Protein AF-A0A2E7H8U5-F1 (afdb_monomer_lite)

Foldseek 3Di:
DPLVVLLCQLPPPPDPVSVLVSLLVCLVVLPVVCLVVLLVQCQDPDLSSVLSSLSSCLSNACPPPVVSNLVSCLPDDDDLNLVSSLVSCLVRDDLVVLVVQCPPPRLSSVLSSLVSVVVVPPVVSVQCVQVRNDPPFDDDPFFWDWDWPALEEAAKIKIAITGPDPFWKFKDFAQDEGFLPHDTDDRIDIGGAWTKMWIFTDDRRDTRHGTDIGTRHHQDPVNLVQAKDKAPKDFDADDPDWDWPQWADDFQDDQAPADNKTWHDDDLVQGRFTWRHHHQRQLPFAFLFGIKIFISAKWKKKKWFFPVDDFDCSQQPQWDWDPDWIAMLVGTITTIIIDIDGGTMDTGGGQQHPHRHDSGGMIMTIGHDDDDQADLVLLVVLQVVAALVLLVCCCLDSLVVLLDEDADNTRDPQDDYLAQCLVVDDLSVLLCCQQPVLVDDDPQQFWKWFQFPVRGIAIATFSDDDQAWTWGQHSNRDIDIDGPVRTPDMDRDSDGSRTNCSSTSAHSNNSSHNSVNSSVRD

pLDDT: mean 84.76, std 12.36, range [27.28, 98.25]

Sequence (522 aa):
ANHAEILRIALESGDLNLRIQATRVLGENKVIRAVPVLIKLLTDDEPRIRTAAMQSLDRIGWGGHSNAIVDAIAPESERIAFYTDWQVMRRQLPENQRREMLADERQGIRRMAALGLMEEGDRDLQRRALSFLESSDAGFGAGLAISASKRNFRDSTKVIFETKTPFQIRFTSDGSSPTNTSPKAPKEITVSDEMTIKAAIFDGKRRVSEIESITVHKITESEWKDRLFVEGITRKGSAKSYRANLDGLQRGVLVYADRQYTFTEIPDALAGATHLRTHNDDKANHEAEFLRFQTNLPAVLYLAYDGRTAPPKALVAGMEKTDMMLKISNGESFSVYRRSVKAGEVILGGNKVGGSGGESMYQVFISRAVAKKTTIAEAKEALPKAELKHGKEIFFGRGTCFACHKVGDRGVAIGPDLVGIGKRRDMDYVIQSTLEPDAYIVEGFQQTSLEMKDGRVLFGMIGEETALSMKLVLLTGEQIVVKPDEVKKRSDAKNSIMPASLSNTLSGQDVADISAWIMSLK

Structure (mmCIF, N/CA/C/O backbone):
data_AF-A0A2E7H8U5-F1
#
_entry.id   AF-A0A2E7H8U5-F1
#
loop_
_atom_site.group_PDB
_atom_site.id
_atom_site.type_symbol
_atom_site.label_atom_id
_atom_site.label_alt_id
_atom_site.label_comp_id
_atom_site.label_asym_id
_atom_site.label_entity_id
_atom_site.label_seq_id
_atom_site.pdbx_PDB_ins_code
_atom_site.Cartn_x
_atom_site.Cartn_y
_atom_site.Cartn_z
_atom_site.occupancy
_atom_site.B_iso_or_equiv
_atom_site.auth_seq_id
_atom_site.auth_comp_id
_atom_site.auth_asym_id
_atom_site.auth_atom_id
_atom_site.pdbx_PDB_model_num
ATOM 1 N N . ALA A 1 1 ? -32.690 -26.257 17.175 1.00 58.66 1 ALA A N 1
ATOM 2 C CA . ALA A 1 1 ? -31.414 -26.575 17.853 1.00 58.66 1 ALA A CA 1
ATOM 3 C C . ALA A 1 1 ? -31.585 -26.433 19.366 1.00 58.66 1 ALA A C 1
ATOM 5 O O . ALA A 1 1 ? -32.483 -25.708 19.788 1.00 58.66 1 ALA A O 1
ATOM 6 N N . ASN A 1 2 ? -30.772 -27.098 20.197 1.00 82.38 2 ASN A N 1
ATOM 7 C CA . ASN A 1 2 ? -30.796 -26.863 21.646 1.00 82.38 2 ASN A CA 1
ATOM 8 C C . ASN A 1 2 ? -30.203 -25.473 21.940 1.00 82.38 2 ASN A C 1
ATOM 10 O O . ASN A 1 2 ? -29.000 -25.331 22.142 1.00 82.38 2 ASN A O 1
ATOM 14 N N . HIS A 1 3 ? -31.038 -24.428 21.933 1.00 85.50 3 HIS A N 1
ATOM 15 C CA . HIS A 1 3 ? -30.547 -23.058 22.100 1.00 85.50 3 HIS A CA 1
ATOM 16 C C . HIS A 1 3 ? -29.920 -22.814 23.485 1.00 85.50 3 HIS A C 1
ATOM 18 O O . HIS A 1 3 ? -29.254 -21.805 23.652 1.00 85.50 3 HIS A O 1
ATOM 24 N N . ALA A 1 4 ? -30.143 -23.680 24.485 1.00 88.06 4 ALA A N 1
ATOM 25 C CA . ALA A 1 4 ? -29.480 -23.549 25.787 1.00 88.06 4 ALA A CA 1
ATOM 26 C C . ALA A 1 4 ? -27.985 -23.877 25.673 1.00 88.06 4 ALA A C 1
ATOM 28 O O . ALA A 1 4 ? -27.153 -23.142 26.192 1.00 88.06 4 ALA A O 1
ATOM 29 N N . GLU A 1 5 ? -27.653 -24.914 24.905 1.00 89.88 5 GLU A N 1
ATOM 30 C CA . GLU A 1 5 ? -26.263 -25.284 24.653 1.00 89.88 5 GLU A CA 1
ATOM 31 C C . GLU A 1 5 ? -25.550 -24.246 23.780 1.00 89.88 5 GLU A C 1
ATOM 33 O O . GLU A 1 5 ? -24.419 -23.872 24.061 1.00 89.88 5 GLU A O 1
ATOM 38 N N . ILE A 1 6 ? -26.232 -23.693 22.773 1.00 89.44 6 ILE A N 1
ATOM 39 C CA . ILE A 1 6 ? -25.660 -22.632 21.926 1.00 89.44 6 ILE A CA 1
ATOM 40 C C . ILE A 1 6 ? -25.379 -21.363 22.746 1.00 89.44 6 ILE A C 1
ATOM 42 O O . ILE A 1 6 ? -24.331 -20.746 22.576 1.00 89.44 6 ILE A O 1
ATOM 46 N N . LEU A 1 7 ? -26.278 -20.991 23.665 1.00 91.94 7 LEU A N 1
ATOM 47 C CA . LEU A 1 7 ? -26.057 -19.864 24.580 1.00 91.94 7 LEU A CA 1
ATOM 48 C C . LEU A 1 7 ? -24.833 -20.090 25.471 1.00 91.94 7 LEU A C 1
ATOM 50 O O . LEU A 1 7 ? -24.015 -19.184 25.626 1.00 91.94 7 LEU A O 1
ATOM 54 N N . ARG A 1 8 ? -24.692 -21.303 26.015 1.00 93.12 8 ARG A N 1
ATOM 55 C CA . ARG A 1 8 ? -23.540 -21.692 26.832 1.00 93.12 8 ARG A CA 1
ATOM 56 C C . ARG A 1 8 ? -22.240 -21.599 26.032 1.00 93.12 8 ARG A C 1
ATOM 58 O O . ARG A 1 8 ? -21.287 -20.978 26.484 1.00 93.12 8 ARG A O 1
ATOM 65 N N . ILE A 1 9 ? -22.225 -22.135 24.811 1.00 91.50 9 ILE A N 1
ATOM 66 C CA . ILE A 1 9 ? -21.062 -22.080 23.915 1.00 91.50 9 ILE A CA 1
ATOM 67 C C . ILE A 1 9 ? -20.675 -20.633 23.589 1.00 91.50 9 ILE A C 1
ATOM 69 O O . ILE A 1 9 ? -19.496 -20.299 23.666 1.00 91.50 9 ILE A O 1
ATOM 73 N N . ALA A 1 10 ? -21.639 -19.767 23.261 1.00 92.12 10 ALA A N 1
ATOM 74 C CA . ALA A 1 10 ? -21.368 -18.363 22.942 1.00 92.12 10 ALA A CA 1
ATOM 75 C C . ALA A 1 10 ? -20.681 -17.615 24.106 1.00 92.12 10 ALA A C 1
ATOM 77 O O . ALA A 1 10 ? -19.802 -16.777 23.885 1.00 92.12 10 ALA A O 1
ATOM 78 N N . LEU A 1 11 ? -21.047 -17.947 25.348 1.00 91.06 11 LEU A N 1
ATOM 79 C CA . LEU A 1 11 ? -20.519 -17.309 26.554 1.00 91.06 11 LEU A CA 1
ATOM 80 C C . LEU A 1 11 ? -19.202 -17.910 27.056 1.00 91.06 11 LEU A C 1
ATOM 82 O O . LEU A 1 11 ? -18.337 -17.163 27.498 1.00 91.06 11 LEU A O 1
ATOM 86 N N . GLU A 1 12 ? -19.067 -19.234 27.026 1.00 90.88 12 GLU A N 1
ATOM 87 C CA . GLU A 1 12 ? -18.078 -19.945 27.851 1.00 90.88 12 GLU A CA 1
ATOM 88 C C . GLU A 1 12 ? -17.021 -20.708 27.046 1.00 90.88 12 GLU A C 1
ATOM 90 O O . GLU A 1 12 ? -16.028 -21.153 27.619 1.00 90.88 12 GLU A O 1
ATOM 95 N N . SER A 1 13 ? -17.214 -20.911 25.738 1.00 89.56 13 SER A N 1
ATOM 96 C CA . SER A 1 13 ? -16.276 -21.717 24.947 1.00 89.56 13 SER A CA 1
ATOM 97 C C . SER A 1 13 ? -14.878 -21.090 24.916 1.00 89.56 13 SER A C 1
ATOM 99 O O . SER A 1 13 ? -14.722 -19.941 24.532 1.00 89.56 13 SER A O 1
ATOM 101 N N . GLY A 1 14 ? -13.834 -21.860 25.228 1.00 84.81 14 GLY A N 1
ATOM 102 C CA . GLY A 1 14 ? -12.446 -21.415 25.028 1.00 84.81 14 GLY A CA 1
ATOM 103 C C . GLY A 1 14 ? -12.052 -21.288 23.548 1.00 84.81 14 GLY A C 1
ATOM 104 O O . GLY A 1 14 ? -11.094 -20.592 23.222 1.00 84.81 14 GLY A O 1
ATOM 105 N N . ASP A 1 15 ? -12.796 -21.936 22.645 1.00 89.19 15 ASP A N 1
ATOM 106 C CA . ASP A 1 15 ? -12.618 -21.803 21.200 1.00 89.19 15 ASP A CA 1
ATOM 107 C C . ASP A 1 15 ? -13.380 -20.579 20.686 1.00 89.19 15 ASP A C 1
ATOM 109 O O . ASP A 1 15 ? -14.615 -20.525 20.718 1.00 89.19 15 ASP A O 1
ATOM 113 N N . LEU A 1 16 ? -12.622 -19.608 20.184 1.00 78.69 16 LEU A N 1
ATOM 114 C CA . LEU A 1 16 ? -13.146 -18.354 19.673 1.00 78.69 16 LEU A CA 1
ATOM 115 C C . LEU A 1 16 ? -14.042 -18.522 18.438 1.00 78.69 16 LEU A C 1
ATOM 117 O O . LEU A 1 16 ? -15.083 -17.871 18.339 1.00 78.69 16 LEU A O 1
ATOM 121 N N . ASN A 1 17 ? -13.667 -19.388 17.496 1.00 75.38 17 ASN A N 1
ATOM 122 C CA . ASN A 1 17 ? -14.483 -19.610 16.306 1.00 75.38 17 ASN A CA 1
ATOM 123 C C . ASN A 1 17 ? -15.824 -20.215 16.713 1.00 75.38 17 ASN A C 1
ATOM 125 O O . ASN A 1 17 ? -16.867 -19.787 16.222 1.00 75.38 17 ASN A O 1
ATOM 129 N N . LEU A 1 18 ? -15.808 -21.142 17.672 1.00 78.81 18 LEU A N 1
ATOM 130 C CA . LEU A 1 18 ? -17.028 -21.735 18.197 1.00 78.81 18 LEU A CA 1
ATOM 131 C C . LEU A 1 18 ? -17.917 -20.690 18.898 1.00 78.81 18 LEU A C 1
ATOM 133 O O . LEU A 1 18 ? -19.126 -20.681 18.664 1.00 78.81 18 LEU A O 1
ATOM 137 N N . ARG A 1 19 ? -17.339 -19.757 19.674 1.00 93.50 19 ARG A N 1
ATOM 138 C CA . ARG A 1 19 ? -18.083 -18.630 20.278 1.00 93.50 19 ARG A CA 1
ATOM 139 C C . ARG A 1 19 ? -18.731 -17.732 19.224 1.00 93.50 19 ARG A C 1
ATOM 141 O O . ARG A 1 19 ? -19.914 -17.408 19.343 1.00 93.50 19 ARG A O 1
ATOM 148 N N . ILE A 1 20 ? -17.983 -17.343 18.187 1.00 79.25 20 ILE A N 1
ATOM 149 C CA . ILE A 1 20 ? -18.482 -16.485 17.099 1.00 79.25 20 ILE A CA 1
ATOM 150 C C . ILE A 1 20 ? -19.631 -17.180 16.366 1.00 79.25 20 ILE A C 1
ATOM 152 O O . ILE A 1 20 ? -20.692 -16.584 16.174 1.00 79.25 20 ILE A O 1
ATOM 156 N N . GLN A 1 21 ? -19.446 -18.446 15.983 1.00 83.06 21 GLN A N 1
ATOM 157 C CA . GLN A 1 21 ? -20.464 -19.198 15.250 1.00 83.06 21 GLN A CA 1
ATOM 158 C C . GLN A 1 21 ? -21.713 -19.422 16.104 1.00 83.06 21 GLN A C 1
ATOM 160 O O . GLN A 1 21 ? -22.820 -19.169 15.638 1.00 83.06 21 GLN A O 1
ATOM 165 N N . ALA A 1 22 ? -21.559 -19.792 17.378 1.00 88.69 22 ALA A N 1
ATOM 166 C CA . ALA A 1 22 ? -22.688 -19.904 18.295 1.00 88.69 22 ALA A CA 1
ATOM 167 C C . ALA A 1 22 ? -23.451 -18.578 18.430 1.00 88.69 22 ALA A C 1
ATOM 169 O O . ALA A 1 22 ? -24.679 -18.574 18.372 1.00 88.69 22 ALA A O 1
ATOM 170 N N . THR A 1 23 ? -22.738 -17.451 18.522 1.00 92.19 23 THR A N 1
ATOM 171 C CA . THR A 1 23 ? -23.339 -16.109 18.566 1.00 92.19 23 THR A CA 1
ATOM 172 C C . THR A 1 23 ? -24.167 -15.829 17.308 1.00 92.19 23 THR A C 1
ATOM 174 O O . THR A 1 23 ? -25.342 -15.486 17.423 1.00 92.19 23 THR A O 1
ATOM 177 N N . ARG A 1 24 ? -23.612 -16.073 16.111 1.00 86.88 24 ARG A N 1
ATOM 178 C CA . ARG A 1 24 ? -24.316 -15.899 14.822 1.00 86.88 24 ARG A CA 1
ATOM 179 C C . ARG A 1 24 ? -25.558 -16.785 14.706 1.00 86.88 24 ARG A C 1
ATOM 181 O O . ARG A 1 24 ? -26.614 -16.315 14.281 1.00 86.88 24 ARG A O 1
ATOM 188 N N . VAL A 1 25 ? -25.459 -18.043 15.139 1.00 86.62 25 VAL A N 1
ATOM 189 C CA . VAL A 1 25 ? -26.563 -19.015 15.102 1.00 86.62 25 VAL A CA 1
ATOM 190 C C . VAL A 1 25 ? -27.751 -18.565 15.966 1.00 86.62 25 VAL A C 1
ATOM 192 O O . VAL A 1 25 ? -28.901 -18.858 15.627 1.00 86.62 25 VAL A O 1
ATOM 195 N N . LEU A 1 26 ? -27.518 -17.832 17.063 1.00 90.38 26 LEU A N 1
ATOM 196 C CA . LEU A 1 26 ? -28.601 -17.255 17.876 1.00 90.38 26 LEU A CA 1
ATOM 197 C C . LEU A 1 26 ? -29.388 -16.193 17.095 1.00 90.38 26 LEU A C 1
ATOM 199 O O . LEU A 1 26 ? -30.620 -16.182 17.159 1.00 90.38 26 LEU A O 1
ATOM 203 N N . GLY A 1 27 ? -28.694 -15.347 16.330 1.00 84.75 27 GLY A N 1
ATOM 204 C CA . GLY A 1 27 ? -29.308 -14.363 15.438 1.00 84.75 27 GLY A CA 1
ATOM 205 C C . GLY A 1 27 ? -30.034 -14.997 14.251 1.00 84.75 27 GLY A C 1
ATOM 206 O O . GLY A 1 27 ? -31.165 -14.624 13.946 1.00 84.75 27 GLY A O 1
ATOM 207 N N . GLU A 1 28 ? -29.418 -15.990 13.606 1.00 83.25 28 GLU A N 1
ATOM 208 C CA . GLU A 1 28 ? -30.007 -16.744 12.485 1.00 83.25 28 GLU A CA 1
ATOM 209 C C . GLU A 1 28 ? -31.327 -17.408 12.847 1.00 83.25 28 GLU A C 1
ATOM 211 O O . GLU A 1 28 ? -32.307 -17.291 12.115 1.00 83.25 28 GLU A O 1
ATOM 216 N N . ASN A 1 29 ? -31.369 -18.042 14.016 1.00 87.75 29 ASN A N 1
ATOM 217 C CA . ASN A 1 29 ? -32.571 -18.697 14.517 1.00 87.75 29 ASN A CA 1
ATOM 218 C C . ASN A 1 29 ? -33.540 -17.729 15.214 1.00 87.75 29 ASN A C 1
ATOM 220 O O . ASN A 1 29 ? -34.525 -18.180 15.800 1.00 87.75 29 ASN A O 1
ATOM 224 N N . LYS A 1 30 ? -33.263 -16.416 15.188 1.00 90.69 30 LYS A N 1
ATOM 225 C CA . LYS A 1 30 ? -34.058 -15.357 15.830 1.00 90.69 30 LYS A CA 1
ATOM 226 C C . LYS A 1 30 ? -34.423 -15.677 17.285 1.00 90.69 30 LYS A C 1
ATOM 228 O O . LYS A 1 30 ? -35.570 -15.540 17.715 1.00 90.69 30 LYS A O 1
ATOM 233 N N . VAL A 1 31 ? -33.449 -16.151 18.058 1.00 93.06 31 VAL A N 1
ATOM 234 C CA . VAL A 1 31 ? -33.667 -16.627 19.428 1.00 93.06 31 VAL A CA 1
ATOM 235 C C . VAL A 1 31 ? -33.880 -15.435 20.365 1.00 93.06 31 VAL A C 1
ATOM 237 O O . VAL A 1 31 ? -32.931 -14.911 20.932 1.00 93.06 31 VAL A O 1
ATOM 240 N N . ILE A 1 32 ? -35.133 -15.029 20.591 1.00 93.81 32 ILE A N 1
ATOM 241 C CA . ILE A 1 32 ? -35.476 -13.845 21.412 1.00 93.81 32 ILE A CA 1
ATOM 242 C C . ILE A 1 32 ? -34.868 -13.919 22.822 1.00 93.81 32 ILE A C 1
ATOM 244 O O . ILE A 1 32 ? -34.314 -12.947 23.327 1.00 93.81 32 ILE A O 1
ATOM 248 N N . ARG A 1 33 ? -34.881 -15.102 23.450 1.00 94.06 33 ARG A N 1
ATOM 249 C CA . ARG A 1 33 ? -34.279 -15.305 24.782 1.00 94.06 33 ARG A CA 1
ATOM 250 C C . ARG A 1 33 ? -32.758 -15.086 24.831 1.00 94.06 33 ARG A C 1
ATOM 252 O O . ARG A 1 33 ? -32.196 -15.062 25.918 1.00 94.06 33 ARG A O 1
ATOM 259 N N . ALA A 1 34 ? -32.093 -14.973 23.679 1.00 95.69 34 ALA A N 1
ATOM 260 C CA . ALA A 1 34 ? -30.666 -14.696 23.583 1.00 95.69 34 ALA A CA 1
ATOM 261 C C . ALA A 1 34 ? -30.332 -13.207 23.686 1.00 95.69 34 ALA A C 1
ATOM 263 O O . ALA A 1 34 ? -29.172 -12.884 23.909 1.00 95.69 34 ALA A O 1
ATOM 264 N N . VAL A 1 35 ? -31.311 -12.305 23.552 1.00 97.06 35 VAL A N 1
ATOM 265 C CA . VAL A 1 35 ? -31.068 -10.854 23.525 1.00 97.06 35 VAL A CA 1
ATOM 266 C C . VAL A 1 35 ? -30.237 -10.364 24.722 1.00 97.06 35 VAL A C 1
ATOM 268 O O . VAL A 1 35 ? -29.240 -9.690 24.476 1.00 97.06 35 VAL A O 1
ATOM 271 N N . PRO A 1 36 ? -30.508 -10.757 25.986 1.00 96.69 36 PRO A N 1
ATOM 272 C CA . PRO A 1 36 ? -29.662 -10.347 27.113 1.00 96.69 36 PRO A CA 1
ATOM 273 C C . PRO A 1 36 ? -28.202 -10.806 26.987 1.00 96.69 36 PRO A C 1
ATOM 275 O O . PRO A 1 36 ? -27.282 -10.087 27.371 1.00 96.69 36 PRO A O 1
ATOM 278 N N . VAL A 1 37 ? -27.979 -11.997 26.424 1.00 97.06 37 VAL A N 1
ATOM 279 C CA . VAL A 1 37 ? -26.635 -12.540 26.189 1.00 97.06 37 VAL A CA 1
ATOM 280 C C . VAL A 1 37 ? -25.941 -11.793 25.057 1.00 97.06 37 VAL A C 1
ATOM 282 O O . VAL A 1 37 ? -24.782 -11.429 25.201 1.00 97.06 37 VAL A O 1
ATOM 285 N N . LEU A 1 38 ? -26.643 -11.516 23.960 1.00 98.12 38 LEU A N 1
ATOM 286 C CA . LEU A 1 38 ? -26.085 -10.768 22.837 1.00 98.12 38 LEU A CA 1
ATOM 287 C C . LEU A 1 38 ? -25.712 -9.338 23.246 1.00 98.12 38 LEU A C 1
ATOM 289 O O . LEU A 1 38 ? -24.635 -8.886 22.884 1.00 98.12 38 LEU A O 1
ATOM 293 N N . ILE A 1 39 ? -26.530 -8.670 24.067 1.00 98.25 39 ILE A N 1
ATOM 294 C CA . ILE A 1 39 ? -26.197 -7.349 24.628 1.00 98.25 39 ILE A CA 1
ATOM 295 C C . ILE A 1 39 ? -24.914 -7.423 25.459 1.00 98.25 39 ILE A C 1
ATOM 297 O O . ILE A 1 39 ? -24.035 -6.586 25.299 1.00 98.25 39 ILE A O 1
ATOM 301 N N . LYS A 1 40 ? -24.758 -8.453 26.299 1.00 97.19 40 LYS A N 1
ATOM 302 C CA . LYS A 1 40 ? -23.513 -8.668 27.050 1.00 97.19 40 LYS A CA 1
ATOM 303 C C . LYS A 1 40 ? -22.307 -8.884 26.125 1.00 97.19 40 LYS A C 1
ATOM 305 O O . LYS A 1 40 ? -21.212 -8.428 26.430 1.00 97.19 40 LYS A O 1
ATOM 310 N N . LEU A 1 41 ? -22.489 -9.579 25.004 1.00 97.94 41 LEU A N 1
ATOM 311 C CA . LEU A 1 41 ? -21.418 -9.838 24.037 1.00 97.94 41 LEU A CA 1
ATOM 312 C C . LEU A 1 41 ? -21.025 -8.598 23.219 1.00 97.94 41 LEU A C 1
ATOM 314 O O . LEU A 1 41 ? -19.949 -8.605 22.631 1.00 97.94 41 LEU A O 1
ATOM 318 N N . LEU A 1 42 ? -21.828 -7.527 23.216 1.00 98.06 42 LEU A N 1
ATOM 319 C CA . LEU A 1 42 ? -21.436 -6.229 22.647 1.00 98.06 42 LEU A CA 1
ATOM 320 C C . LEU A 1 42 ? -20.309 -5.545 23.426 1.00 98.06 42 LEU A C 1
ATOM 322 O O . LEU A 1 42 ? -19.748 -4.581 22.932 1.00 98.06 42 LEU A O 1
ATOM 326 N N . THR A 1 43 ? -19.957 -6.025 24.619 1.00 95.88 43 THR A N 1
ATOM 327 C CA . THR A 1 43 ? -18.825 -5.507 25.402 1.00 95.88 43 THR A CA 1
ATOM 328 C C . THR A 1 43 ? -17.705 -6.537 25.547 1.00 95.88 43 THR A C 1
ATOM 330 O O . THR A 1 43 ? -16.903 -6.441 26.470 1.00 95.88 43 THR A O 1
ATOM 333 N N . ASP A 1 44 ? -17.679 -7.570 24.700 1.00 96.19 44 ASP A N 1
ATOM 334 C CA . ASP A 1 44 ? -16.618 -8.583 24.714 1.00 96.19 44 ASP A CA 1
ATOM 335 C C . ASP A 1 44 ? -15.274 -7.988 24.265 1.00 96.19 44 ASP A C 1
ATOM 337 O O . ASP A 1 44 ? -15.237 -7.134 23.377 1.00 96.19 44 ASP A O 1
ATOM 341 N N . ASP A 1 45 ? -14.161 -8.458 24.832 1.00 92.56 45 ASP A N 1
ATOM 342 C CA . ASP A 1 45 ? -12.818 -7.992 24.463 1.00 92.56 45 ASP A CA 1
ATOM 343 C C . ASP A 1 45 ? -12.495 -8.261 22.981 1.00 92.56 45 ASP A C 1
ATOM 345 O O . ASP A 1 45 ? -11.751 -7.500 22.360 1.00 92.56 45 ASP A O 1
ATOM 349 N N . GLU A 1 46 ? -13.069 -9.314 22.386 1.00 92.88 46 GLU A N 1
ATOM 350 C CA . GLU A 1 46 ? -12.852 -9.682 20.987 1.00 92.88 46 GLU A CA 1
ATOM 351 C C . GLU A 1 46 ? -13.854 -8.978 20.043 1.00 92.88 46 GLU A C 1
ATOM 353 O O . GLU A 1 46 ? -15.050 -9.296 20.037 1.00 92.88 46 GLU A O 1
ATOM 358 N N . PRO A 1 47 ? -13.386 -8.082 19.152 1.00 85.00 47 PRO A N 1
ATOM 359 C CA . PRO A 1 47 ? -14.253 -7.303 18.262 1.00 85.00 47 PRO A CA 1
ATOM 360 C C . PRO A 1 47 ? -15.115 -8.146 17.320 1.00 85.00 47 PRO A C 1
ATOM 362 O O . PRO A 1 47 ? -16.228 -7.753 16.964 1.00 85.00 47 PRO A O 1
ATOM 365 N N . ARG A 1 48 ? -14.641 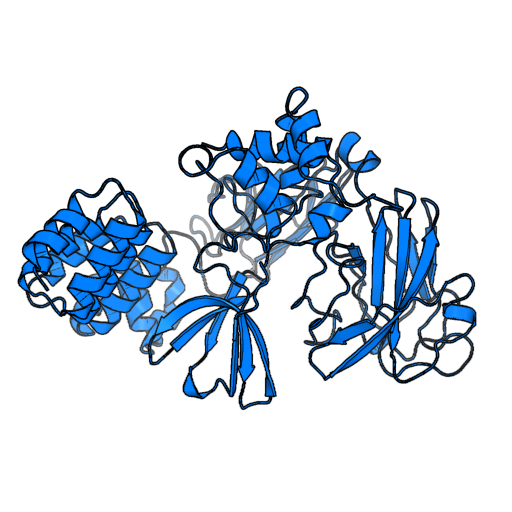-9.337 16.926 1.00 88.69 48 ARG A N 1
ATOM 366 C CA . ARG A 1 48 ? -15.427 -10.255 16.087 1.00 88.69 48 ARG A CA 1
ATOM 367 C C . ARG A 1 48 ? -16.638 -10.825 16.818 1.00 88.69 48 ARG A C 1
ATOM 369 O O . ARG A 1 48 ? -17.656 -11.080 16.176 1.00 88.69 48 ARG A O 1
ATOM 376 N N . ILE A 1 49 ? -16.551 -11.000 18.138 1.00 93.94 49 ILE A N 1
ATOM 377 C CA . ILE A 1 49 ? -17.694 -11.400 18.964 1.00 93.94 49 ILE A CA 1
ATOM 378 C C . ILE A 1 49 ? -18.687 -10.243 19.061 1.00 93.94 49 ILE A C 1
ATOM 380 O O . ILE A 1 49 ? -19.869 -10.463 18.797 1.00 93.94 49 ILE A O 1
ATOM 384 N N . ARG A 1 50 ? -18.216 -9.017 19.331 1.00 97.62 50 ARG A N 1
ATOM 385 C CA . ARG A 1 50 ? -19.074 -7.816 19.363 1.00 97.62 50 ARG A CA 1
ATOM 386 C C . ARG A 1 50 ? -19.814 -7.611 18.040 1.00 97.62 50 ARG A C 1
ATOM 388 O O . ARG A 1 50 ? -21.036 -7.486 18.020 1.00 97.62 50 ARG A O 1
ATOM 395 N N . THR A 1 51 ? -19.093 -7.725 16.924 1.00 88.94 51 THR A N 1
ATOM 396 C CA . THR A 1 51 ? -19.655 -7.659 15.565 1.00 88.94 51 THR A CA 1
ATOM 397 C C . THR A 1 51 ? -20.720 -8.738 15.342 1.00 88.94 51 THR A C 1
ATOM 399 O O . THR A 1 51 ? -21.828 -8.438 14.895 1.00 88.94 51 THR A O 1
ATOM 402 N N . ALA A 1 52 ? -20.424 -9.999 15.681 1.00 90.56 52 ALA A N 1
ATOM 403 C CA . ALA A 1 52 ? -21.379 -11.101 15.548 1.00 90.56 52 ALA A CA 1
ATOM 404 C C . ALA A 1 52 ? -22.625 -10.909 16.431 1.00 90.56 52 ALA A C 1
ATOM 406 O O . ALA A 1 52 ? -23.737 -11.259 16.020 1.00 90.56 52 ALA A O 1
ATOM 407 N N . ALA A 1 53 ? -22.454 -10.344 17.627 1.00 97.94 53 ALA A N 1
ATOM 408 C CA . ALA A 1 53 ? -23.540 -10.043 18.546 1.00 97.94 53 ALA A CA 1
ATOM 409 C C . ALA A 1 53 ? -24.447 -8.932 18.003 1.00 97.94 53 ALA A C 1
ATOM 411 O O . ALA A 1 53 ? -25.663 -9.124 17.951 1.00 97.94 53 ALA A O 1
ATOM 412 N N . MET A 1 54 ? -23.874 -7.833 17.502 1.00 98.19 54 MET A N 1
ATOM 413 C CA . MET A 1 54 ? -24.638 -6.739 16.898 1.00 98.19 54 MET A CA 1
ATOM 414 C C . MET A 1 54 ? -25.401 -7.195 15.647 1.00 98.19 54 MET A C 1
ATOM 416 O O . MET A 1 54 ? -26.593 -6.926 15.510 1.00 98.19 54 MET A O 1
ATOM 420 N N . GLN A 1 55 ? -24.765 -7.975 14.769 1.00 90.56 55 GLN A N 1
ATOM 421 C CA . GLN A 1 55 ? -25.434 -8.577 13.608 1.00 90.56 55 GLN A CA 1
ATOM 422 C C . GLN A 1 55 ? -26.585 -9.507 14.014 1.00 90.56 55 GLN A C 1
ATOM 424 O O . GLN A 1 55 ? -27.611 -9.578 13.335 1.00 90.56 55 GLN A O 1
ATOM 429 N N . SER A 1 56 ? -26.434 -10.231 15.124 1.00 94.62 56 SER A N 1
ATOM 430 C CA . SER A 1 56 ? -27.488 -11.105 15.643 1.00 94.62 56 SER A CA 1
ATOM 431 C C . SER A 1 56 ? -28.656 -10.305 16.222 1.00 94.62 56 SER A C 1
ATOM 433 O O . SER A 1 56 ? -29.812 -10.663 15.992 1.00 94.62 56 SER A O 1
ATOM 435 N N . LEU A 1 57 ? -28.369 -9.195 16.908 1.00 97.44 57 LEU A N 1
ATOM 436 C CA . LEU A 1 57 ? -29.373 -8.249 17.398 1.00 97.44 57 LEU A CA 1
ATOM 437 C C . LEU A 1 57 ? -30.102 -7.532 16.257 1.00 97.44 57 LEU A C 1
ATOM 439 O O . LEU A 1 57 ? -31.304 -7.320 16.370 1.00 97.44 57 LEU A O 1
ATOM 443 N N . ASP A 1 58 ? -29.431 -7.233 15.143 1.00 93.56 58 ASP A N 1
ATOM 444 C CA . ASP A 1 58 ? -30.072 -6.694 13.934 1.00 93.56 58 ASP A CA 1
ATOM 445 C C . ASP A 1 58 ? -31.140 -7.657 13.389 1.00 93.56 58 ASP A C 1
ATOM 447 O O . ASP A 1 58 ? -32.267 -7.271 13.081 1.00 93.56 58 ASP A O 1
ATOM 451 N N . ARG A 1 59 ? -30.817 -8.956 13.331 1.00 89.81 59 ARG A N 1
ATOM 452 C CA . ARG A 1 59 ? -31.735 -9.994 12.825 1.00 89.81 59 ARG A CA 1
ATOM 453 C C . ARG A 1 59 ? -32.920 -10.260 13.752 1.00 89.81 59 ARG A C 1
ATOM 455 O O . ARG A 1 59 ? -34.009 -10.570 13.263 1.00 89.81 59 ARG A O 1
ATOM 462 N N . ILE A 1 60 ? -32.696 -10.206 15.066 1.00 94.50 60 ILE A N 1
ATOM 463 C CA . ILE A 1 60 ? -33.743 -10.409 16.079 1.00 94.50 60 ILE A CA 1
ATOM 464 C C . ILE A 1 60 ? -34.627 -9.163 16.203 1.00 94.50 60 ILE A C 1
ATOM 466 O O . ILE A 1 60 ? -35.840 -9.288 16.370 1.00 94.50 60 ILE A O 1
ATOM 470 N N . GLY A 1 61 ? -34.027 -7.984 16.080 1.00 92.81 61 GLY A N 1
ATOM 471 C CA . GLY A 1 61 ? -34.648 -6.701 16.360 1.00 92.81 61 GLY A CA 1
ATOM 472 C C . GLY A 1 61 ? -34.324 -6.212 17.772 1.00 92.81 61 GLY A C 1
ATOM 473 O O . GLY A 1 61 ? -34.305 -6.988 18.729 1.00 92.81 61 GLY A O 1
ATOM 474 N N . TRP A 1 62 ? -34.089 -4.907 17.912 1.00 95.44 62 TRP A N 1
ATOM 475 C CA . TRP A 1 62 ? -33.730 -4.304 19.204 1.00 95.44 62 TRP A CA 1
ATOM 476 C C . TRP A 1 62 ? -34.902 -4.268 20.195 1.00 95.44 62 TRP A C 1
ATOM 478 O O . TRP A 1 62 ? -34.702 -4.415 21.402 1.00 95.44 62 TRP A O 1
ATOM 488 N N . GLY A 1 63 ? -36.136 -4.117 19.704 1.00 91.50 63 GLY A N 1
ATOM 489 C CA . GLY A 1 63 ? -37.344 -4.111 20.534 1.00 91.50 63 GLY A CA 1
ATOM 490 C C . GLY A 1 63 ? -37.253 -3.128 21.710 1.00 91.50 63 GLY A C 1
ATOM 491 O O . GLY A 1 63 ? -36.818 -1.992 21.553 1.00 91.50 63 GLY A O 1
ATOM 492 N N . GLY A 1 64 ? -37.637 -3.575 22.910 1.00 92.88 64 GLY A N 1
ATOM 493 C CA . GLY A 1 64 ? -37.548 -2.777 24.143 1.00 92.88 64 GLY A CA 1
ATOM 494 C C . GLY A 1 64 ? -36.133 -2.613 24.717 1.00 92.88 64 GLY A C 1
ATOM 495 O O . GLY A 1 64 ? -35.992 -2.100 25.823 1.00 92.88 64 GLY A O 1
ATOM 496 N N . HIS A 1 65 ? -35.090 -3.065 24.012 1.00 97.00 65 HIS A N 1
ATOM 497 C CA . HIS A 1 65 ? -33.712 -3.091 24.510 1.00 97.00 65 HIS A CA 1
ATOM 498 C C . HIS A 1 65 ? -32.811 -2.000 23.924 1.00 97.00 65 HIS A C 1
ATOM 500 O O . HIS A 1 65 ? -31.616 -1.998 24.210 1.00 97.00 65 HIS A O 1
ATOM 506 N N . SER A 1 66 ? -33.359 -1.061 23.145 1.00 95.50 66 SER A N 1
ATOM 507 C CA . SER A 1 66 ? -32.580 -0.012 22.475 1.00 95.50 66 SER A CA 1
ATOM 508 C C . SER A 1 66 ? -31.625 0.728 23.410 1.00 95.50 66 SER A C 1
ATOM 510 O O . SER A 1 66 ? -30.457 0.871 23.073 1.00 95.50 66 SER A O 1
ATOM 512 N N . ASN A 1 67 ? -32.074 1.120 24.608 1.00 94.38 67 ASN A N 1
ATOM 513 C CA . ASN A 1 67 ? -31.217 1.827 25.568 1.00 94.38 67 ASN A CA 1
ATOM 514 C C . ASN A 1 67 ? -30.025 0.969 26.009 1.00 94.38 67 ASN A C 1
ATOM 516 O O . ASN A 1 67 ? -28.891 1.422 25.946 1.00 94.38 67 ASN A O 1
ATOM 520 N N . ALA A 1 68 ? -30.265 -0.295 26.367 1.00 96.81 68 ALA A N 1
ATOM 521 C CA . ALA A 1 68 ? -29.202 -1.201 26.798 1.00 96.81 68 ALA A CA 1
ATOM 522 C C . ALA A 1 68 ? -28.187 -1.489 25.677 1.00 96.81 68 ALA A C 1
ATOM 524 O O . ALA A 1 68 ? -26.998 -1.637 25.943 1.00 96.81 68 ALA A O 1
ATOM 525 N N . ILE A 1 69 ? -28.649 -1.556 24.425 1.00 98.25 69 ILE A N 1
ATOM 526 C CA . ILE A 1 69 ? -27.777 -1.755 23.263 1.00 98.25 69 ILE A CA 1
ATOM 527 C C . ILE A 1 69 ? -26.942 -0.500 22.996 1.00 98.25 69 ILE A C 1
ATOM 529 O O . ILE A 1 69 ? -25.730 -0.607 22.837 1.00 98.25 69 ILE A O 1
ATOM 533 N N . VAL A 1 70 ? -27.569 0.680 23.002 1.00 96.94 70 VAL A N 1
ATOM 534 C CA . VAL A 1 70 ? -26.885 1.975 22.849 1.00 96.94 70 VAL A CA 1
ATOM 535 C C . VAL A 1 70 ? -25.838 2.170 23.946 1.00 96.94 70 VAL A C 1
ATOM 537 O O . VAL A 1 70 ? -24.722 2.592 23.661 1.00 96.94 70 VAL A O 1
ATOM 540 N N . ASP A 1 71 ? -26.155 1.811 25.189 1.00 94.25 71 ASP A N 1
ATOM 541 C CA . ASP A 1 71 ? -25.208 1.881 26.301 1.00 94.25 71 ASP A CA 1
ATOM 542 C C . ASP A 1 71 ? -24.003 0.955 26.090 1.00 94.25 71 ASP A C 1
ATOM 544 O O . ASP A 1 71 ? -22.868 1.362 26.344 1.00 94.25 71 ASP A O 1
ATOM 548 N N . ALA A 1 72 ? -24.233 -0.261 25.584 1.00 96.19 72 ALA A N 1
ATOM 549 C CA . ALA A 1 72 ? -23.182 -1.250 25.362 1.00 96.19 72 ALA A CA 1
ATOM 550 C C . ALA A 1 72 ? -22.206 -0.862 24.237 1.00 96.19 72 ALA A C 1
ATOM 552 O O . ALA A 1 72 ? -21.011 -1.119 24.363 1.00 96.19 72 ALA A O 1
ATOM 553 N N . ILE A 1 73 ? -22.689 -0.221 23.168 1.00 96.94 73 ILE A N 1
ATOM 554 C CA . ILE A 1 73 ? -21.864 0.177 22.008 1.00 96.94 73 ILE A CA 1
ATOM 555 C C . ILE A 1 73 ? -21.220 1.558 22.146 1.00 96.94 73 ILE A C 1
ATOM 557 O O . ILE A 1 73 ? -20.363 1.933 21.348 1.00 96.94 73 ILE A O 1
ATOM 561 N N . ALA A 1 74 ? -21.603 2.336 23.159 1.00 91.56 74 ALA A N 1
ATOM 562 C CA . ALA A 1 74 ? -21.066 3.675 23.374 1.00 91.56 74 ALA A CA 1
ATOM 563 C C . ALA A 1 74 ? -19.522 3.777 23.417 1.00 91.56 74 ALA A C 1
ATOM 565 O O . ALA A 1 74 ? -19.007 4.764 22.879 1.00 91.56 74 ALA A O 1
ATOM 566 N N . PRO A 1 75 ? -18.769 2.832 24.025 1.00 86.12 75 PRO A N 1
ATOM 567 C CA . PRO A 1 75 ? -17.308 2.879 24.058 1.00 86.12 75 PRO A CA 1
ATOM 568 C C . PRO A 1 75 ? -16.632 2.240 22.830 1.00 86.12 75 PRO A C 1
ATOM 570 O O . PRO A 1 75 ? -15.404 2.135 22.815 1.00 86.12 75 PRO A O 1
ATOM 573 N N . GLU A 1 76 ? -17.385 1.787 21.821 1.00 91.00 76 GLU A N 1
ATOM 574 C CA . GLU A 1 76 ? -16.814 1.082 20.673 1.00 91.00 76 GLU A CA 1
ATOM 575 C C . GLU A 1 76 ? -15.810 1.957 19.906 1.00 91.00 76 GLU A C 1
ATOM 577 O O . GLU A 1 76 ? -16.073 3.108 19.547 1.00 91.00 76 GLU A O 1
ATOM 582 N N . SER A 1 77 ? -14.641 1.380 19.637 1.00 82.06 77 SER A N 1
ATOM 583 C CA . SER A 1 77 ? -13.520 2.045 18.966 1.00 82.06 77 SER A CA 1
ATOM 584 C C . SER A 1 77 ? -12.880 1.196 17.867 1.00 82.06 77 SER A C 1
ATOM 586 O O . SER A 1 77 ? -12.148 1.735 17.033 1.00 82.06 77 SER A O 1
ATOM 588 N N . GLU A 1 78 ? -13.168 -0.107 17.817 1.00 87.62 78 GLU A N 1
ATOM 589 C CA . GLU A 1 78 ? -12.736 -0.973 16.730 1.00 87.62 78 GLU A CA 1
ATOM 590 C C . GLU A 1 78 ? -13.569 -0.682 15.479 1.00 87.62 78 GLU A C 1
ATOM 592 O O . GLU A 1 78 ? -14.785 -0.513 15.524 1.00 87.62 78 GLU A O 1
ATOM 597 N N . ARG A 1 79 ? -12.893 -0.574 14.335 1.00 74.88 79 ARG A N 1
ATOM 598 C CA . ARG A 1 79 ? -13.456 -0.032 13.099 1.00 74.88 79 ARG A CA 1
ATOM 599 C C . ARG A 1 79 ? -14.625 -0.855 12.559 1.00 74.88 79 ARG A C 1
ATOM 601 O O . ARG A 1 79 ? -15.595 -0.256 12.092 1.00 74.88 79 ARG A O 1
ATOM 608 N N . ILE A 1 80 ? -14.509 -2.183 12.530 1.00 72.19 80 ILE A N 1
ATOM 609 C CA . ILE A 1 80 ? -15.529 -3.069 11.949 1.00 72.19 80 ILE A CA 1
ATOM 610 C C . ILE A 1 80 ? -16.747 -3.129 12.868 1.00 72.19 80 ILE A C 1
ATOM 612 O O . ILE A 1 80 ? -17.875 -2.969 12.391 1.00 72.19 80 ILE A O 1
ATOM 616 N N . ALA A 1 81 ? -16.524 -3.287 14.171 1.00 78.88 81 ALA A N 1
ATOM 617 C CA . ALA A 1 81 ? -17.586 -3.280 15.166 1.00 78.88 81 ALA A CA 1
ATOM 618 C C . ALA A 1 81 ? -18.315 -1.924 15.188 1.00 78.88 81 ALA A C 1
ATOM 620 O O . ALA A 1 81 ? -19.520 -1.893 14.956 1.00 78.88 81 ALA A O 1
ATOM 621 N N . PHE A 1 82 ? -17.586 -0.800 15.259 1.00 84.69 82 PHE A N 1
ATOM 622 C CA . PHE A 1 82 ? -18.171 0.547 15.211 1.00 84.69 82 PHE A CA 1
ATOM 623 C C . PHE A 1 82 ? -19.012 0.756 13.952 1.00 84.69 82 PHE A C 1
ATOM 625 O O . PHE A 1 82 ? -20.107 1.314 14.003 1.00 84.69 82 PHE A O 1
ATOM 632 N N . TYR A 1 83 ? -18.491 0.325 12.797 1.00 71.69 83 TYR A N 1
ATOM 633 C CA . TYR A 1 83 ? -19.205 0.442 11.533 1.00 71.69 83 TYR A CA 1
ATOM 634 C C . TYR A 1 83 ? -20.510 -0.370 11.537 1.00 71.69 83 TYR A C 1
ATOM 636 O O . TYR A 1 83 ? -21.548 0.125 11.096 1.00 71.69 83 TYR A O 1
ATOM 644 N N . THR A 1 84 ? -20.456 -1.592 12.067 1.00 82.25 84 THR A N 1
ATOM 645 C CA . THR A 1 84 ? -21.625 -2.464 12.221 1.00 82.25 84 THR A CA 1
ATOM 646 C C . THR A 1 84 ? -22.658 -1.823 13.147 1.00 82.25 84 THR A C 1
ATOM 648 O O . THR A 1 84 ? -23.837 -1.770 12.801 1.00 82.25 84 THR A O 1
ATOM 651 N N . ASP A 1 85 ? -22.219 -1.269 14.274 1.00 92.88 85 ASP A N 1
ATOM 652 C CA . ASP A 1 85 ? -23.079 -0.663 15.285 1.00 92.88 85 ASP A CA 1
ATOM 653 C C . ASP A 1 85 ? -23.922 0.482 14.730 1.00 92.88 85 ASP A C 1
ATOM 655 O O . ASP A 1 85 ? -25.144 0.478 14.890 1.00 92.88 85 ASP A O 1
ATOM 659 N N . TRP A 1 86 ? -23.319 1.440 14.018 1.00 88.75 86 TRP A N 1
ATOM 660 C CA . TRP A 1 86 ? -24.094 2.569 13.491 1.00 88.75 86 TRP A CA 1
ATOM 661 C C . TRP A 1 86 ? -25.006 2.177 12.325 1.00 88.75 86 TRP A C 1
ATOM 663 O O . TRP A 1 86 ? -26.089 2.743 12.177 1.00 88.75 86 TRP A O 1
ATOM 673 N N . GLN A 1 87 ? -24.608 1.194 11.514 1.00 85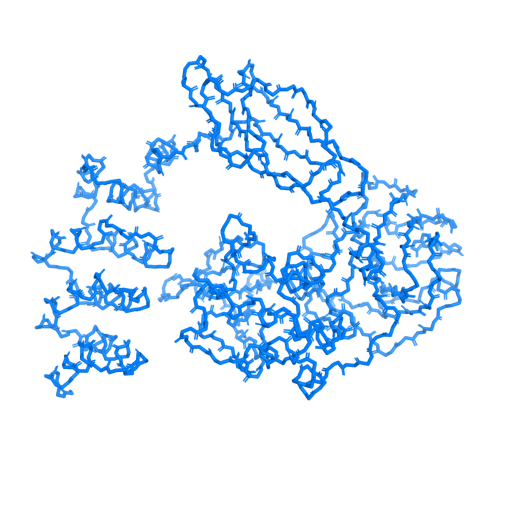.62 87 GLN A N 1
ATOM 674 C CA . GLN A 1 87 ? -25.448 0.655 10.443 1.00 85.62 87 GLN A CA 1
ATOM 675 C C . GLN A 1 87 ? -26.682 -0.055 10.999 1.00 85.62 87 GLN A C 1
ATOM 677 O O . GLN A 1 87 ? -27.792 0.137 10.497 1.00 85.62 87 GLN A O 1
ATOM 682 N N . VAL A 1 88 ? -26.502 -0.857 12.049 1.00 90.19 88 VAL A N 1
ATOM 683 C CA . VAL A 1 88 ? -27.612 -1.529 12.726 1.00 90.19 88 VAL A CA 1
ATOM 684 C C . VAL A 1 88 ? -28.474 -0.509 13.462 1.00 90.19 88 VAL A C 1
ATOM 686 O O . VAL A 1 88 ? -29.686 -0.518 13.280 1.00 90.19 88 VAL A O 1
ATOM 689 N N . MET A 1 89 ? -27.879 0.442 14.187 1.00 95.19 89 MET A N 1
ATOM 690 C CA . MET A 1 89 ? -28.604 1.549 14.819 1.00 95.19 89 MET A CA 1
ATOM 691 C C . MET A 1 89 ? -29.481 2.299 13.808 1.00 95.19 89 MET A C 1
ATOM 693 O O . MET A 1 89 ? -30.647 2.564 14.089 1.00 95.19 89 MET A O 1
ATOM 697 N N . ARG A 1 90 ? -28.957 2.599 12.611 1.00 92.25 90 ARG A N 1
ATOM 698 C CA . ARG A 1 90 ? -29.708 3.253 11.527 1.00 92.25 90 ARG A CA 1
ATOM 699 C C . ARG A 1 90 ? -30.952 2.462 11.120 1.00 92.25 90 ARG A C 1
ATOM 701 O O . ARG A 1 90 ? -32.012 3.056 10.951 1.00 92.25 90 ARG A O 1
ATOM 708 N N . ARG A 1 91 ? -30.827 1.138 10.976 1.00 90.44 91 ARG A N 1
ATOM 709 C CA . ARG A 1 91 ? -31.933 0.247 10.584 1.00 90.44 91 ARG A CA 1
ATOM 710 C C . ARG A 1 91 ? -32.938 -0.009 11.707 1.00 90.44 91 ARG A C 1
ATOM 712 O O . ARG A 1 91 ? -34.119 -0.181 11.427 1.00 90.44 91 ARG A O 1
ATOM 719 N N . GLN A 1 92 ? -32.465 -0.078 12.948 1.00 93.31 92 GLN A N 1
ATOM 720 C CA . GLN A 1 92 ? -33.254 -0.504 14.107 1.00 93.31 92 GLN A CA 1
ATOM 721 C C . GLN A 1 92 ? -33.955 0.659 14.808 1.00 93.31 92 GLN A C 1
ATOM 723 O O . GLN A 1 92 ? -35.021 0.464 15.393 1.00 93.31 92 GLN A O 1
ATOM 728 N N . LEU A 1 93 ? -33.381 1.864 14.752 1.00 93.94 93 LEU A N 1
ATOM 729 C CA . LEU A 1 93 ? -33.941 3.043 15.399 1.00 93.94 93 LEU A CA 1
ATOM 730 C C . LEU A 1 93 ? -34.641 3.974 14.400 1.00 93.94 93 LEU A C 1
ATOM 732 O O . LEU A 1 93 ? -34.039 4.362 13.388 1.00 93.94 93 LEU A O 1
ATOM 736 N N . PRO A 1 94 ? -35.873 4.418 14.717 1.00 92.69 94 PRO A N 1
ATOM 737 C CA . PRO A 1 94 ? -36.552 5.471 13.977 1.00 92.69 94 PRO A CA 1
ATOM 738 C C . PRO A 1 94 ? -35.708 6.743 13.850 1.00 92.69 94 PRO A C 1
ATOM 740 O O . PRO A 1 94 ? -34.949 7.105 14.753 1.00 92.69 94 PRO A O 1
ATOM 743 N N . GLU A 1 95 ? -35.889 7.463 12.743 1.00 88.56 95 GLU A N 1
ATOM 744 C CA . GLU A 1 95 ? -35.152 8.695 12.446 1.00 88.56 95 GLU A CA 1
ATOM 745 C C . GLU A 1 95 ? -35.239 9.723 13.588 1.00 88.56 95 GLU A C 1
ATOM 747 O O . GLU A 1 95 ? -34.226 10.305 13.970 1.00 88.56 95 GLU A O 1
ATOM 752 N N . ASN A 1 96 ? -36.422 9.914 14.186 1.00 92.62 96 ASN A N 1
ATOM 753 C CA . ASN A 1 96 ? -36.621 10.871 15.279 1.00 92.62 96 ASN A CA 1
ATOM 754 C C . ASN A 1 96 ? -35.775 10.535 16.517 1.00 92.62 96 ASN A C 1
ATOM 756 O O . ASN A 1 96 ? -35.174 11.437 17.093 1.00 92.62 96 ASN A O 1
ATOM 760 N N . GLN A 1 97 ? -35.645 9.253 16.872 1.00 93.62 97 GLN A N 1
ATOM 761 C CA . GLN A 1 97 ? -34.792 8.834 17.990 1.00 93.62 97 GLN A CA 1
ATOM 762 C C . GLN A 1 97 ? -33.312 9.088 17.684 1.00 93.62 97 GLN A C 1
ATOM 764 O O . GLN A 1 97 ? -32.573 9.583 18.529 1.00 93.62 97 GLN A O 1
ATOM 769 N N . ARG A 1 98 ? -32.870 8.831 16.447 1.00 93.19 98 ARG A N 1
ATOM 770 C CA . ARG A 1 98 ? -31.492 9.147 16.033 1.00 93.19 98 ARG A CA 1
ATOM 771 C C . ARG A 1 98 ? -31.221 10.652 16.018 1.00 93.19 98 ARG A C 1
ATOM 773 O O . ARG A 1 98 ? -30.108 11.070 16.318 1.00 93.19 98 ARG A O 1
ATOM 780 N N . ARG A 1 99 ? -32.221 11.486 15.720 1.00 88.62 99 ARG A N 1
ATOM 781 C CA . ARG A 1 99 ? -32.095 12.949 15.829 1.00 88.62 99 ARG A CA 1
ATOM 782 C C . ARG A 1 99 ? -31.918 13.405 17.275 1.00 88.62 99 ARG A C 1
ATOM 784 O O . ARG A 1 99 ? -31.086 14.273 17.516 1.00 88.62 99 ARG A O 1
ATOM 791 N N . GLU A 1 100 ? -32.634 12.807 18.224 1.00 90.19 100 GLU A N 1
ATOM 792 C CA . GLU A 1 100 ? -32.437 13.068 19.660 1.00 90.19 100 GLU A CA 1
ATOM 793 C C . GLU A 1 100 ? -31.016 12.685 20.108 1.00 90.19 100 GLU A C 1
ATOM 795 O O . GLU A 1 100 ? -30.360 13.442 20.823 1.00 90.19 100 GLU A O 1
ATOM 800 N N . MET A 1 101 ? -30.485 11.571 19.594 1.00 91.44 101 MET A N 1
ATOM 801 C CA . MET A 1 101 ? -29.127 11.092 19.895 1.00 91.44 101 MET A CA 1
ATOM 802 C C . MET A 1 101 ? -28.000 12.011 19.409 1.00 91.44 101 MET A C 1
ATOM 804 O O . MET A 1 101 ? -26.867 11.883 19.870 1.00 91.44 101 MET A O 1
ATOM 808 N N . LEU A 1 102 ? -28.274 12.983 18.534 1.00 83.25 102 LEU A N 1
ATOM 809 C CA . LEU A 1 102 ? -27.295 14.019 18.185 1.00 83.25 102 LEU A CA 1
ATOM 810 C C . LEU A 1 102 ? -26.905 14.890 19.392 1.00 83.25 102 LEU A C 1
ATOM 812 O O . LEU A 1 102 ? -25.853 15.529 19.357 1.00 83.25 102 LEU A O 1
ATOM 816 N N . ALA A 1 103 ? -27.729 14.905 20.446 1.00 79.50 103 ALA A N 1
ATOM 817 C CA . ALA A 1 103 ? -27.477 15.598 21.706 1.00 79.50 103 ALA A CA 1
ATOM 818 C C . ALA A 1 103 ? -26.933 14.681 22.824 1.00 79.50 103 ALA A C 1
ATOM 820 O O . ALA A 1 103 ? -26.747 15.156 23.941 1.00 79.50 103 ALA A O 1
ATOM 821 N N . ASP A 1 104 ? -26.671 13.395 22.552 1.00 85.88 104 ASP A N 1
ATOM 822 C CA . ASP A 1 104 ? -26.153 12.449 23.553 1.00 85.88 104 ASP A CA 1
ATOM 823 C C . ASP A 1 104 ? -24.785 12.910 24.093 1.00 85.88 104 ASP A C 1
ATOM 825 O O . ASP A 1 104 ? -23.952 13.410 23.339 1.00 85.88 104 ASP A O 1
ATOM 829 N N . GLU A 1 105 ? -24.508 12.751 25.387 1.00 78.44 105 GLU A N 1
ATOM 830 C CA . GLU A 1 105 ? -23.229 13.168 25.988 1.00 78.44 105 GLU A CA 1
ATOM 831 C C . GLU A 1 105 ? -22.041 12.326 25.490 1.00 78.44 105 GLU A C 1
ATOM 833 O O . GLU A 1 105 ? -20.902 12.805 25.410 1.00 78.44 105 GLU A O 1
ATOM 838 N N . ARG A 1 106 ? -22.301 11.087 25.061 1.00 83.62 106 ARG A N 1
ATOM 839 C CA . ARG A 1 106 ? -21.295 10.129 24.602 1.00 83.62 106 ARG A CA 1
ATOM 840 C C . ARG A 1 106 ? -20.994 10.354 23.130 1.00 83.62 106 ARG A C 1
ATOM 842 O O . ARG A 1 106 ? -21.854 10.253 22.255 1.00 83.62 106 ARG A O 1
ATOM 849 N N . GLN A 1 107 ? -19.726 10.625 22.841 1.00 73.69 107 GLN A N 1
ATOM 850 C CA . GLN A 1 107 ? -19.283 10.976 21.494 1.00 73.69 107 GLN A CA 1
ATOM 851 C C . GLN A 1 107 ? -19.548 9.871 20.464 1.00 73.69 107 GLN A C 1
ATOM 853 O O . GLN A 1 107 ? -19.970 10.181 19.349 1.00 73.69 107 GLN A O 1
ATOM 858 N N . GLY A 1 108 ? -19.319 8.604 20.831 1.00 78.88 108 GLY A N 1
ATOM 859 C CA . GLY A 1 108 ? -19.576 7.459 19.956 1.00 78.88 108 GLY A CA 1
ATOM 860 C C . GLY A 1 108 ? -21.016 7.459 19.446 1.00 78.88 108 GLY A C 1
ATOM 861 O O . GLY A 1 108 ? -21.236 7.422 18.240 1.00 78.88 108 GLY A O 1
ATOM 862 N N . ILE A 1 109 ? -21.985 7.649 20.344 1.00 90.06 109 ILE A N 1
ATOM 863 C CA . ILE A 1 109 ? -23.417 7.628 20.019 1.00 90.06 109 ILE A CA 1
ATOM 864 C C . ILE A 1 109 ? -23.819 8.791 19.115 1.00 90.06 109 ILE A C 1
ATOM 866 O O . ILE A 1 109 ? -24.446 8.559 18.079 1.00 90.06 109 ILE A O 1
ATOM 870 N N . ARG A 1 110 ? -23.375 10.020 19.420 1.00 85.25 110 ARG A N 1
ATOM 871 C CA . ARG A 1 110 ? -23.606 11.173 18.529 1.00 85.25 110 ARG A CA 1
ATOM 872 C C . ARG A 1 110 ? -23.097 10.904 17.116 1.00 85.25 110 ARG A C 1
ATOM 874 O O . ARG A 1 110 ? -23.781 11.200 16.137 1.00 85.25 110 ARG A O 1
ATOM 881 N N . ARG A 1 111 ? -21.895 10.327 17.009 1.00 78.44 111 ARG A N 1
ATOM 882 C CA . ARG A 1 111 ? -21.251 10.019 15.729 1.00 78.44 111 ARG A CA 1
ATOM 883 C C . ARG A 1 111 ? -22.016 8.946 14.957 1.00 78.44 111 ARG A C 1
ATOM 885 O O . ARG A 1 111 ? -22.254 9.128 13.766 1.00 78.44 111 ARG A O 1
ATOM 892 N N . MET A 1 112 ? -22.412 7.858 15.618 1.00 86.00 112 MET A N 1
ATOM 893 C CA . MET A 1 112 ? -23.196 6.781 15.006 1.00 86.00 112 MET A CA 1
ATOM 894 C C . MET A 1 112 ? -24.547 7.301 14.485 1.00 86.00 112 MET A C 1
ATOM 896 O O . MET A 1 112 ? -24.908 7.049 13.335 1.00 86.00 112 MET A O 1
ATOM 900 N N . ALA A 1 113 ? -25.249 8.108 15.286 1.00 85.75 113 ALA A N 1
ATOM 901 C CA . ALA A 1 113 ? -26.518 8.719 14.904 1.00 85.75 113 ALA A CA 1
ATOM 902 C C . ALA A 1 113 ? -26.375 9.676 13.707 1.00 85.75 113 ALA A C 1
ATOM 904 O O . ALA A 1 113 ? -27.149 9.597 12.749 1.00 85.75 113 ALA A O 1
ATOM 905 N N . ALA A 1 114 ? -25.347 10.535 13.723 1.00 78.50 114 ALA A N 1
ATOM 906 C CA . ALA A 1 114 ? -25.049 11.449 12.624 1.00 78.50 114 ALA A CA 1
ATOM 907 C C . ALA A 1 114 ? -24.732 10.699 11.323 1.00 78.50 114 ALA A C 1
ATOM 909 O O . ALA A 1 114 ? -25.292 11.034 10.279 1.00 78.50 114 ALA A O 1
ATOM 910 N N . LEU A 1 115 ? -23.876 9.668 11.375 1.00 76.25 115 LEU A N 1
ATOM 911 C CA . LEU A 1 115 ? -23.568 8.813 10.220 1.00 76.25 115 LEU A CA 1
ATOM 912 C C . LEU A 1 115 ? -24.838 8.192 9.635 1.00 76.25 115 LEU A C 1
ATOM 914 O O . LEU A 1 115 ? -25.041 8.245 8.422 1.00 76.25 115 LEU A O 1
ATOM 918 N N . GLY A 1 116 ? -25.720 7.689 10.504 1.00 78.25 116 GLY A N 1
ATOM 919 C CA . GLY A 1 116 ? -26.979 7.086 10.093 1.00 78.25 116 GLY A CA 1
ATOM 920 C C . GLY A 1 116 ? -27.891 8.045 9.322 1.00 78.25 116 GLY A C 1
ATOM 921 O O . GLY A 1 116 ? -28.379 7.716 8.243 1.00 78.25 116 GLY A O 1
ATOM 922 N N . LEU A 1 117 ? -28.086 9.251 9.860 1.00 79.94 117 LEU A N 1
ATOM 923 C CA . LEU A 1 117 ? -28.931 10.291 9.257 1.00 79.94 117 LEU A CA 1
ATOM 924 C C . LEU A 1 117 ? -28.345 10.836 7.946 1.00 79.94 117 LEU A C 1
ATOM 926 O O . LEU A 1 117 ? -29.077 11.122 6.998 1.00 79.94 117 LEU A O 1
ATOM 930 N N . MET A 1 118 ? -27.018 10.959 7.864 1.00 76.94 118 MET A N 1
ATOM 931 C CA . MET A 1 118 ? -26.352 11.379 6.633 1.00 76.94 118 MET A CA 1
ATOM 932 C C . MET A 1 118 ? -26.508 10.353 5.517 1.00 76.94 118 MET A C 1
ATOM 934 O O . MET A 1 118 ? -26.716 10.747 4.372 1.00 76.94 118 MET A O 1
ATOM 938 N N . GLU A 1 119 ? -26.426 9.058 5.817 1.00 74.00 119 GLU A N 1
ATOM 939 C CA . GLU A 1 119 ? -26.616 8.015 4.804 1.00 74.00 119 GLU A CA 1
ATOM 940 C C . GLU A 1 119 ? -28.043 8.011 4.234 1.00 74.00 119 GLU A C 1
ATOM 942 O O . GLU A 1 119 ? -28.239 7.757 3.048 1.00 74.00 119 GLU A O 1
ATOM 947 N N . GLU A 1 120 ? -29.033 8.393 5.038 1.00 72.44 120 GLU A N 1
ATOM 948 C CA . GLU A 1 120 ? -30.437 8.525 4.622 1.00 72.44 120 GLU A CA 1
ATOM 949 C C . GLU A 1 120 ? -30.753 9.844 3.907 1.00 72.44 120 GLU A C 1
ATOM 951 O O . GLU A 1 120 ? -31.897 10.106 3.539 1.00 72.44 120 GLU A O 1
ATOM 956 N N . GLY A 1 121 ? -29.730 10.657 3.640 1.00 58.38 121 GLY A N 1
ATOM 957 C CA . GLY A 1 121 ? -29.853 11.828 2.784 1.00 58.38 121 GLY A CA 1
ATOM 958 C C . GLY A 1 121 ? -30.103 13.140 3.519 1.00 58.38 121 GLY A C 1
ATOM 959 O O . GLY A 1 121 ? -30.454 14.118 2.854 1.00 58.38 121 GLY A O 1
ATOM 960 N N . ASP A 1 122 ? -29.889 13.214 4.839 1.00 72.75 122 ASP A N 1
ATOM 961 C CA . ASP A 1 122 ? -29.950 14.484 5.567 1.00 72.75 122 ASP A CA 1
ATOM 962 C C . ASP A 1 122 ? -28.857 15.441 5.065 1.00 72.75 122 ASP A C 1
ATOM 964 O O . ASP A 1 122 ? -27.688 15.381 5.452 1.00 72.75 122 ASP A O 1
ATOM 968 N N . ARG A 1 123 ? -29.250 16.337 4.154 1.00 61.09 123 ARG A N 1
ATOM 969 C CA . ARG A 1 123 ? -28.345 17.277 3.487 1.00 61.09 123 ARG A CA 1
ATOM 970 C C . ARG A 1 123 ? -27.773 18.317 4.440 1.00 61.09 123 ARG A C 1
ATOM 972 O O . ARG A 1 123 ? -26.700 18.839 4.154 1.00 61.09 123 ARG A O 1
ATOM 979 N N . ASP A 1 124 ? -28.469 18.653 5.526 1.00 64.19 124 ASP A N 1
ATOM 980 C CA . ASP A 1 124 ? -27.958 19.620 6.496 1.00 64.19 124 ASP A CA 1
ATOM 981 C C . ASP A 1 124 ? -26.863 19.000 7.353 1.00 64.19 124 ASP A C 1
ATOM 983 O O . ASP A 1 124 ? -25.779 19.569 7.469 1.00 64.19 124 ASP A O 1
ATOM 987 N N . LEU A 1 125 ? -27.101 17.784 7.847 1.00 66.19 125 LEU A N 1
ATOM 988 C CA . LEU A 1 125 ? -26.086 16.990 8.525 1.00 66.19 125 LEU A CA 1
ATOM 989 C C . LEU A 1 125 ? -24.932 16.645 7.596 1.00 66.19 125 LEU A C 1
ATOM 991 O O . LEU A 1 125 ? -23.803 16.768 8.028 1.00 66.19 125 LEU A O 1
ATOM 995 N N . GLN A 1 126 ? -25.149 16.325 6.319 1.00 58.00 126 GLN A N 1
ATOM 996 C CA . GLN A 1 126 ? -24.050 16.150 5.357 1.00 58.00 126 GLN A CA 1
ATOM 997 C C . GLN A 1 126 ? -23.233 17.447 5.182 1.00 58.00 126 GLN A C 1
ATOM 999 O O . GLN A 1 126 ? -22.003 17.412 5.157 1.00 58.00 126 GLN A O 1
ATOM 1004 N N . ARG A 1 127 ? -23.900 18.613 5.129 1.00 52.84 127 ARG A N 1
ATOM 1005 C CA . ARG A 1 127 ? -23.259 19.946 5.120 1.00 52.84 127 ARG A CA 1
ATOM 1006 C C . ARG A 1 127 ? -22.626 20.340 6.458 1.00 52.84 127 ARG A C 1
ATOM 1008 O O . ARG A 1 127 ? -21.894 21.323 6.529 1.00 52.84 127 ARG A O 1
ATOM 1015 N N . ARG A 1 128 ? -22.896 19.601 7.525 1.00 56.12 128 ARG A N 1
ATOM 1016 C CA . ARG A 1 128 ? -22.370 19.833 8.874 1.00 56.12 128 ARG A CA 1
ATOM 1017 C C . ARG A 1 128 ? -21.690 18.587 9.432 1.00 56.12 128 ARG A C 1
ATOM 1019 O O . ARG A 1 128 ? -21.437 18.541 10.632 1.00 56.12 128 ARG A O 1
ATOM 1026 N N . ALA A 1 129 ? -21.363 17.613 8.578 1.00 47.84 129 ALA A N 1
ATOM 1027 C CA . ALA A 1 129 ? -20.892 16.275 8.958 1.00 47.84 129 ALA A CA 1
ATOM 1028 C C . ALA A 1 129 ? -19.654 16.393 9.840 1.00 47.84 129 ALA A C 1
ATOM 1030 O O . ALA A 1 129 ? -19.527 15.829 10.913 1.00 47.84 129 ALA A O 1
ATOM 1031 N N . LEU A 1 130 ? -18.825 17.299 9.379 1.00 39.41 130 LEU A N 1
ATOM 1032 C CA . LEU A 1 130 ? -17.627 17.896 9.913 1.00 39.41 130 LEU A CA 1
ATOM 1033 C C . LEU A 1 130 ? -17.786 18.425 11.355 1.00 39.41 130 LEU A C 1
ATOM 1035 O O . LEU A 1 130 ? -16.950 18.188 12.206 1.00 39.41 130 LEU A O 1
ATOM 1039 N N . SER A 1 131 ? -18.923 19.031 11.705 1.00 48.34 131 SER A N 1
ATOM 1040 C CA . SER A 1 131 ? -19.209 19.468 13.085 1.00 48.34 131 SER A CA 1
ATOM 1041 C C . SER A 1 131 ? -19.723 18.368 14.026 1.00 48.34 131 SER A C 1
ATOM 1043 O O . SER A 1 131 ? -19.841 18.616 15.222 1.00 48.34 131 SER A O 1
ATOM 1045 N N . PHE A 1 132 ? -20.071 17.189 13.496 1.00 45.41 132 PHE A N 1
ATOM 1046 C CA . PHE A 1 132 ? -20.700 16.089 14.244 1.00 45.41 132 PHE A CA 1
ATOM 1047 C C . PHE A 1 132 ? -19.834 14.835 14.344 1.00 45.41 132 PHE A C 1
ATOM 1049 O O . PHE A 1 132 ? -19.894 14.114 15.338 1.00 45.41 132 PHE A O 1
ATOM 1056 N N . LEU A 1 133 ? -19.016 14.566 13.330 1.00 45.78 133 LEU A N 1
ATOM 1057 C CA . LEU A 1 133 ? -18.074 13.452 13.312 1.00 45.78 133 LEU A CA 1
ATOM 1058 C C . LEU A 1 133 ? -16.852 13.717 14.207 1.00 45.78 133 LEU A C 1
ATOM 1060 O O . LEU A 1 133 ? -15.972 12.865 14.312 1.00 45.78 133 LEU A O 1
ATOM 1064 N N . GLU A 1 134 ? -16.828 14.885 14.859 1.00 42.00 134 GLU A N 1
ATOM 1065 C CA . GLU A 1 134 ? -15.668 15.551 15.438 1.00 42.00 134 GLU A CA 1
ATOM 1066 C C . GLU A 1 134 ? -16.113 16.487 16.563 1.00 42.00 134 GLU A C 1
ATOM 1068 O O . GLU A 1 134 ? -17.154 17.115 16.449 1.00 42.00 134 GLU A O 1
ATOM 1073 N N . SER A 1 135 ? -15.467 16.672 17.706 1.00 32.69 135 SER A N 1
ATOM 1074 C CA . SER A 1 135 ? -14.049 16.722 18.064 1.00 32.69 135 SER A CA 1
ATOM 1075 C C . SER A 1 135 ? -13.235 15.494 17.657 1.00 32.69 135 SER A C 1
ATOM 1077 O O . SER A 1 135 ? -13.251 14.485 18.350 1.00 32.69 135 SER A O 1
ATOM 1079 N N . SER A 1 136 ? -12.528 15.482 16.537 1.00 33.09 136 SER A N 1
ATOM 1080 C CA . SER A 1 136 ? -11.584 16.496 16.088 1.00 33.09 136 SER A CA 1
ATOM 1081 C C . SER A 1 136 ? -11.394 16.439 14.560 1.00 33.09 136 SER A C 1
ATOM 1083 O O . SER A 1 136 ? -10.806 15.468 14.109 1.00 33.09 136 SER A O 1
ATOM 1085 N N . ASP A 1 137 ? -11.685 17.551 13.873 1.00 33.56 137 ASP A N 1
ATOM 1086 C CA . ASP A 1 137 ? -10.938 18.189 12.767 1.00 33.56 137 ASP A CA 1
ATOM 1087 C C . ASP A 1 137 ? -11.369 18.380 11.283 1.00 33.56 137 ASP A C 1
ATOM 1089 O O . ASP A 1 137 ? -11.079 19.422 10.726 1.00 33.56 137 ASP A O 1
ATOM 1093 N N . ALA A 1 138 ? -12.046 17.513 10.578 1.00 31.58 138 ALA A N 1
ATOM 1094 C CA . ALA A 1 138 ? -12.956 17.736 9.474 1.00 31.58 138 ALA A CA 1
ATOM 1095 C C . ALA A 1 138 ? -13.756 19.043 9.594 1.00 31.58 138 ALA A C 1
ATOM 1097 O O . ALA A 1 138 ? -14.859 19.127 10.112 1.00 31.58 138 ALA A O 1
ATOM 1098 N N . GLY A 1 139 ? -13.240 20.063 8.909 1.00 28.19 139 GLY A N 1
ATOM 1099 C CA . GLY A 1 139 ? -13.997 21.074 8.180 1.00 28.19 139 GLY A CA 1
ATOM 1100 C C . GLY A 1 139 ? -13.973 20.760 6.680 1.00 28.19 139 GLY A C 1
ATOM 1101 O O . GLY A 1 139 ? -13.030 20.154 6.175 1.00 28.19 139 GLY A O 1
ATOM 1102 N N . PHE A 1 140 ? -15.017 21.178 5.963 1.00 27.28 140 PHE A N 1
ATOM 1103 C CA . PHE A 1 140 ? -15.134 21.124 4.505 1.00 27.28 140 PHE A CA 1
ATOM 1104 C C . PHE A 1 140 ? -13.804 21.556 3.888 1.00 27.28 140 PHE A C 1
ATOM 1106 O O . PHE A 1 140 ? -13.453 22.722 4.035 1.00 27.28 140 PHE A O 1
ATOM 1113 N N . GLY A 1 141 ? -13.094 20.632 3.224 1.00 39.31 141 GLY A N 1
ATOM 1114 C CA . GLY A 1 141 ? -11.959 20.887 2.326 1.00 39.31 141 GLY A CA 1
ATOM 1115 C C . GLY A 1 141 ? -11.160 22.149 2.641 1.00 39.31 141 GLY A C 1
ATOM 1116 O O . GLY A 1 141 ? -11.058 23.046 1.803 1.00 39.31 141 GLY A O 1
ATOM 1117 N N . ALA A 1 142 ? -10.642 22.260 3.860 1.00 41.94 142 ALA A N 1
ATOM 1118 C CA . ALA A 1 142 ? -9.989 23.474 4.307 1.00 41.94 142 ALA A CA 1
ATOM 1119 C C . ALA A 1 142 ? -8.540 23.482 3.834 1.00 41.94 142 ALA A C 1
ATOM 1121 O O . ALA A 1 142 ? -7.645 23.295 4.638 1.00 41.94 142 ALA A O 1
ATOM 1122 N N . GLY A 1 143 ? -8.344 23.705 2.530 1.00 56.28 143 GLY A N 1
ATOM 1123 C CA . GLY A 1 143 ? -7.183 24.346 1.907 1.00 56.28 143 GLY A CA 1
ATOM 1124 C C . GLY A 1 143 ? -5.796 23.720 2.067 1.00 56.28 143 GLY A C 1
ATOM 1125 O O . GLY A 1 143 ? -4.993 23.968 1.177 1.00 56.28 143 GLY A O 1
ATOM 1126 N N . LEU A 1 144 ? -5.513 22.966 3.131 1.00 74.00 144 LEU A N 1
ATOM 1127 C CA . LEU A 1 144 ? -4.193 22.545 3.567 1.00 74.00 144 LEU A CA 1
ATOM 1128 C C . LEU A 1 144 ? -3.769 21.281 2.831 1.00 74.00 144 LEU A C 1
ATOM 1130 O O . LEU A 1 144 ? -4.373 20.230 2.995 1.00 74.00 144 LEU A O 1
ATOM 1134 N N . ALA A 1 145 ? -2.704 21.380 2.051 1.00 75.06 145 ALA A N 1
ATOM 1135 C CA . ALA A 1 145 ? -1.976 20.235 1.543 1.00 75.06 145 ALA A CA 1
ATOM 1136 C C . ALA A 1 145 ? -0.587 20.220 2.179 1.00 75.06 145 ALA A C 1
ATOM 1138 O O . ALA A 1 145 ? 0.138 21.217 2.143 1.00 75.06 145 ALA A O 1
ATOM 1139 N N . ILE A 1 146 ? -0.210 19.073 2.741 1.00 78.00 146 ILE A N 1
ATOM 1140 C CA . ILE A 1 146 ? 1.155 18.808 3.184 1.00 78.00 146 ILE A CA 1
ATOM 1141 C C . ILE A 1 146 ? 1.802 17.794 2.241 1.00 78.00 146 ILE A C 1
ATOM 1143 O O . ILE A 1 146 ? 1.269 16.714 1.979 1.00 78.00 146 ILE A O 1
ATOM 1147 N N . SER A 1 147 ? 2.960 18.140 1.686 1.00 76.25 147 SER A N 1
ATOM 1148 C CA . SER A 1 147 ? 3.678 17.267 0.756 1.00 76.25 147 SER A CA 1
ATOM 1149 C C . SER A 1 147 ? 5.174 17.282 1.029 1.00 76.25 147 SER A C 1
ATOM 1151 O O . SER A 1 147 ? 5.701 18.241 1.576 1.00 76.25 147 SER A O 1
ATOM 1153 N N . ALA A 1 148 ? 5.872 16.209 0.665 1.00 75.06 148 ALA A N 1
ATOM 1154 C CA . ALA A 1 148 ? 7.325 16.144 0.749 1.00 75.06 148 ALA A CA 1
ATOM 1155 C C . ALA A 1 148 ? 7.915 16.023 -0.653 1.00 75.06 148 ALA A C 1
ATOM 1157 O O . ALA A 1 148 ? 7.405 15.255 -1.471 1.00 75.06 148 ALA A O 1
ATOM 1158 N N . SER A 1 149 ? 9.021 16.726 -0.907 1.00 77.94 149 S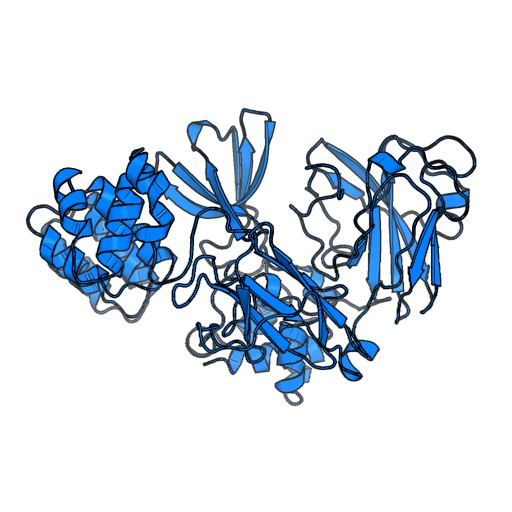ER A N 1
ATOM 1159 C CA . SER A 1 149 ? 9.779 16.598 -2.161 1.00 77.94 149 SER A CA 1
ATOM 1160 C C . SER A 1 149 ? 10.289 15.168 -2.351 1.00 77.94 149 SER A C 1
ATOM 1162 O O . SER A 1 149 ? 10.208 14.609 -3.442 1.00 77.94 149 SER A O 1
ATOM 1164 N N . LYS A 1 150 ? 10.763 14.555 -1.261 1.00 73.81 150 LYS A N 1
ATOM 1165 C CA . LYS A 1 150 ? 11.068 13.127 -1.154 1.00 73.81 150 LYS A CA 1
ATOM 1166 C C . LYS A 1 150 ? 10.496 12.587 0.158 1.00 73.81 150 LYS A C 1
ATOM 1168 O O . LYS A 1 150 ? 10.798 13.129 1.218 1.00 73.81 150 LYS A O 1
ATOM 1173 N N . ARG A 1 151 ? 9.673 11.534 0.111 1.00 69.38 151 ARG A N 1
ATOM 1174 C CA . ARG A 1 151 ? 9.193 10.864 1.338 1.00 69.38 151 ARG A CA 1
ATOM 1175 C C . ARG A 1 151 ? 10.269 9.995 1.989 1.00 69.38 151 ARG A C 1
ATOM 1177 O O . ARG A 1 151 ? 10.269 9.890 3.204 1.00 69.38 151 ARG A O 1
ATOM 1184 N N . ASN A 1 152 ? 11.186 9.450 1.191 1.00 74.69 152 ASN A N 1
ATOM 1185 C CA . ASN A 1 152 ? 12.380 8.744 1.650 1.00 74.69 152 ASN A CA 1
ATOM 1186 C C . ASN A 1 152 ? 13.601 9.549 1.194 1.00 74.69 152 ASN A C 1
ATOM 1188 O O . ASN A 1 152 ? 13.685 9.890 0.012 1.00 74.69 152 ASN A O 1
ATOM 1192 N N . PHE A 1 153 ? 14.504 9.907 2.102 1.00 83.31 153 PHE A N 1
ATOM 1193 C CA . PHE A 1 153 ? 15.649 10.769 1.796 1.00 83.31 153 PHE A CA 1
ATOM 1194 C C . PHE A 1 153 ? 16.898 10.337 2.566 1.00 83.31 153 PHE A C 1
ATOM 1196 O O . PHE A 1 153 ? 16.783 9.777 3.647 1.00 83.31 153 PHE A O 1
ATOM 1203 N N . ARG A 1 154 ? 18.094 10.618 2.034 1.00 86.31 154 ARG A N 1
ATOM 1204 C CA . ARG A 1 154 ? 19.364 10.338 2.730 1.00 86.31 154 ARG A CA 1
ATOM 1205 C C . ARG A 1 154 ? 19.836 11.516 3.574 1.00 86.31 154 ARG A C 1
ATOM 1207 O O . ARG A 1 154 ? 20.032 11.384 4.778 1.00 86.31 154 ARG A O 1
ATOM 1214 N N . ASP A 1 155 ? 19.962 12.676 2.934 1.00 88.56 155 ASP A N 1
ATOM 1215 C CA . ASP A 1 155 ? 20.527 13.865 3.578 1.00 88.56 155 ASP A CA 1
ATOM 1216 C C . ASP A 1 155 ? 19.426 14.744 4.168 1.00 88.56 155 ASP A C 1
ATOM 1218 O O . ASP A 1 155 ? 19.372 14.990 5.371 1.00 88.56 155 ASP A O 1
ATOM 1222 N N . SER A 1 156 ? 18.520 15.210 3.304 1.00 92.12 156 SER A N 1
ATOM 1223 C CA . SER A 1 156 ? 17.360 15.998 3.703 1.00 92.12 156 SER A CA 1
ATOM 1224 C C . SER A 1 156 ? 16.234 15.944 2.673 1.00 92.12 156 SER A C 1
ATOM 1226 O O . SER A 1 156 ? 16.425 15.570 1.512 1.00 92.12 156 SER A O 1
ATOM 1228 N N . THR A 1 157 ? 15.043 16.346 3.102 1.00 90.19 157 THR A N 1
ATOM 1229 C CA . THR A 1 157 ? 13.881 16.580 2.247 1.00 90.19 157 THR A CA 1
ATOM 1230 C C . THR A 1 157 ? 13.212 17.897 2.610 1.00 90.19 157 THR A C 1
ATOM 1232 O O . THR A 1 157 ? 13.359 18.400 3.724 1.00 90.19 157 THR A O 1
ATOM 1235 N N . LYS A 1 158 ? 12.453 18.455 1.668 1.00 91.94 158 LYS A N 1
ATOM 1236 C CA . LYS A 1 158 ? 11.594 19.609 1.927 1.00 91.94 158 LYS A CA 1
ATOM 1237 C C . LYS A 1 158 ? 10.167 19.150 2.136 1.00 91.94 158 LYS A C 1
ATOM 1239 O O . LYS A 1 158 ? 9.636 18.435 1.282 1.00 91.94 158 LYS A O 1
ATOM 1244 N N . VAL A 1 159 ? 9.552 19.605 3.219 1.00 89.00 159 VAL A N 1
ATOM 1245 C CA . VAL A 1 159 ? 8.115 19.470 3.454 1.00 89.00 159 VAL A CA 1
ATOM 1246 C C . VAL A 1 159 ? 7.458 20.813 3.188 1.00 89.00 159 VAL A C 1
ATOM 1248 O O . VAL A 1 159 ? 7.871 21.828 3.742 1.00 89.00 159 VAL A O 1
ATOM 1251 N N . ILE A 1 160 ? 6.476 20.809 2.296 1.00 88.75 160 ILE A N 1
ATOM 1252 C CA . ILE A 1 160 ? 5.790 21.982 1.766 1.00 88.75 160 ILE A CA 1
ATOM 1253 C C . ILE A 1 160 ? 4.378 21.994 2.343 1.00 88.75 160 ILE A C 1
ATOM 1255 O O . ILE A 1 160 ? 3.680 20.978 2.293 1.00 88.75 160 ILE A O 1
ATOM 1259 N N . PHE A 1 161 ? 3.976 23.153 2.859 1.00 90.75 161 PHE A N 1
ATOM 1260 C CA . PHE A 1 161 ? 2.628 23.415 3.344 1.00 90.75 161 PHE A CA 1
ATOM 1261 C C . PHE A 1 161 ? 1.948 24.382 2.379 1.00 90.75 161 PHE A C 1
ATOM 1263 O O . PHE A 1 161 ? 2.410 25.507 2.176 1.00 90.75 161 PHE A O 1
ATOM 1270 N N . GLU A 1 162 ? 0.843 23.961 1.782 1.00 82.50 162 GLU A N 1
ATOM 1271 C CA . GLU A 1 162 ? 0.067 24.782 0.858 1.00 82.50 162 GLU A CA 1
ATOM 1272 C C . GLU A 1 162 ? -1.314 25.011 1.445 1.00 82.50 162 GLU A C 1
ATOM 1274 O O . GLU A 1 162 ? -1.957 24.061 1.867 1.00 82.50 162 GLU A O 1
ATOM 1279 N N . THR A 1 163 ? -1.783 26.257 1.473 1.00 81.50 163 THR A N 1
ATOM 1280 C CA . THR A 1 163 ? -3.171 26.570 1.820 1.00 81.50 163 THR A CA 1
ATOM 1281 C C . THR A 1 163 ? -3.786 27.529 0.815 1.00 81.50 163 THR A C 1
ATOM 1283 O O . THR A 1 163 ? -3.112 28.419 0.296 1.00 81.50 163 THR A O 1
ATOM 1286 N N . LYS A 1 164 ? -5.082 27.359 0.542 1.00 78.81 164 LYS A N 1
ATOM 1287 C CA . LYS A 1 164 ? -5.895 28.321 -0.223 1.00 78.81 164 LYS A CA 1
ATOM 1288 C C . LYS A 1 164 ? -6.587 29.358 0.669 1.00 78.81 164 LYS A C 1
ATOM 1290 O O . LYS A 1 164 ? -7.263 30.243 0.153 1.00 78.81 164 LYS A O 1
ATOM 1295 N N . THR A 1 165 ? -6.462 29.236 1.989 1.00 76.12 165 THR A N 1
ATOM 1296 C CA . THR A 1 165 ? -7.100 30.129 2.964 1.00 76.12 165 THR A CA 1
ATOM 1297 C C . THR A 1 165 ? -6.086 31.128 3.534 1.00 76.12 165 THR A C 1
ATOM 1299 O O . THR A 1 165 ? -4.897 30.820 3.599 1.00 76.12 165 THR A O 1
ATOM 1302 N N . PRO A 1 166 ? -6.520 32.319 3.983 1.00 79.81 166 PRO A N 1
ATOM 1303 C CA . PRO A 1 166 ? -5.626 33.304 4.602 1.00 79.81 166 PRO A CA 1
ATOM 1304 C C . PRO A 1 166 ? -5.258 32.965 6.062 1.00 79.81 166 PRO A C 1
ATOM 1306 O O . PRO A 1 166 ? -4.545 33.727 6.715 1.00 79.81 166 PRO A O 1
ATOM 1309 N N . PHE A 1 167 ? -5.776 31.859 6.601 1.00 84.50 167 PHE A N 1
ATOM 1310 C CA . PHE A 1 167 ? -5.628 31.468 8.001 1.00 84.50 167 PHE A CA 1
ATOM 1311 C C . PHE A 1 167 ? -4.265 30.819 8.289 1.00 84.50 167 PHE A C 1
ATOM 1313 O O . PHE A 1 167 ? -3.573 30.337 7.392 1.00 84.50 167 PHE A O 1
ATOM 1320 N N . GLN A 1 168 ? -3.856 30.812 9.562 1.00 88.56 168 GLN A N 1
ATOM 1321 C CA . GLN A 1 168 ? -2.507 30.389 9.947 1.00 88.56 168 GLN A CA 1
ATOM 1322 C C . GLN A 1 168 ? -2.405 28.871 10.042 1.00 88.56 168 GLN A C 1
ATOM 1324 O O . GLN A 1 168 ? -3.140 28.245 10.799 1.00 88.56 168 GLN A O 1
ATOM 1329 N N . ILE A 1 169 ? -1.426 28.289 9.357 1.00 93.44 169 ILE A N 1
ATOM 1330 C CA . ILE A 1 169 ? -1.074 26.880 9.530 1.00 93.44 169 ILE A CA 1
ATOM 1331 C C . ILE A 1 169 ? -0.223 26.745 10.796 1.00 93.44 169 ILE A C 1
ATOM 1333 O O . ILE A 1 169 ? 0.728 27.504 11.006 1.00 93.44 169 ILE A O 1
ATOM 1337 N N . ARG A 1 170 ? -0.560 25.779 11.644 1.00 94.31 170 ARG A N 1
ATOM 1338 C CA . ARG A 1 170 ? 0.186 25.383 12.841 1.00 94.31 170 ARG A CA 1
ATOM 1339 C C . ARG A 1 170 ? 0.642 23.945 12.669 1.00 94.31 170 ARG A C 1
ATOM 1341 O O . ARG A 1 170 ? -0.113 23.142 12.127 1.00 94.31 170 ARG A O 1
ATOM 1348 N N . PHE A 1 171 ? 1.848 23.623 13.120 1.00 95.75 171 PHE A N 1
ATOM 1349 C CA . PHE A 1 171 ? 2.400 22.282 12.947 1.00 95.75 171 PHE A CA 1
ATOM 1350 C C . PHE A 1 171 ? 3.194 21.800 14.158 1.00 95.75 171 PHE A C 1
ATOM 1352 O O . PHE A 1 171 ? 3.634 22.587 14.996 1.00 95.75 171 PHE A O 1
ATOM 1359 N N . THR A 1 172 ? 3.388 20.492 14.208 1.00 93.38 172 THR A N 1
ATOM 1360 C CA . THR A 1 172 ? 4.249 19.765 15.142 1.00 93.38 172 THR A CA 1
ATOM 1361 C C . THR A 1 172 ? 5.140 18.821 14.341 1.00 93.38 172 THR A C 1
ATOM 1363 O O . THR A 1 172 ? 4.787 18.399 13.238 1.00 93.38 172 THR A O 1
ATOM 1366 N N . SER A 1 173 ? 6.315 18.507 14.877 1.00 90.12 173 SER A N 1
ATOM 1367 C CA . SER A 1 173 ? 7.315 17.627 14.252 1.00 90.12 173 SER A CA 1
ATOM 1368 C C . SER A 1 173 ? 7.514 16.304 14.996 1.00 90.12 173 SER A C 1
ATOM 1370 O O . SER A 1 173 ? 8.273 15.449 14.553 1.00 90.12 173 SER A O 1
ATOM 1372 N N . ASP A 1 174 ? 6.864 16.139 16.143 1.00 81.50 174 ASP A N 1
ATOM 1373 C CA . ASP A 1 174 ? 6.964 14.975 17.026 1.00 81.50 174 ASP A CA 1
ATOM 1374 C C . ASP A 1 174 ? 5.771 14.012 16.875 1.00 81.50 174 ASP A C 1
ATOM 1376 O O . ASP A 1 174 ? 5.635 13.058 17.635 1.00 81.50 174 ASP A O 1
ATOM 1380 N N . GLY A 1 175 ? 4.888 14.260 15.902 1.00 75.69 175 GLY A N 1
ATOM 1381 C CA . GLY A 1 175 ? 3.666 13.487 15.695 1.00 75.69 175 GLY A CA 1
ATOM 1382 C C . GLY A 1 175 ? 2.535 13.788 16.685 1.00 75.69 175 GLY A C 1
ATOM 1383 O O . GLY A 1 175 ? 1.481 13.155 16.590 1.00 75.69 175 GLY A O 1
ATOM 1384 N N . SER A 1 176 ? 2.687 14.755 17.594 1.00 83.62 176 SER A N 1
ATOM 1385 C CA . SER A 1 176 ? 1.579 15.234 18.430 1.00 83.62 176 SER A CA 1
ATOM 1386 C C . SER A 1 176 ? 0.571 16.047 17.609 1.00 83.62 176 SER A C 1
ATOM 1388 O O . SER A 1 176 ? 0.888 16.558 16.537 1.00 83.62 176 SER A O 1
ATOM 1390 N N . SER A 1 177 ? -0.672 16.166 18.068 1.00 87.12 177 SER A N 1
ATOM 1391 C CA . SER A 1 177 ? -1.669 16.992 17.377 1.00 87.12 177 SER A CA 1
ATOM 1392 C C . SER A 1 177 ? -1.361 18.488 17.564 1.00 87.12 177 SER A C 1
ATOM 1394 O O . SER A 1 177 ? -1.240 18.928 18.709 1.00 87.12 177 SER A O 1
ATOM 1396 N N . PRO A 1 178 ? -1.262 19.298 16.491 1.00 89.62 178 PRO A N 1
ATOM 1397 C CA . PRO A 1 178 ? -1.044 20.735 16.605 1.00 89.62 178 PRO A CA 1
ATOM 1398 C C . PRO A 1 178 ? -2.199 21.434 17.329 1.00 89.62 178 PRO A C 1
ATOM 1400 O O . PRO A 1 178 ? -3.376 21.137 17.117 1.00 89.62 178 PRO A O 1
ATOM 1403 N N . THR A 1 179 ? -1.850 22.411 18.161 1.00 91.56 179 THR A N 1
ATOM 1404 C CA . THR A 1 179 ? -2.768 23.285 18.894 1.00 91.56 179 THR A CA 1
ATOM 1405 C C . THR A 1 179 ? -2.624 24.731 18.412 1.00 91.56 179 THR A C 1
ATOM 1407 O O . THR A 1 179 ? -1.735 25.075 17.629 1.00 91.56 179 THR A O 1
ATOM 1410 N N . ASN A 1 180 ? -3.475 25.628 18.915 1.00 86.88 180 ASN A N 1
ATOM 1411 C CA . ASN A 1 180 ? -3.385 27.058 18.603 1.00 86.88 180 ASN A CA 1
ATOM 1412 C C . ASN A 1 180 ? -2.095 27.725 19.136 1.00 86.88 180 ASN A C 1
ATOM 1414 O O . ASN A 1 180 ? -1.754 28.829 18.702 1.00 86.88 180 ASN A O 1
ATOM 1418 N N . THR A 1 181 ? -1.370 27.062 20.043 1.00 90.81 181 THR A N 1
ATOM 1419 C CA . THR A 1 181 ? -0.075 27.503 20.576 1.00 90.81 181 THR A CA 1
ATOM 1420 C C . THR A 1 181 ? 1.121 26.845 19.892 1.00 90.81 181 THR A C 1
ATOM 1422 O O . THR A 1 181 ? 2.241 27.314 20.089 1.00 90.81 181 THR A O 1
ATOM 1425 N N . SER A 1 182 ? 0.916 25.821 19.056 1.00 95.06 182 SER A N 1
ATOM 1426 C CA . SER A 1 182 ? 1.994 25.191 18.285 1.00 95.06 182 SER A CA 1
ATOM 1427 C C . SER A 1 182 ? 2.709 26.193 17.359 1.00 95.06 182 SER A C 1
ATOM 1429 O O . SER A 1 182 ? 2.148 27.240 17.013 1.00 95.06 182 SER A O 1
ATOM 1431 N N . PRO A 1 183 ? 3.947 25.914 16.921 1.00 95.69 183 PRO A N 1
ATOM 1432 C CA . PRO A 1 183 ? 4.653 26.759 15.961 1.00 95.69 183 PRO A CA 1
ATOM 1433 C C . PRO A 1 183 ? 3.847 27.014 14.678 1.00 95.69 183 PRO A C 1
ATOM 1435 O O . PRO A 1 183 ? 3.129 26.140 14.189 1.00 95.69 183 PRO A O 1
ATOM 1438 N N . LYS A 1 184 ? 3.963 28.226 14.120 1.00 94.19 184 LYS A N 1
ATOM 1439 C CA . LYS A 1 184 ? 3.394 28.542 12.800 1.00 94.19 184 LYS A CA 1
ATOM 1440 C C . LYS A 1 184 ? 4.207 27.829 11.724 1.00 94.19 184 LYS A C 1
ATOM 1442 O O . LYS A 1 184 ? 5.434 27.909 11.750 1.00 94.19 184 LYS A O 1
ATOM 1447 N N . ALA A 1 185 ? 3.538 27.170 10.784 1.00 92.00 185 ALA A N 1
ATOM 1448 C CA . ALA A 1 185 ? 4.226 26.527 9.676 1.00 92.00 185 ALA A CA 1
ATOM 1449 C C . ALA A 1 185 ? 4.723 27.593 8.684 1.00 92.00 185 ALA A C 1
ATOM 1451 O O . ALA A 1 185 ? 3.939 28.456 8.273 1.00 92.00 185 ALA A O 1
ATOM 1452 N N . PRO A 1 186 ? 6.008 27.571 8.295 1.00 92.50 186 PRO A N 1
ATOM 1453 C CA . PRO A 1 186 ? 6.471 28.323 7.136 1.00 92.50 186 PRO A CA 1
ATOM 1454 C C . PRO A 1 186 ? 5.929 27.689 5.843 1.00 92.50 186 PRO A C 1
ATOM 1456 O O . PRO A 1 186 ? 5.301 26.632 5.868 1.00 92.50 186 PRO A O 1
ATOM 1459 N N . LYS A 1 187 ? 6.201 28.311 4.688 1.00 90.25 187 LYS A N 1
ATOM 1460 C CA . LYS A 1 187 ? 5.832 27.741 3.377 1.00 90.25 187 LYS A CA 1
ATOM 1461 C C . LYS A 1 187 ? 6.483 26.371 3.140 1.00 90.25 187 LYS A C 1
ATOM 1463 O O . LYS A 1 187 ? 5.860 25.472 2.583 1.00 90.25 187 LYS A O 1
ATOM 1468 N N . GLU A 1 188 ? 7.731 26.221 3.572 1.00 93.94 188 GLU A N 1
ATOM 1469 C CA . GLU A 1 188 ? 8.463 24.959 3.540 1.00 93.94 188 GLU A CA 1
ATOM 1470 C C . GLU A 1 188 ? 9.395 24.832 4.749 1.00 93.94 188 GLU A C 1
ATOM 1472 O O . GLU A 1 188 ? 9.905 25.836 5.252 1.00 93.94 188 GLU A O 1
ATOM 1477 N N . ILE A 1 189 ? 9.631 23.598 5.193 1.00 94.25 189 ILE A N 1
ATOM 1478 C CA . ILE A 1 189 ? 10.690 23.246 6.144 1.00 94.25 189 ILE A CA 1
ATOM 1479 C C . ILE A 1 189 ? 11.652 22.245 5.514 1.00 94.25 189 ILE A C 1
ATOM 1481 O O . ILE A 1 189 ? 11.247 21.391 4.722 1.00 94.25 189 ILE A O 1
ATOM 1485 N N . THR A 1 190 ? 12.918 22.323 5.912 1.00 95.62 190 THR A N 1
ATOM 1486 C CA . THR A 1 190 ? 13.922 21.305 5.595 1.00 95.62 190 THR A CA 1
ATOM 1487 C C . THR A 1 190 ? 14.006 20.320 6.750 1.00 95.62 190 THR A C 1
ATOM 1489 O O . THR A 1 190 ? 14.194 20.720 7.897 1.00 95.62 190 THR A O 1
ATOM 1492 N N . VAL A 1 191 ? 13.887 19.036 6.440 1.00 93.50 191 VAL A N 1
ATOM 1493 C CA . VAL A 1 191 ? 13.944 17.935 7.401 1.00 93.50 191 VAL A CA 1
ATOM 1494 C C . VAL A 1 191 ? 15.154 17.070 7.075 1.00 93.50 191 VAL A C 1
ATOM 1496 O O . VAL A 1 191 ? 15.307 16.652 5.930 1.00 93.50 191 VAL A O 1
ATOM 1499 N N . SER A 1 192 ? 16.009 16.813 8.064 1.00 93.12 192 SER A N 1
ATOM 1500 C CA . SER A 1 192 ? 17.244 16.021 7.931 1.00 93.12 192 SER A CA 1
ATOM 1501 C C . SER A 1 192 ? 17.243 14.725 8.750 1.00 93.12 192 SER A C 1
ATOM 1503 O O . SER A 1 192 ? 18.246 14.006 8.750 1.00 93.12 192 SER A O 1
ATOM 1505 N N . ASP A 1 193 ? 16.137 14.415 9.433 1.00 90.00 193 ASP A N 1
ATOM 1506 C CA . ASP A 1 193 ? 15.939 13.174 10.190 1.00 90.00 193 ASP A CA 1
ATOM 1507 C C . ASP A 1 193 ? 14.513 12.624 10.045 1.00 90.00 193 ASP A C 1
ATOM 1509 O O . ASP A 1 193 ? 13.623 13.343 9.587 1.00 90.00 193 ASP A O 1
ATOM 1513 N N . GLU A 1 194 ? 14.290 11.352 10.391 1.00 84.88 194 GLU A N 1
ATOM 1514 C CA . GLU A 1 194 ? 12.945 10.765 10.375 1.00 84.88 194 GLU A CA 1
ATOM 1515 C C . GLU A 1 194 ? 11.998 11.614 11.232 1.00 84.88 194 GLU A C 1
ATOM 1517 O O . GLU A 1 194 ? 12.278 11.922 12.391 1.00 84.88 194 GLU A O 1
ATOM 1522 N N . MET A 1 195 ? 10.866 12.010 10.649 1.00 85.25 195 MET A N 1
ATOM 1523 C CA . MET A 1 195 ? 9.960 12.957 11.286 1.00 85.25 195 MET A CA 1
ATOM 1524 C C . MET A 1 195 ? 8.518 12.691 10.871 1.00 85.25 195 MET A C 1
ATOM 1526 O O . MET A 1 195 ? 8.225 12.503 9.688 1.00 85.25 195 MET A O 1
ATOM 1530 N N . THR A 1 196 ? 7.606 12.714 11.845 1.00 84.31 196 THR A N 1
ATOM 1531 C CA . THR A 1 196 ? 6.163 12.756 11.583 1.00 84.31 196 THR A CA 1
ATOM 1532 C C . THR A 1 196 ? 5.664 14.159 11.858 1.00 84.31 196 THR A C 1
ATOM 1534 O O . THR A 1 196 ? 5.688 14.638 12.988 1.00 84.31 196 THR A O 1
ATOM 1537 N N . ILE A 1 197 ? 5.208 14.812 10.800 1.00 90.38 197 ILE A N 1
ATOM 1538 C CA . ILE A 1 197 ? 4.702 16.171 10.842 1.00 90.38 197 ILE A CA 1
ATOM 1539 C C . ILE A 1 197 ? 3.187 16.105 10.814 1.00 90.38 197 ILE A C 1
ATOM 1541 O O . ILE A 1 197 ? 2.602 15.430 9.962 1.00 90.38 197 ILE A O 1
ATOM 1545 N N . LYS A 1 198 ? 2.556 16.809 11.749 1.00 90.88 198 LYS A N 1
ATOM 1546 C CA . LYS A 1 198 ? 1.112 17.029 11.767 1.00 90.88 198 LYS A CA 1
ATOM 1547 C C . LYS A 1 198 ? 0.847 18.521 11.656 1.00 90.88 198 LYS A C 1
ATOM 1549 O O . LYS A 1 198 ? 1.530 19.312 12.304 1.00 90.88 198 LYS A O 1
ATOM 1554 N N . ALA A 1 199 ? -0.107 18.916 10.822 1.00 92.25 199 ALA A N 1
ATOM 1555 C CA . ALA A 1 199 ? -0.422 20.317 10.580 1.00 92.25 199 ALA A CA 1
ATOM 1556 C C . ALA A 1 199 ? -1.924 20.548 10.445 1.00 92.25 199 ALA A C 1
ATOM 1558 O O . ALA A 1 199 ? -2.627 19.731 9.865 1.00 92.25 199 ALA A O 1
ATOM 1559 N N . ALA A 1 200 ? -2.391 21.682 10.959 1.00 91.00 200 ALA A N 1
ATOM 1560 C CA . ALA A 1 200 ? -3.774 22.123 10.832 1.00 91.00 200 ALA A CA 1
ATOM 1561 C C . ALA A 1 200 ? -3.845 23.649 10.708 1.00 91.00 200 ALA A C 1
ATOM 1563 O O . ALA A 1 200 ? -2.944 24.377 11.133 1.00 91.00 200 ALA A O 1
ATOM 1564 N N . ILE A 1 201 ? -4.928 24.146 10.125 1.00 88.94 201 ILE A N 1
ATOM 1565 C CA . ILE A 1 201 ? -5.223 25.565 9.969 1.00 88.94 201 ILE A CA 1
ATOM 1566 C C . ILE A 1 201 ? -5.969 26.061 11.209 1.00 88.94 201 ILE A C 1
ATOM 1568 O O . ILE A 1 201 ? -6.917 25.433 11.680 1.00 88.94 201 ILE A O 1
ATOM 1572 N N . PHE A 1 202 ? -5.576 27.230 11.706 1.00 86.81 202 PHE A N 1
ATOM 1573 C CA . PHE A 1 202 ? -6.209 27.920 12.820 1.00 86.81 202 PHE A CA 1
ATOM 1574 C C . PHE A 1 202 ? -6.645 29.334 12.430 1.00 86.81 202 PHE A C 1
ATOM 1576 O O . PHE A 1 202 ? -5.863 30.123 11.889 1.00 86.81 202 PHE A O 1
ATOM 1583 N N . ASP A 1 203 ? -7.884 29.662 12.789 1.00 84.31 203 ASP A N 1
ATOM 1584 C CA . ASP A 1 203 ? -8.405 31.022 12.850 1.00 84.31 203 ASP A CA 1
ATOM 1585 C C . ASP A 1 203 ? -8.437 31.475 14.319 1.00 84.31 203 ASP A C 1
ATOM 1587 O O . ASP A 1 203 ? -9.248 31.026 15.138 1.00 84.31 203 ASP A O 1
ATOM 1591 N N . GLY A 1 204 ? -7.461 32.302 14.697 1.00 82.38 204 GLY A N 1
ATOM 1592 C CA . GLY A 1 204 ? -7.238 32.688 16.088 1.00 82.38 204 GLY A CA 1
ATOM 1593 C C . GLY A 1 204 ? -7.009 31.472 16.994 1.00 82.38 204 GLY A C 1
ATOM 1594 O O . GLY A 1 204 ? -5.988 30.792 16.898 1.00 82.38 204 GLY A O 1
ATOM 1595 N N . LYS A 1 205 ? -7.952 31.216 17.910 1.00 82.12 205 LYS A N 1
ATOM 1596 C CA . LYS A 1 205 ? -7.899 30.077 18.845 1.00 82.12 205 LYS A CA 1
ATOM 1597 C C . LYS A 1 205 ? -8.575 28.817 18.307 1.00 82.12 205 LYS A C 1
ATOM 1599 O O . LYS A 1 205 ? -8.385 27.758 18.902 1.00 82.12 205 LYS A O 1
ATOM 1604 N N . ARG A 1 206 ? -9.369 28.931 17.243 1.00 79.25 206 ARG A N 1
ATOM 1605 C CA . ARG A 1 206 ? -10.191 27.850 16.705 1.00 79.25 206 ARG A CA 1
ATOM 1606 C C . ARG A 1 206 ? -9.448 27.155 15.569 1.00 79.25 206 ARG A C 1
ATOM 1608 O O . ARG A 1 206 ? -8.976 27.807 14.644 1.00 79.25 206 ARG A O 1
ATOM 1615 N N . ARG A 1 207 ? -9.373 25.831 15.630 1.00 84.56 207 ARG A N 1
ATOM 1616 C CA . ARG A 1 207 ? -8.906 24.987 14.527 1.00 84.56 207 ARG A CA 1
ATOM 1617 C C . ARG A 1 207 ? -10.014 24.870 13.475 1.00 84.56 207 ARG A C 1
ATOM 1619 O O . ARG A 1 207 ? -11.181 24.730 13.847 1.00 84.56 207 ARG A O 1
ATOM 1626 N N . VAL A 1 208 ? -9.666 25.012 12.199 1.00 81.38 208 VAL A N 1
ATOM 1627 C CA . VAL A 1 208 ? -10.621 25.132 11.078 1.00 81.38 208 VAL A CA 1
ATOM 1628 C C . VAL A 1 208 ? -10.324 24.188 9.905 1.00 81.38 208 VAL A C 1
ATOM 1630 O O . VAL A 1 208 ? -11.012 24.263 8.890 1.00 81.38 208 VAL A O 1
ATOM 1633 N N . SER A 1 209 ? -9.320 23.317 10.020 1.00 71.94 209 SER A N 1
ATOM 1634 C CA . SER A 1 209 ? -9.041 22.236 9.065 1.00 71.94 209 SER A CA 1
ATOM 1635 C C . SER A 1 209 ? -8.684 20.962 9.796 1.00 71.94 209 SER A C 1
ATOM 1637 O O . SER A 1 209 ? -8.187 21.058 10.911 1.00 71.94 209 SER A O 1
ATOM 1639 N N . GLU A 1 210 ? -8.747 19.839 9.080 1.00 73.56 210 GLU A N 1
ATOM 1640 C CA . GLU A 1 210 ? -8.204 18.557 9.525 1.00 73.56 210 GLU A CA 1
ATOM 1641 C C . GLU A 1 210 ? -6.746 18.664 9.968 1.00 73.56 210 GLU A C 1
ATOM 1643 O O . GLU A 1 210 ? -6.003 19.536 9.490 1.00 73.56 210 GLU A O 1
ATOM 1648 N N . ILE A 1 211 ? -6.327 17.728 10.824 1.00 81.62 211 ILE A N 1
ATOM 1649 C CA . ILE A 1 211 ? -4.907 17.450 11.011 1.00 81.62 211 ILE A CA 1
ATOM 1650 C C . ILE A 1 211 ? -4.443 16.608 9.834 1.00 81.62 211 ILE A C 1
ATOM 1652 O O . ILE A 1 211 ? -4.615 15.391 9.780 1.00 81.62 211 ILE A O 1
ATOM 1656 N N . GLU A 1 212 ? -3.774 17.283 8.917 1.00 78.19 212 GLU A N 1
ATOM 1657 C CA . GLU A 1 212 ? -2.991 16.639 7.885 1.00 78.19 212 GLU A CA 1
ATOM 1658 C C . GLU A 1 212 ? -1.720 16.054 8.501 1.00 78.19 212 GLU A C 1
ATOM 1660 O O . GLU A 1 212 ? -1.086 16.672 9.362 1.00 78.19 212 GLU A O 1
ATOM 1665 N N . SER A 1 213 ? -1.318 14.863 8.055 1.00 81.25 213 SER A N 1
ATOM 1666 C CA . SER A 1 213 ? -0.116 14.199 8.557 1.00 81.25 213 SER A CA 1
ATOM 1667 C C . SER A 1 213 ? 0.762 13.660 7.437 1.00 81.25 213 SER A C 1
ATOM 1669 O O . SER A 1 213 ? 0.299 13.009 6.500 1.00 81.25 213 SER A O 1
ATOM 1671 N N . ILE A 1 214 ? 2.066 13.898 7.559 1.00 75.88 214 ILE A N 1
ATOM 1672 C CA . ILE A 1 214 ? 3.079 13.280 6.712 1.00 75.88 214 ILE A CA 1
ATOM 1673 C C . ILE A 1 214 ? 4.217 12.746 7.568 1.00 75.88 214 ILE A C 1
ATOM 1675 O O . ILE A 1 214 ? 4.762 13.447 8.415 1.00 75.88 214 ILE A O 1
ATOM 1679 N N . THR A 1 215 ? 4.622 11.512 7.300 1.00 76.62 215 THR A N 1
ATOM 1680 C CA . THR A 1 215 ? 5.889 10.976 7.792 1.00 76.62 215 THR A CA 1
ATOM 1681 C C . THR A 1 215 ? 6.896 11.002 6.654 1.00 76.62 215 THR A C 1
ATOM 1683 O O . THR A 1 215 ? 6.602 10.540 5.545 1.00 76.62 215 THR A O 1
ATOM 1686 N N . VAL A 1 216 ? 8.073 11.557 6.929 1.00 77.81 216 VAL A N 1
ATOM 1687 C CA . VAL A 1 216 ? 9.244 11.478 6.056 1.00 77.81 216 VAL A CA 1
ATOM 1688 C C . VAL A 1 216 ? 10.284 10.583 6.716 1.00 77.81 216 VAL A C 1
ATOM 1690 O O . VAL A 1 216 ? 10.546 10.699 7.911 1.00 77.81 216 VAL A O 1
ATOM 1693 N N . HIS A 1 217 ? 10.839 9.661 5.941 1.00 80.06 217 HIS A N 1
ATOM 1694 C CA . HIS A 1 217 ? 11.747 8.628 6.410 1.00 80.06 217 HIS A CA 1
ATOM 1695 C C . HIS A 1 217 ? 13.177 8.936 5.970 1.00 80.06 217 HIS A C 1
ATOM 1697 O O . HIS A 1 217 ? 13.435 9.170 4.782 1.00 80.06 217 HIS A O 1
ATOM 1703 N N . LYS A 1 218 ? 14.102 8.927 6.931 1.00 86.31 218 LYS A N 1
ATOM 1704 C CA . LYS A 1 218 ? 15.528 9.010 6.644 1.00 86.31 218 LYS A CA 1
ATOM 1705 C C . LYS A 1 218 ? 16.063 7.616 6.353 1.00 86.31 218 LYS A C 1
ATOM 1707 O O . LYS A 1 218 ? 16.101 6.772 7.243 1.00 86.31 218 LYS A O 1
ATOM 1712 N N . ILE A 1 219 ? 16.502 7.426 5.117 1.00 81.81 219 ILE A N 1
ATOM 1713 C CA . ILE A 1 219 ? 17.135 6.198 4.653 1.00 81.81 219 ILE A CA 1
ATOM 1714 C C . ILE A 1 219 ? 18.460 6.049 5.395 1.00 81.81 219 ILE A C 1
ATOM 1716 O O . ILE A 1 219 ? 19.339 6.913 5.303 1.00 81.81 219 ILE A O 1
ATOM 1720 N N . THR A 1 220 ? 18.601 4.958 6.139 1.00 81.44 220 THR A N 1
ATOM 1721 C CA . THR A 1 220 ? 19.830 4.646 6.873 1.00 81.44 220 THR A CA 1
ATOM 1722 C C . THR A 1 220 ? 20.917 4.125 5.929 1.00 81.44 220 THR A C 1
ATOM 1724 O O . THR A 1 220 ? 20.651 3.702 4.805 1.00 81.44 220 THR A O 1
ATOM 1727 N N . GLU A 1 221 ? 22.173 4.104 6.386 1.00 82.06 221 GLU A N 1
ATOM 1728 C CA . GLU A 1 221 ? 23.263 3.494 5.610 1.00 82.06 221 GLU A CA 1
ATOM 1729 C C . GLU A 1 221 ? 23.080 1.982 5.411 1.00 82.06 221 GLU A C 1
ATOM 1731 O O . GLU A 1 221 ? 23.521 1.456 4.390 1.00 82.06 221 GLU A O 1
ATOM 1736 N N . SER A 1 222 ? 22.443 1.284 6.359 1.00 74.75 222 SER A N 1
ATOM 1737 C CA . SER A 1 222 ? 22.064 -0.123 6.184 1.00 74.75 222 SER A CA 1
ATOM 1738 C C . SER A 1 222 ? 21.004 -0.252 5.094 1.00 74.75 222 SER A C 1
ATOM 1740 O O . SER A 1 222 ? 21.213 -0.962 4.112 1.00 74.75 222 SER A O 1
ATOM 1742 N N . GLU A 1 223 ? 19.920 0.525 5.182 1.00 75.56 223 GLU A N 1
ATOM 1743 C CA . GLU A 1 223 ? 18.847 0.477 4.190 1.00 75.56 223 GLU A CA 1
ATOM 1744 C C . GLU A 1 223 ? 19.361 0.827 2.788 1.00 75.56 223 GLU A C 1
ATOM 1746 O O . GLU A 1 223 ? 19.039 0.131 1.827 1.00 75.56 223 GLU A O 1
ATOM 1751 N N . TRP A 1 224 ? 20.216 1.844 2.650 1.00 82.94 224 TRP A N 1
ATOM 1752 C CA . TRP A 1 224 ? 20.790 2.220 1.356 1.00 82.94 224 TRP A CA 1
ATOM 1753 C C . TRP A 1 224 ? 21.661 1.125 0.727 1.00 82.94 224 TRP A C 1
ATOM 1755 O O . TRP A 1 224 ? 21.756 1.051 -0.497 1.00 82.94 224 TRP A O 1
ATOM 1765 N N . LYS A 1 225 ? 22.322 0.287 1.527 1.00 80.50 225 LYS A N 1
ATOM 1766 C CA . LYS A 1 225 ? 23.143 -0.819 1.012 1.00 80.50 225 LYS A CA 1
ATOM 1767 C C . LYS A 1 225 ? 22.310 -2.038 0.635 1.00 80.50 225 LYS A C 1
ATOM 1769 O O . LYS A 1 225 ? 22.688 -2.760 -0.285 1.00 80.50 225 LYS A O 1
ATOM 1774 N N . ASP A 1 226 ? 21.179 -2.240 1.304 1.00 71.31 226 ASP A N 1
ATOM 1775 C CA . ASP A 1 226 ? 20.426 -3.490 1.206 1.00 71.31 226 ASP A CA 1
ATOM 1776 C C . ASP A 1 226 ? 19.153 -3.384 0.355 1.00 71.31 226 ASP A C 1
ATOM 1778 O O . ASP A 1 226 ? 18.700 -4.386 -0.217 1.00 71.31 226 ASP A O 1
ATOM 1782 N N . ARG A 1 227 ? 18.589 -2.176 0.221 1.00 76.00 227 ARG A N 1
ATOM 1783 C CA . ARG A 1 227 ? 17.364 -1.893 -0.537 1.00 76.00 227 ARG A CA 1
ATOM 1784 C C . ARG A 1 227 ? 17.668 -1.237 -1.877 1.00 76.00 227 ARG A C 1
ATOM 1786 O O . ARG A 1 227 ? 18.526 -0.369 -1.990 1.00 76.00 227 ARG A O 1
ATOM 1793 N N . LEU A 1 228 ? 16.914 -1.630 -2.901 1.00 80.88 228 LEU A N 1
ATOM 1794 C CA . LEU A 1 228 ? 16.943 -0.981 -4.204 1.00 80.88 228 LEU A CA 1
ATOM 1795 C C . LEU A 1 228 ? 16.120 0.317 -4.171 1.00 80.88 228 LEU A C 1
ATOM 1797 O O . LEU A 1 228 ? 14.926 0.302 -3.885 1.00 80.88 228 LEU A O 1
ATOM 1801 N N . PHE A 1 229 ? 16.749 1.421 -4.547 1.00 84.56 229 PHE A N 1
ATOM 1802 C CA . PHE A 1 229 ? 16.140 2.728 -4.734 1.00 84.56 229 PHE A CA 1
ATOM 1803 C C . PHE A 1 229 ? 16.243 3.151 -6.194 1.00 84.56 229 PHE A C 1
ATOM 1805 O O . PHE A 1 229 ? 17.268 2.946 -6.846 1.00 84.56 229 PHE A O 1
ATOM 1812 N N . VAL A 1 230 ? 15.173 3.777 -6.683 1.00 87.19 230 VAL A N 1
ATOM 1813 C CA . VAL A 1 230 ? 15.130 4.449 -7.982 1.00 87.19 230 VAL A CA 1
ATOM 1814 C C . VAL A 1 230 ? 14.963 5.943 -7.742 1.00 87.19 230 VAL A C 1
ATOM 1816 O O . VAL A 1 230 ? 13.945 6.383 -7.207 1.00 87.19 230 VAL A O 1
ATOM 1819 N N . GLU A 1 231 ? 15.959 6.727 -8.147 1.00 86.31 231 GLU A N 1
ATOM 1820 C CA . GLU A 1 231 ? 16.000 8.176 -7.936 1.00 86.31 231 GLU A CA 1
ATOM 1821 C C . GLU A 1 231 ? 16.358 8.942 -9.217 1.00 86.31 231 GLU A C 1
ATOM 1823 O O . GLU A 1 231 ? 16.661 8.355 -10.252 1.00 86.31 231 GLU A O 1
ATOM 1828 N N . GLY A 1 232 ? 16.304 10.278 -9.163 1.00 85.12 232 GLY A N 1
ATOM 1829 C CA . GLY A 1 232 ? 16.769 11.132 -10.262 1.00 85.12 232 GLY A CA 1
ATOM 1830 C C . GLY A 1 232 ? 15.983 10.954 -11.563 1.00 85.12 232 GLY A C 1
ATOM 1831 O O . GLY A 1 232 ? 16.550 11.084 -12.644 1.00 85.12 232 GLY A O 1
ATOM 1832 N N . ILE A 1 233 ? 14.694 10.619 -11.463 1.00 89.06 233 ILE A N 1
ATOM 1833 C CA . ILE A 1 233 ? 13.854 10.323 -12.623 1.00 89.06 233 ILE A CA 1
ATOM 1834 C C . ILE A 1 233 ? 13.646 11.599 -13.443 1.00 89.06 233 ILE A C 1
ATOM 1836 O O . ILE A 1 233 ? 13.059 12.569 -12.962 1.00 89.06 233 ILE A O 1
ATOM 1840 N N . THR A 1 234 ? 14.080 11.586 -14.700 1.00 88.62 234 THR A N 1
ATOM 1841 C CA . THR A 1 234 ? 13.880 12.679 -15.659 1.00 88.62 234 THR A CA 1
ATOM 1842 C C . THR A 1 234 ? 13.368 12.135 -16.985 1.00 88.62 234 THR A C 1
ATOM 1844 O O . THR A 1 234 ? 13.629 10.985 -17.338 1.00 88.62 234 THR A O 1
ATOM 1847 N N . ARG A 1 235 ? 12.594 12.950 -17.715 1.00 90.31 235 ARG A N 1
ATOM 1848 C CA . ARG A 1 235 ? 11.972 12.527 -18.974 1.00 90.31 235 ARG A CA 1
ATOM 1849 C C . ARG A 1 235 ? 11.818 13.651 -19.998 1.00 90.31 235 ARG A C 1
ATOM 1851 O O . ARG A 1 235 ? 11.546 14.796 -19.625 1.00 90.31 235 ARG A O 1
ATOM 1858 N N . LYS A 1 236 ? 11.854 13.319 -21.289 1.00 87.81 236 LYS A N 1
ATOM 1859 C CA . LYS A 1 236 ? 11.614 14.242 -22.417 1.00 87.81 236 LYS A CA 1
ATOM 1860 C C . LYS A 1 236 ? 10.252 13.983 -23.081 1.00 87.81 236 LYS A C 1
ATOM 1862 O O . LYS A 1 236 ? 10.182 13.280 -24.075 1.00 87.81 236 LYS A O 1
ATOM 1867 N N . GLY A 1 237 ? 9.165 14.530 -22.538 1.00 80.19 237 GLY A N 1
ATOM 1868 C CA . GLY A 1 237 ? 7.782 14.272 -22.970 1.00 80.19 237 GLY A CA 1
ATOM 1869 C C . GLY A 1 237 ? 6.780 15.339 -22.508 1.00 80.19 237 GLY A C 1
ATOM 1870 O O . GLY A 1 237 ? 7.169 16.429 -22.081 1.00 80.19 237 GLY A O 1
ATOM 1871 N N . SER A 1 238 ? 5.486 15.038 -22.578 1.00 77.75 238 SER A N 1
ATOM 1872 C CA . SER A 1 238 ? 4.403 15.953 -22.176 1.00 77.75 238 SER A CA 1
ATOM 1873 C C . SER A 1 238 ? 4.042 15.826 -20.685 1.00 77.75 238 SER A C 1
ATOM 1875 O O . SER A 1 238 ? 3.597 16.787 -20.056 1.00 77.75 238 SER A O 1
ATOM 1877 N N . ALA A 1 239 ? 4.293 14.666 -20.078 1.00 76.56 239 ALA A N 1
ATOM 1878 C CA . ALA A 1 239 ? 3.866 14.318 -18.722 1.00 76.56 239 ALA A CA 1
ATOM 1879 C C . ALA A 1 239 ? 4.552 15.102 -17.593 1.00 76.56 239 ALA A C 1
ATOM 1881 O O . ALA A 1 239 ? 5.762 15.038 -17.454 1.00 76.56 239 ALA A O 1
ATOM 1882 N N . LYS A 1 240 ? 3.851 15.778 -16.682 1.00 66.56 240 LYS A N 1
ATOM 1883 C CA . LYS A 1 240 ? 4.505 16.653 -15.673 1.00 66.56 240 LYS A CA 1
ATOM 1884 C C . LYS A 1 240 ? 5.581 15.987 -14.790 1.00 66.56 240 LYS A C 1
ATOM 1886 O O . LYS A 1 240 ? 6.552 16.650 -14.443 1.00 66.56 240 LYS A O 1
ATOM 1891 N N . SER A 1 241 ? 5.445 14.706 -14.436 1.00 71.94 241 SER A N 1
ATOM 1892 C CA . SER A 1 241 ? 6.455 13.972 -13.650 1.00 71.94 241 SER A CA 1
ATOM 1893 C C . SER A 1 241 ? 6.283 12.463 -13.782 1.00 71.94 241 SER A C 1
ATOM 1895 O O . SER A 1 241 ? 5.147 12.005 -13.819 1.00 71.94 241 SER A O 1
ATOM 1897 N N . TYR A 1 242 ? 7.365 11.686 -13.753 1.00 80.50 242 TYR A N 1
ATOM 1898 C CA . TYR A 1 242 ? 7.302 10.233 -13.532 1.00 80.50 242 TYR A CA 1
ATOM 1899 C C . TYR A 1 242 ? 7.645 9.948 -12.070 1.00 80.50 242 TYR A C 1
ATOM 1901 O O . TYR A 1 242 ? 8.439 10.671 -11.467 1.00 80.50 242 TYR A O 1
ATOM 1909 N N . ARG A 1 243 ? 7.032 8.918 -11.483 1.00 74.88 243 ARG A N 1
ATOM 1910 C CA . ARG A 1 243 ? 7.277 8.524 -10.090 1.00 74.88 243 ARG A CA 1
ATOM 1911 C C . ARG A 1 243 ? 7.610 7.040 -10.033 1.00 74.88 243 ARG A C 1
ATOM 1913 O O . ARG A 1 243 ? 6.951 6.235 -10.690 1.00 74.88 243 ARG A O 1
ATOM 1920 N N . ALA A 1 244 ? 8.630 6.702 -9.252 1.00 79.50 244 ALA A N 1
ATOM 1921 C CA . ALA A 1 244 ? 8.873 5.329 -8.847 1.00 79.50 244 ALA A CA 1
ATOM 1922 C C . ALA A 1 244 ? 7.991 5.023 -7.642 1.00 79.50 244 ALA A C 1
ATOM 1924 O O . ALA A 1 244 ? 8.087 5.680 -6.603 1.00 79.50 244 ALA A O 1
ATOM 1925 N N . ASN A 1 245 ? 7.146 4.016 -7.791 1.00 76.00 245 ASN A N 1
ATOM 1926 C CA . ASN A 1 245 ? 6.481 3.390 -6.670 1.00 76.00 245 ASN A CA 1
ATOM 1927 C C . ASN A 1 245 ? 7.414 2.290 -6.182 1.00 76.00 245 ASN A C 1
ATOM 1929 O O . ASN A 1 245 ? 7.543 1.246 -6.825 1.00 76.00 245 ASN A O 1
ATOM 1933 N N . LEU A 1 246 ? 8.139 2.615 -5.112 1.00 64.94 246 LEU A N 1
ATOM 1934 C CA . LEU A 1 246 ? 9.116 1.733 -4.492 1.00 64.94 246 LEU A CA 1
ATOM 1935 C C . LEU A 1 246 ? 8.368 0.575 -3.839 1.00 64.94 246 LEU A C 1
ATOM 1937 O O . LEU A 1 246 ? 7.640 0.794 -2.872 1.00 64.94 246 LEU A O 1
ATOM 1941 N N . ASP A 1 247 ? 8.591 -0.614 -4.394 1.00 62.62 247 ASP A N 1
ATOM 1942 C CA . ASP A 1 247 ? 8.046 -1.896 -3.957 1.00 62.62 247 ASP A CA 1
ATOM 1943 C C . ASP A 1 247 ? 6.493 -1.979 -3.988 1.00 62.62 247 ASP A C 1
ATOM 1945 O O . ASP A 1 247 ? 5.771 -0.980 -3.983 1.00 62.62 247 ASP A O 1
ATOM 1949 N N . GLY A 1 248 ? 5.937 -3.190 -4.089 1.00 62.56 248 GLY A N 1
ATOM 1950 C CA . GLY A 1 248 ? 4.478 -3.397 -4.033 1.00 62.56 248 GLY A CA 1
ATOM 1951 C C . GLY A 1 248 ? 3.730 -3.368 -5.374 1.00 62.56 248 GLY A C 1
ATOM 1952 O O . GLY A 1 248 ? 2.525 -3.101 -5.398 1.00 62.56 248 GLY A O 1
ATOM 1953 N N . LEU A 1 249 ? 4.397 -3.674 -6.496 1.00 76.44 249 LEU A N 1
ATOM 1954 C CA . LEU A 1 249 ? 3.678 -4.025 -7.723 1.00 76.44 249 LEU A CA 1
ATOM 1955 C C . LEU A 1 249 ? 2.791 -5.257 -7.474 1.00 76.44 249 LEU A C 1
ATOM 1957 O O . LEU A 1 249 ? 3.284 -6.341 -7.170 1.00 76.44 249 LEU A O 1
ATOM 1961 N N . GLN A 1 250 ? 1.486 -5.088 -7.646 1.00 73.88 250 GLN A N 1
ATOM 1962 C CA . GLN A 1 250 ? 0.488 -6.141 -7.493 1.00 73.88 250 GLN A CA 1
ATOM 1963 C C . GLN A 1 250 ? -0.742 -5.849 -8.357 1.00 73.88 250 GLN A C 1
ATOM 1965 O O . GLN A 1 250 ? -0.894 -4.754 -8.910 1.00 73.88 250 GLN A O 1
ATOM 1970 N N . ARG A 1 251 ? -1.631 -6.837 -8.483 1.00 78.50 251 ARG A N 1
ATOM 1971 C CA . ARG A 1 251 ? -2.907 -6.674 -9.193 1.00 78.50 251 ARG A CA 1
ATOM 1972 C C . ARG A 1 251 ? -3.713 -5.535 -8.561 1.00 78.50 251 ARG A C 1
ATOM 1974 O O . ARG A 1 251 ? -3.677 -5.349 -7.352 1.00 78.50 251 ARG A O 1
ATOM 1981 N N . GLY A 1 252 ? -4.428 -4.763 -9.371 1.00 73.38 252 GLY A N 1
ATOM 1982 C CA . GLY A 1 252 ? -5.174 -3.579 -8.940 1.00 73.38 252 GLY A CA 1
ATOM 1983 C C . GLY A 1 252 ? -4.349 -2.287 -8.890 1.00 73.38 252 GLY A C 1
ATOM 1984 O O . GLY A 1 252 ? -4.933 -1.207 -8.832 1.00 73.38 252 GLY A O 1
ATOM 1985 N N . VAL A 1 253 ? -3.014 -2.348 -8.981 1.00 78.00 253 VAL A N 1
ATOM 1986 C CA . VAL A 1 253 ? -2.173 -1.143 -9.089 1.00 78.00 253 VAL A CA 1
ATOM 1987 C C . VAL A 1 253 ? -2.402 -0.456 -10.438 1.00 78.00 253 VAL A C 1
ATOM 1989 O O . VAL A 1 253 ? -2.476 -1.118 -11.474 1.00 78.00 253 VAL A O 1
ATOM 1992 N N . LEU A 1 254 ? -2.492 0.881 -10.431 1.00 82.31 254 LEU A N 1
ATOM 1993 C CA . LEU A 1 254 ? -2.603 1.684 -11.652 1.00 82.31 254 LEU A CA 1
ATOM 1994 C C . LEU A 1 254 ? -1.387 1.494 -12.566 1.00 82.31 254 LEU A C 1
ATOM 1996 O O . LEU A 1 254 ? -0.240 1.631 -12.132 1.00 82.31 254 LEU A O 1
ATOM 2000 N N . VAL A 1 255 ? -1.673 1.259 -13.843 1.00 89.12 255 VAL A N 1
ATOM 2001 C CA . VAL A 1 255 ? -0.689 1.059 -14.914 1.00 89.12 255 VAL A CA 1
ATOM 2002 C C . VAL A 1 255 ? -0.047 2.386 -15.292 1.00 89.12 255 VAL A C 1
ATOM 2004 O O . VAL A 1 255 ? 1.172 2.492 -15.349 1.00 89.12 255 VAL A O 1
ATOM 2007 N N . TYR A 1 256 ? -0.869 3.414 -15.492 1.00 88.50 256 TYR A N 1
ATOM 2008 C CA . TYR A 1 256 ? -0.430 4.735 -15.922 1.00 88.50 256 TYR A CA 1
ATOM 2009 C C . TYR A 1 256 ? -0.726 5.787 -14.863 1.00 88.50 256 TYR A C 1
ATOM 2011 O O . TYR A 1 256 ? -1.636 5.641 -14.049 1.00 88.50 256 TYR A O 1
ATOM 2019 N N . ALA A 1 257 ? 0.038 6.871 -14.875 1.00 83.38 257 ALA A N 1
ATOM 2020 C CA . ALA A 1 257 ? -0.199 8.007 -13.990 1.00 83.38 257 ALA A CA 1
ATOM 2021 C C . ALA A 1 257 ? -1.336 8.929 -14.481 1.00 83.38 257 ALA A C 1
ATOM 2023 O O . ALA A 1 257 ? -1.861 9.716 -13.700 1.00 83.38 257 ALA A O 1
ATOM 2024 N N . ASP A 1 258 ? -1.734 8.809 -15.749 1.00 83.38 258 ASP A N 1
ATOM 2025 C CA . ASP A 1 258 ? -2.727 9.637 -16.447 1.00 83.38 258 ASP A CA 1
ATOM 2026 C C . ASP A 1 258 ? -3.937 8.840 -16.968 1.00 83.38 258 ASP A C 1
ATOM 2028 O O . ASP A 1 258 ? -4.728 9.359 -17.758 1.00 83.38 258 ASP A O 1
ATOM 2032 N N . ARG A 1 259 ? -4.093 7.572 -16.564 1.00 82.44 259 ARG A N 1
ATOM 2033 C CA . ARG A 1 259 ? -5.248 6.716 -16.894 1.00 82.44 259 ARG A CA 1
ATOM 2034 C C . ARG A 1 259 ? -5.661 5.888 -15.682 1.00 82.44 259 ARG A C 1
ATOM 2036 O O . ARG A 1 259 ? -4.852 5.618 -14.805 1.00 82.44 259 ARG A O 1
ATOM 2043 N N . GLN A 1 260 ? -6.912 5.435 -15.680 1.00 78.88 260 GLN A N 1
ATOM 2044 C CA . GLN A 1 260 ? -7.504 4.636 -14.598 1.00 78.88 260 GLN A CA 1
ATOM 2045 C C . GLN A 1 260 ? -7.429 3.117 -14.851 1.00 78.88 260 GLN A C 1
ATOM 2047 O O . GLN A 1 260 ? -8.213 2.349 -14.301 1.00 78.88 260 GLN A O 1
ATOM 2052 N N . TYR A 1 261 ? -6.509 2.664 -15.709 1.00 83.81 261 TYR A N 1
ATOM 2053 C CA . TYR A 1 261 ? -6.307 1.235 -15.953 1.00 83.81 261 TYR A CA 1
ATOM 2054 C C . TYR A 1 261 ? -5.456 0.610 -14.853 1.00 83.81 261 TYR A C 1
ATOM 2056 O O . TYR A 1 261 ? -4.475 1.210 -14.411 1.00 83.81 261 TYR A O 1
ATOM 2064 N N . THR A 1 262 ? -5.801 -0.611 -14.453 1.00 84.25 262 THR A N 1
ATOM 2065 C CA . THR A 1 262 ? -5.112 -1.369 -13.403 1.00 84.25 262 THR A CA 1
ATOM 2066 C C . THR A 1 262 ? -4.530 -2.660 -13.961 1.00 84.25 262 THR A C 1
ATOM 2068 O O . THR A 1 262 ? -5.055 -3.213 -14.927 1.00 84.25 262 THR A O 1
ATOM 2071 N N . PHE A 1 263 ? -3.440 -3.149 -13.370 1.00 86.56 263 PHE A N 1
ATOM 2072 C CA . PHE A 1 263 ? -2.918 -4.477 -13.694 1.00 86.56 263 PHE A CA 1
ATOM 2073 C C . PHE A 1 263 ? -3.879 -5.557 -13.193 1.00 86.56 263 PHE A C 1
ATOM 2075 O O . PHE A 1 263 ? -4.258 -5.555 -12.024 1.00 86.56 263 PHE A O 1
ATOM 2082 N N . THR A 1 264 ? -4.249 -6.496 -14.054 1.00 83.19 264 THR A N 1
ATOM 2083 C CA . THR A 1 264 ? -5.138 -7.620 -13.719 1.00 83.19 264 THR A CA 1
ATOM 2084 C C . THR A 1 264 ? -4.372 -8.930 -13.576 1.00 83.19 264 THR A C 1
ATOM 2086 O O . THR A 1 264 ? -4.734 -9.763 -12.750 1.00 83.19 264 THR A O 1
ATOM 2089 N N . GLU A 1 265 ? -3.266 -9.082 -14.305 1.00 87.12 265 GLU A N 1
ATOM 2090 C CA . GLU A 1 265 ? -2.354 -10.221 -14.203 1.00 87.12 265 GLU A CA 1
ATOM 2091 C C . GLU A 1 265 ? -0.909 -9.723 -14.155 1.00 87.12 265 GLU A C 1
ATOM 2093 O O . GLU A 1 265 ? -0.498 -8.913 -14.989 1.00 87.12 265 GLU A O 1
ATOM 2098 N N . ILE A 1 266 ? -0.151 -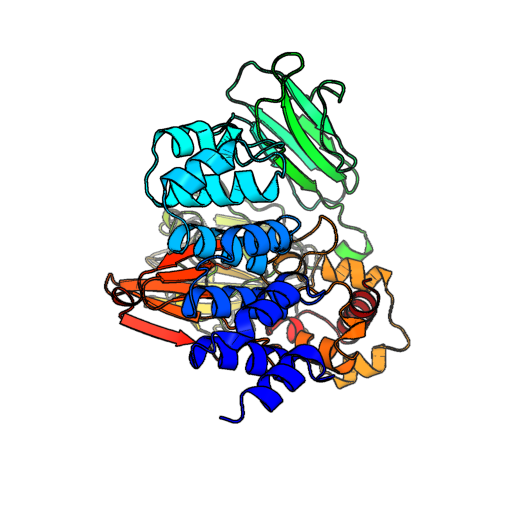10.211 -13.167 1.00 86.94 266 ILE A N 1
ATOM 2099 C CA . ILE A 1 266 ? 1.259 -9.880 -12.953 1.00 86.94 266 ILE A CA 1
ATOM 2100 C C . ILE A 1 266 ? 2.040 -11.182 -12.758 1.00 86.94 266 ILE A C 1
ATOM 2102 O O . ILE A 1 266 ? 1.646 -11.973 -11.900 1.00 86.94 266 ILE A O 1
ATOM 2106 N N . PRO A 1 267 ? 3.120 -11.410 -13.526 1.00 86.44 267 PRO A N 1
ATOM 2107 C CA . PRO A 1 267 ? 4.025 -12.531 -13.306 1.00 86.44 267 PRO A CA 1
ATOM 2108 C C . PRO A 1 267 ? 4.673 -12.481 -11.918 1.00 86.44 267 PRO A C 1
ATOM 2110 O O . PRO A 1 267 ? 5.116 -11.418 -11.483 1.00 86.44 267 PRO A O 1
ATOM 2113 N N . ASP A 1 268 ? 4.829 -13.634 -11.267 1.00 76.38 268 ASP A N 1
ATOM 2114 C CA . ASP A 1 268 ? 5.394 -13.732 -9.910 1.00 76.38 268 ASP A CA 1
ATOM 2115 C C . ASP A 1 268 ? 6.795 -13.112 -9.783 1.00 76.38 268 ASP A C 1
ATOM 2117 O O . ASP A 1 268 ? 7.142 -12.550 -8.746 1.00 76.38 268 ASP A O 1
ATOM 2121 N N . ALA A 1 269 ? 7.595 -13.163 -10.852 1.00 77.50 269 ALA A N 1
ATOM 2122 C CA . ALA A 1 269 ? 8.932 -12.569 -10.887 1.00 77.50 269 ALA A CA 1
ATOM 2123 C C . ALA A 1 269 ? 8.928 -11.027 -10.884 1.00 77.50 269 ALA A C 1
ATOM 2125 O O . ALA A 1 269 ? 9.951 -10.415 -10.584 1.00 77.50 269 ALA A O 1
ATOM 2126 N N . LEU A 1 270 ? 7.800 -10.400 -11.237 1.00 82.50 270 LEU A N 1
ATOM 2127 C CA . LEU A 1 270 ? 7.614 -8.947 -11.205 1.00 82.50 270 LEU A CA 1
ATOM 2128 C C . LEU A 1 270 ? 6.821 -8.482 -9.988 1.00 82.50 270 LEU A C 1
ATOM 2130 O O . LEU A 1 270 ? 6.827 -7.288 -9.688 1.00 82.50 270 LEU A O 1
ATOM 2134 N N . ALA A 1 271 ? 6.127 -9.389 -9.300 1.00 75.62 271 ALA A N 1
ATOM 2135 C CA . ALA A 1 271 ? 5.400 -9.039 -8.094 1.00 75.62 271 ALA A CA 1
ATOM 2136 C C . ALA A 1 271 ? 6.354 -8.354 -7.097 1.00 75.62 271 ALA A C 1
ATOM 2138 O O . ALA A 1 271 ? 7.521 -8.724 -6.960 1.00 75.62 271 ALA A O 1
ATOM 2139 N N . GLY A 1 272 ? 5.883 -7.279 -6.469 1.00 72.88 272 GLY A N 1
ATOM 2140 C CA . GLY A 1 272 ? 6.669 -6.481 -5.532 1.00 72.88 272 GLY A CA 1
ATOM 2141 C C . GLY A 1 272 ? 7.797 -5.646 -6.144 1.00 72.88 272 GLY A C 1
ATOM 2142 O O . GLY A 1 272 ? 8.415 -4.894 -5.400 1.00 72.88 272 GLY A O 1
ATOM 2143 N N . ALA A 1 273 ? 8.063 -5.714 -7.454 1.00 83.25 273 ALA A N 1
ATOM 2144 C CA . ALA A 1 273 ? 9.093 -4.895 -8.089 1.00 83.25 273 ALA A CA 1
ATOM 2145 C C . ALA A 1 273 ? 8.776 -3.393 -7.981 1.00 83.25 273 ALA A C 1
ATOM 2147 O O . ALA A 1 273 ? 7.614 -2.983 -7.923 1.00 83.25 273 ALA A O 1
ATOM 2148 N N . THR A 1 274 ? 9.817 -2.558 -8.026 1.00 85.75 274 THR A N 1
ATOM 2149 C CA . THR A 1 274 ? 9.642 -1.107 -8.131 1.00 85.75 274 THR A CA 1
ATOM 2150 C C . THR A 1 274 ? 9.020 -0.780 -9.483 1.00 85.75 274 THR A C 1
ATOM 2152 O O . THR A 1 274 ? 9.618 -1.055 -10.523 1.00 85.75 274 THR A O 1
ATOM 2155 N N . HIS A 1 275 ? 7.832 -0.176 -9.476 1.00 89.69 275 HIS A N 1
ATOM 2156 C CA . HIS A 1 275 ? 7.119 0.231 -10.687 1.00 89.69 275 HIS A CA 1
ATOM 2157 C C . HIS A 1 275 ? 7.379 1.702 -10.977 1.00 89.69 275 HIS A C 1
ATOM 2159 O O . HIS A 1 275 ? 6.939 2.589 -10.244 1.00 89.69 275 HIS A O 1
ATOM 2165 N N . LEU A 1 276 ? 8.078 1.975 -12.073 1.00 91.06 276 LEU A N 1
ATOM 2166 C CA . LEU A 1 276 ? 8.217 3.325 -12.586 1.00 91.06 276 LEU A CA 1
ATOM 2167 C C . LEU A 1 276 ? 7.012 3.626 -13.483 1.00 91.06 276 LEU A C 1
ATOM 2169 O O . LEU A 1 276 ? 6.985 3.282 -14.667 1.00 91.06 276 LEU A O 1
ATOM 2173 N N . ARG A 1 277 ? 5.994 4.246 -12.884 1.00 88.75 277 ARG A N 1
ATOM 2174 C CA . ARG A 1 277 ? 4.695 4.457 -13.522 1.00 88.75 277 ARG A CA 1
ATOM 2175 C C . ARG A 1 277 ? 4.792 5.513 -14.619 1.00 88.75 277 ARG A C 1
ATOM 2177 O O . ARG A 1 277 ? 5.053 6.688 -14.341 1.00 88.75 277 ARG A O 1
ATOM 2184 N N . THR A 1 278 ? 4.565 5.092 -15.859 1.00 92.06 278 THR A N 1
ATOM 2185 C CA . THR A 1 278 ? 4.646 5.961 -17.038 1.00 92.06 278 THR A CA 1
ATOM 2186 C C . THR A 1 278 ? 3.327 6.697 -17.297 1.00 92.06 278 THR A C 1
ATOM 2188 O O . THR A 1 278 ? 2.305 6.423 -16.663 1.00 92.06 278 THR A O 1
ATOM 2191 N N . HIS A 1 279 ? 3.347 7.674 -18.204 1.00 91.69 279 HIS A N 1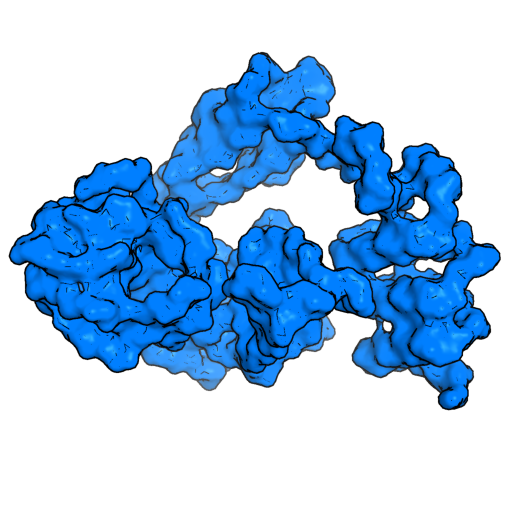
ATOM 2192 C CA . HIS A 1 279 ? 2.141 8.336 -18.709 1.00 91.69 279 HIS A CA 1
ATOM 2193 C C . HIS A 1 279 ? 1.824 7.808 -20.102 1.00 91.69 279 HIS A C 1
ATOM 2195 O O . HIS A 1 279 ? 2.704 7.775 -20.963 1.00 91.69 279 HIS A O 1
ATOM 2201 N N . ASN A 1 280 ? 0.574 7.428 -20.350 1.00 94.25 280 ASN A N 1
ATOM 2202 C CA . ASN A 1 280 ? 0.176 6.943 -21.664 1.00 94.25 280 ASN A CA 1
ATOM 22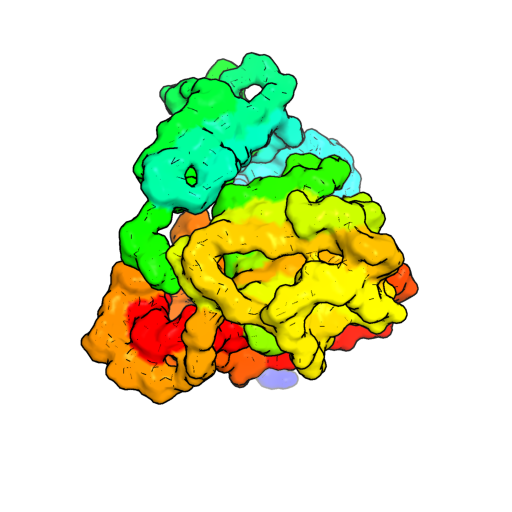03 C C . ASN A 1 280 ? 0.168 8.048 -22.733 1.00 94.25 280 ASN A C 1
ATOM 2205 O O . ASN A 1 280 ? 0.211 7.752 -23.928 1.00 94.25 280 ASN A O 1
ATOM 2209 N N . ASP A 1 281 ? 0.134 9.319 -22.334 1.00 93.69 281 ASP A N 1
ATOM 2210 C CA . ASP A 1 281 ? 0.261 10.457 -23.250 1.00 93.69 281 ASP A CA 1
ATOM 2211 C C . ASP A 1 281 ? 1.651 10.561 -23.906 1.00 93.69 281 ASP A C 1
ATOM 2213 O O . ASP A 1 281 ? 1.767 11.126 -24.993 1.00 93.69 281 ASP A O 1
ATOM 2217 N N . ASP A 1 282 ? 2.692 9.945 -23.331 1.00 94.62 282 ASP A N 1
ATOM 2218 C CA . ASP A 1 282 ? 4.041 9.916 -23.919 1.00 94.62 282 ASP A CA 1
ATOM 2219 C C . ASP A 1 282 ? 4.235 8.789 -24.961 1.00 94.62 282 ASP A C 1
ATOM 2221 O O . ASP A 1 282 ? 5.317 8.652 -25.534 1.00 94.62 282 ASP A O 1
ATOM 2225 N N . LYS A 1 283 ? 3.204 7.988 -25.273 1.00 95.12 283 LYS A N 1
ATOM 2226 C CA . LYS A 1 283 ? 3.303 6.825 -26.186 1.00 95.12 283 LYS A CA 1
ATOM 2227 C C . LYS A 1 283 ? 3.796 7.134 -27.605 1.00 95.12 283 LYS A C 1
ATOM 2229 O O . LYS A 1 283 ? 4.201 6.222 -28.320 1.00 95.12 283 LYS A O 1
ATOM 2234 N N . ALA A 1 284 ? 3.719 8.390 -28.040 1.00 95.00 284 ALA A N 1
ATOM 2235 C CA . ALA A 1 284 ? 4.172 8.834 -29.358 1.00 95.00 284 ALA A CA 1
ATOM 2236 C C . ALA A 1 284 ? 5.618 9.364 -29.343 1.00 95.00 284 ALA A C 1
ATOM 2238 O O . ALA A 1 284 ? 6.066 9.957 -30.315 1.00 95.00 284 ALA A O 1
ATOM 2239 N N . ASN A 1 285 ? 6.349 9.205 -28.238 1.00 95.44 285 ASN A N 1
ATOM 2240 C CA . ASN A 1 285 ? 7.687 9.759 -28.105 1.00 95.44 285 ASN A CA 1
ATOM 2241 C C . ASN A 1 285 ? 8.739 9.001 -28.938 1.00 95.44 285 ASN A C 1
ATOM 2243 O O . ASN A 1 285 ? 8.773 7.768 -28.929 1.00 95.44 285 ASN A O 1
ATOM 2247 N N . HIS A 1 286 ? 9.635 9.747 -29.593 1.00 96.00 286 HIS A N 1
ATOM 2248 C CA . HIS A 1 286 ? 10.687 9.225 -30.477 1.00 96.00 286 HIS A CA 1
ATOM 2249 C C . HIS A 1 286 ? 12.121 9.491 -29.981 1.00 96.00 286 HIS A C 1
ATOM 2251 O O . HIS A 1 286 ? 13.075 9.127 -30.668 1.00 96.00 286 HIS A O 1
ATOM 2257 N N . GLU A 1 287 ? 12.297 10.124 -28.819 1.00 96.44 287 GLU A N 1
ATOM 2258 C CA . GLU A 1 287 ? 13.615 10.514 -28.306 1.00 96.44 287 GLU A CA 1
ATOM 2259 C C . GLU A 1 287 ? 14.509 9.291 -28.067 1.00 96.44 287 GLU A C 1
ATOM 2261 O O . GLU A 1 287 ? 14.072 8.286 -27.509 1.00 96.44 287 GLU A O 1
ATOM 2266 N N . ALA A 1 288 ? 15.791 9.380 -28.429 1.00 94.94 288 ALA A N 1
ATOM 2267 C CA . ALA A 1 288 ? 16.756 8.310 -28.151 1.00 94.94 288 ALA A CA 1
ATOM 2268 C C . ALA A 1 288 ? 17.025 8.140 -26.644 1.00 94.94 288 ALA A C 1
ATOM 2270 O O . ALA A 1 288 ? 17.266 7.036 -26.164 1.00 94.94 288 ALA A O 1
ATOM 2271 N N . GLU A 1 289 ? 16.932 9.239 -25.897 1.00 95.25 289 GLU A N 1
ATOM 2272 C CA . GLU A 1 289 ? 17.150 9.304 -24.453 1.00 95.25 289 GLU A CA 1
ATOM 2273 C C . GLU A 1 289 ? 15.929 9.943 -23.797 1.00 95.25 289 GLU A C 1
ATOM 2275 O O . GLU A 1 289 ? 15.945 11.098 -23.357 1.00 95.25 289 GLU A O 1
ATOM 2280 N N . PHE A 1 290 ? 14.831 9.200 -23.822 1.00 95.69 290 PHE A N 1
ATOM 2281 C CA . PHE A 1 290 ? 13.543 9.676 -23.352 1.00 95.69 290 PHE A CA 1
ATOM 2282 C C . PHE A 1 290 ? 13.475 9.713 -21.830 1.00 95.69 290 PHE A C 1
ATOM 2284 O O . PHE A 1 290 ? 13.057 10.725 -21.280 1.00 95.69 290 PHE A O 1
ATOM 2291 N N . LEU A 1 291 ? 13.860 8.624 -21.165 1.00 95.44 291 LEU A N 1
ATOM 2292 C CA . LEU A 1 291 ? 13.675 8.417 -19.733 1.00 95.44 291 LEU A CA 1
ATOM 2293 C C . LEU A 1 291 ? 15.012 8.065 -19.084 1.00 95.44 291 LEU A C 1
ATOM 2295 O O . LEU A 1 291 ? 15.679 7.126 -19.516 1.00 95.44 291 LEU A O 1
ATOM 2299 N N . ARG A 1 292 ? 15.376 8.796 -18.030 1.00 96.00 292 ARG A N 1
ATOM 2300 C CA . ARG A 1 292 ? 16.601 8.580 -17.252 1.00 96.00 292 ARG A CA 1
ATOM 2301 C C . ARG A 1 292 ? 16.273 8.442 -15.775 1.00 96.00 292 ARG A C 1
ATOM 2303 O O . ARG A 1 292 ? 15.378 9.127 -15.286 1.00 96.00 292 ARG A O 1
ATOM 2310 N N . PHE A 1 293 ? 16.995 7.585 -15.070 1.00 95.12 293 PHE A N 1
ATOM 2311 C CA . PHE A 1 293 ? 16.931 7.446 -13.615 1.00 95.12 293 PHE A CA 1
ATOM 2312 C C . PHE A 1 293 ? 18.218 6.802 -13.088 1.00 95.12 293 PHE A C 1
ATOM 2314 O O . PHE A 1 293 ? 19.060 6.357 -13.862 1.00 95.12 293 PHE A O 1
ATOM 2321 N N . GLN A 1 294 ? 18.374 6.762 -11.770 1.00 93.88 294 GLN A N 1
ATOM 2322 C CA . GLN A 1 294 ? 19.518 6.181 -11.071 1.00 93.88 294 GLN A CA 1
ATOM 2323 C C . GLN A 1 294 ? 19.060 5.004 -10.215 1.00 93.88 294 GLN A C 1
ATOM 2325 O O . GLN A 1 294 ? 18.025 5.106 -9.554 1.00 93.88 294 GLN A O 1
ATOM 2330 N N . THR A 1 295 ? 19.847 3.930 -10.180 1.00 93.19 295 THR A N 1
ATOM 2331 C CA . THR A 1 295 ? 19.716 2.868 -9.174 1.00 93.19 295 THR A CA 1
ATOM 2332 C C . THR A 1 295 ? 20.915 2.874 -8.236 1.00 93.19 295 THR A C 1
ATOM 2334 O O . THR A 1 295 ? 22.055 3.031 -8.664 1.00 93.19 295 THR A O 1
ATOM 2337 N N . ASN A 1 296 ? 20.689 2.688 -6.940 1.00 90.94 296 ASN A N 1
ATOM 2338 C CA . ASN A 1 296 ? 21.781 2.588 -5.965 1.00 90.94 296 ASN A CA 1
ATOM 2339 C C . ASN A 1 296 ? 22.473 1.212 -5.966 1.00 90.94 296 ASN A C 1
ATOM 2341 O O . ASN A 1 296 ? 23.637 1.114 -5.584 1.00 90.94 296 ASN A O 1
ATOM 2345 N N . LEU A 1 297 ? 21.772 0.161 -6.405 1.00 89.38 297 LEU A N 1
ATOM 2346 C CA . LEU A 1 297 ? 22.260 -1.218 -6.463 1.00 89.38 297 LEU A CA 1
ATOM 2347 C C . LEU A 1 297 ? 22.201 -1.781 -7.892 1.00 89.38 297 LEU A C 1
ATOM 2349 O O . LEU A 1 297 ? 21.406 -1.304 -8.713 1.00 89.38 297 LEU A O 1
ATOM 2353 N N . PRO A 1 298 ? 23.006 -2.820 -8.196 1.00 91.31 298 PRO A N 1
ATOM 2354 C CA . PRO A 1 298 ? 22.787 -3.653 -9.370 1.00 91.31 298 PRO A CA 1
ATOM 2355 C C . PRO A 1 298 ? 21.376 -4.250 -9.354 1.00 91.31 298 PRO A C 1
ATOM 2357 O O . PRO A 1 298 ? 20.888 -4.725 -8.324 1.00 91.31 298 PRO A O 1
ATOM 2360 N N . ALA A 1 299 ? 20.719 -4.236 -10.506 1.00 91.75 299 ALA A N 1
ATOM 2361 C CA . ALA A 1 299 ? 19.309 -4.577 -10.617 1.00 91.75 299 ALA A CA 1
ATOM 2362 C C . ALA A 1 299 ? 19.001 -5.312 -11.925 1.00 91.75 299 ALA A C 1
ATOM 2364 O O . ALA A 1 299 ? 19.821 -5.361 -12.842 1.00 91.75 299 ALA A O 1
ATOM 2365 N N . VAL A 1 300 ? 17.799 -5.873 -12.018 1.00 92.06 300 VAL A N 1
ATOM 2366 C CA . VAL A 1 300 ? 17.209 -6.306 -13.285 1.00 92.06 300 VAL A CA 1
ATOM 2367 C C . VAL A 1 300 ? 16.162 -5.279 -13.677 1.00 92.06 300 VAL A C 1
ATOM 2369 O O . VAL A 1 300 ? 15.242 -4.981 -12.915 1.00 92.06 300 VAL A O 1
ATOM 2372 N N . LEU A 1 301 ? 16.325 -4.732 -14.876 1.00 95.38 301 LEU A N 1
ATOM 2373 C CA . LEU A 1 301 ? 15.342 -3.881 -15.516 1.00 95.38 301 LEU A CA 1
ATOM 2374 C C . LEU A 1 301 ? 14.423 -4.744 -16.360 1.00 95.38 301 LEU A C 1
ATOM 2376 O O . LEU A 1 301 ? 14.900 -5.479 -17.223 1.00 95.38 301 LEU A O 1
ATOM 2380 N N . TYR A 1 302 ? 13.123 -4.582 -16.157 1.00 96.12 302 TYR A N 1
ATOM 2381 C CA . TYR A 1 302 ? 12.078 -5.142 -16.993 1.00 96.12 302 TYR A CA 1
ATOM 2382 C C . TYR A 1 302 ? 11.355 -4.028 -17.736 1.00 96.12 302 TYR A C 1
ATOM 2384 O O . TYR A 1 302 ? 10.965 -3.017 -17.147 1.00 96.12 302 TYR A O 1
ATOM 2392 N N . LEU A 1 303 ? 11.156 -4.234 -19.030 1.00 97.62 303 LEU A N 1
ATOM 2393 C CA . LEU A 1 303 ? 10.392 -3.361 -19.903 1.00 97.62 303 LEU A CA 1
ATOM 2394 C C . LEU A 1 303 ? 9.221 -4.162 -20.457 1.00 97.62 303 LEU A C 1
ATOM 2396 O O . LEU A 1 303 ? 9.410 -5.117 -21.208 1.00 97.62 303 LEU A O 1
ATOM 2400 N N . ALA A 1 304 ? 8.009 -3.789 -20.065 1.00 97.50 304 ALA A N 1
ATOM 2401 C CA . ALA A 1 304 ? 6.791 -4.392 -20.577 1.00 97.50 304 ALA A CA 1
ATOM 2402 C C . ALA A 1 304 ? 6.232 -3.529 -21.705 1.00 97.50 304 ALA A C 1
ATOM 2404 O O . ALA A 1 304 ? 5.866 -2.372 -21.489 1.00 97.50 304 ALA A O 1
ATOM 2405 N N . TYR A 1 305 ? 6.191 -4.092 -22.906 1.00 98.06 305 TYR A N 1
ATOM 2406 C CA . TYR A 1 305 ? 5.820 -3.393 -24.129 1.00 98.06 305 TYR A CA 1
ATOM 2407 C C . TYR A 1 305 ? 4.473 -3.873 -24.664 1.00 98.06 305 TYR A C 1
ATOM 2409 O O . TYR A 1 305 ? 4.135 -5.043 -24.492 1.00 98.06 305 TYR A O 1
ATOM 2417 N N . ASP A 1 306 ? 3.729 -2.976 -25.316 1.00 96.69 306 ASP A N 1
ATOM 2418 C CA . ASP A 1 306 ? 2.433 -3.253 -25.946 1.00 96.69 306 ASP A CA 1
ATOM 2419 C C . ASP A 1 306 ? 2.491 -4.531 -26.797 1.00 96.69 306 ASP A C 1
ATOM 2421 O O . ASP A 1 306 ? 3.194 -4.594 -27.802 1.00 96.69 306 ASP A O 1
ATOM 2425 N N . GLY A 1 307 ? 1.760 -5.568 -26.382 1.00 93.56 307 GLY A N 1
ATOM 2426 C CA . GLY A 1 307 ? 1.820 -6.897 -26.990 1.00 93.56 307 GLY A CA 1
ATOM 2427 C C . GLY A 1 307 ? 1.202 -6.985 -28.386 1.00 93.56 307 GLY A C 1
ATOM 2428 O O . GLY A 1 307 ? 1.335 -8.021 -29.033 1.00 93.56 307 GLY A O 1
ATOM 2429 N N . ARG A 1 308 ? 0.539 -5.925 -28.866 1.00 94.06 308 ARG A N 1
ATOM 2430 C CA . ARG A 1 308 ? -0.042 -5.872 -30.217 1.00 94.06 308 ARG A CA 1
ATOM 2431 C C . ARG A 1 308 ? 1.007 -5.617 -31.299 1.00 94.06 308 ARG A C 1
ATOM 2433 O O . ARG A 1 308 ? 0.743 -5.888 -32.468 1.00 94.06 308 ARG A O 1
ATOM 2440 N N . THR A 1 309 ? 2.176 -5.084 -30.939 1.00 92.44 309 THR A N 1
ATOM 2441 C CA . THR A 1 309 ? 3.231 -4.720 -31.891 1.00 92.44 309 THR A CA 1
ATOM 2442 C C . THR A 1 309 ? 4.612 -5.136 -31.388 1.00 92.44 309 THR A C 1
ATOM 2444 O O . THR A 1 309 ? 4.837 -5.365 -30.201 1.00 92.44 309 THR A O 1
ATOM 2447 N N . ALA A 1 310 ? 5.571 -5.263 -32.305 1.00 92.50 310 ALA A N 1
ATOM 2448 C CA . ALA A 1 310 ? 6.962 -5.475 -31.921 1.00 92.50 310 ALA A CA 1
ATOM 2449 C C . ALA A 1 310 ? 7.575 -4.155 -31.409 1.00 92.50 310 ALA A C 1
ATOM 2451 O O . ALA A 1 310 ? 7.361 -3.114 -32.038 1.00 92.50 310 ALA A O 1
ATOM 2452 N N . PRO A 1 311 ? 8.369 -4.173 -30.321 1.00 95.56 311 PRO A N 1
ATOM 2453 C CA . PRO A 1 311 ? 9.060 -2.977 -29.860 1.00 95.56 311 PRO A CA 1
ATOM 2454 C C . PRO A 1 311 ? 10.134 -2.523 -30.858 1.00 95.56 311 PRO A C 1
ATOM 2456 O O . PRO A 1 311 ? 10.753 -3.362 -31.525 1.00 95.56 311 PRO A O 1
ATOM 2459 N N . PRO A 1 312 ? 10.438 -1.213 -30.918 1.00 96.88 312 PRO A N 1
ATOM 2460 C CA . PRO A 1 312 ? 11.573 -0.720 -31.679 1.00 96.88 312 PRO A CA 1
ATOM 2461 C C . PRO A 1 312 ? 12.876 -1.396 -31.248 1.00 96.88 312 PRO A C 1
ATOM 2463 O O . PRO A 1 312 ? 13.183 -1.477 -30.057 1.00 96.88 312 PRO A O 1
ATOM 2466 N N . LYS A 1 313 ? 13.692 -1.824 -32.219 1.00 94.88 313 LYS A N 1
ATOM 2467 C CA . LYS A 1 313 ? 14.968 -2.515 -31.949 1.00 94.88 313 LYS A CA 1
ATOM 2468 C C . LYS A 1 313 ? 15.904 -1.701 -31.052 1.00 94.88 313 LYS A C 1
ATOM 2470 O O . LYS A 1 313 ? 16.589 -2.277 -30.216 1.00 94.88 313 LYS A O 1
ATOM 2475 N N . ALA A 1 314 ? 15.912 -0.377 -31.209 1.00 94.44 314 ALA A N 1
ATOM 2476 C CA . ALA A 1 314 ? 16.724 0.520 -30.391 1.00 94.44 314 ALA A CA 1
ATOM 2477 C C . ALA A 1 314 ? 16.256 0.581 -28.923 1.00 94.44 314 ALA A C 1
ATOM 2479 O O . ALA A 1 314 ? 17.087 0.737 -28.034 1.00 94.44 314 ALA A O 1
ATOM 2480 N N . LEU A 1 315 ? 14.955 0.409 -28.652 1.00 96.81 315 LEU A N 1
ATOM 2481 C CA . LEU A 1 315 ? 14.403 0.442 -27.293 1.00 96.81 315 LEU A CA 1
ATOM 2482 C C . LEU A 1 315 ? 14.804 -0.794 -26.481 1.00 96.81 315 LEU A C 1
ATOM 2484 O O . LEU A 1 315 ? 15.194 -0.682 -25.322 1.00 96.81 315 LEU A O 1
ATOM 2488 N N . VAL A 1 316 ? 14.718 -1.972 -27.101 1.00 96.56 316 VAL A N 1
ATOM 2489 C CA . VAL A 1 316 ? 15.009 -3.265 -26.456 1.00 96.56 316 VAL A CA 1
ATOM 2490 C C . VAL A 1 316 ? 16.429 -3.766 -26.735 1.00 96.56 316 VAL A C 1
ATOM 2492 O O . VAL A 1 316 ? 16.736 -4.938 -26.526 1.00 96.56 316 VAL A O 1
ATOM 2495 N N . ALA A 1 317 ? 17.322 -2.892 -27.203 1.00 94.50 317 ALA A N 1
ATOM 2496 C CA . ALA A 1 317 ? 18.712 -3.245 -27.460 1.00 94.50 317 ALA A CA 1
ATOM 2497 C C . ALA A 1 317 ? 19.400 -3.749 -26.175 1.00 94.50 317 ALA A C 1
ATOM 2499 O O . ALA A 1 317 ? 19.372 -3.098 -25.123 1.00 94.50 317 ALA A O 1
ATOM 2500 N N . GLY A 1 318 ? 20.013 -4.933 -26.263 1.00 94.62 318 GLY A N 1
ATOM 2501 C CA . GLY A 1 318 ? 20.638 -5.603 -25.119 1.00 94.62 318 GLY A CA 1
ATOM 2502 C C . GLY A 1 318 ? 19.646 -6.158 -24.090 1.00 94.62 318 GLY A C 1
ATOM 2503 O O . GLY A 1 318 ? 20.060 -6.456 -22.973 1.00 94.62 318 GLY A O 1
ATOM 2504 N N . MET A 1 319 ? 18.357 -6.267 -24.435 1.00 97.44 319 MET A N 1
ATOM 2505 C CA . MET A 1 319 ? 17.348 -6.939 -23.618 1.00 97.44 319 MET A CA 1
ATOM 2506 C C . MET A 1 319 ? 16.988 -8.313 -24.186 1.00 97.44 319 MET A C 1
ATOM 2508 O O . MET A 1 319 ? 16.868 -8.505 -25.394 1.00 97.44 319 MET A O 1
ATOM 2512 N N . GLU A 1 320 ? 16.762 -9.257 -23.284 1.00 96.56 320 GLU A N 1
ATOM 2513 C CA . GLU A 1 320 ? 16.198 -10.577 -23.546 1.00 96.56 320 GLU A CA 1
ATOM 2514 C C . GLU A 1 320 ? 14.668 -10.492 -23.543 1.00 96.56 320 GLU A C 1
ATOM 2516 O O . GLU A 1 320 ? 14.083 -9.922 -22.620 1.00 96.56 320 GLU A O 1
ATOM 2521 N N . LYS A 1 321 ? 14.006 -11.086 -24.543 1.00 97.19 321 LYS A N 1
ATOM 2522 C CA . LYS A 1 321 ? 12.556 -11.315 -24.493 1.00 97.19 321 LYS A CA 1
ATOM 2523 C C . LYS A 1 321 ? 12.267 -12.496 -23.566 1.00 97.19 321 LYS A C 1
ATOM 2525 O O . LYS A 1 321 ? 12.886 -13.543 -23.714 1.00 97.19 321 LYS A O 1
ATOM 2530 N N . THR A 1 322 ? 11.312 -12.332 -22.660 1.00 95.44 322 THR A N 1
ATOM 2531 C CA . THR A 1 322 ? 10.887 -13.383 -21.724 1.00 95.44 322 THR A CA 1
ATOM 2532 C C . THR A 1 322 ? 9.554 -14.007 -22.150 1.00 95.44 322 THR A C 1
ATOM 2534 O O . THR A 1 322 ? 8.850 -13.448 -22.995 1.00 95.44 322 THR A O 1
ATOM 2537 N N . ASP A 1 323 ? 9.173 -15.114 -21.510 1.00 94.62 323 ASP A N 1
ATOM 2538 C CA . ASP A 1 323 ? 7.842 -15.731 -21.659 1.00 94.62 323 ASP A CA 1
ATOM 2539 C C . ASP A 1 323 ? 6.762 -15.044 -20.801 1.00 94.62 323 ASP A C 1
ATOM 2541 O O . ASP A 1 323 ? 5.591 -15.422 -20.820 1.00 94.62 323 ASP A O 1
ATOM 2545 N N . MET A 1 324 ? 7.141 -14.027 -20.022 1.00 94.38 324 MET A N 1
ATOM 2546 C CA . MET A 1 324 ? 6.228 -13.316 -19.136 1.00 94.38 324 MET A CA 1
ATOM 2547 C C . MET A 1 324 ? 5.325 -12.344 -19.897 1.00 94.38 324 MET A C 1
ATOM 2549 O O . MET A 1 324 ? 5.756 -11.618 -20.800 1.00 94.38 324 MET A O 1
ATOM 2553 N N . MET A 1 325 ? 4.076 -12.264 -19.438 1.00 94.81 325 MET A N 1
ATOM 2554 C CA . MET A 1 325 ? 3.061 -11.361 -19.961 1.00 94.81 325 MET A CA 1
ATOM 2555 C C . MET A 1 325 ? 2.308 -10.684 -18.815 1.00 94.81 325 MET A C 1
ATOM 2557 O O . MET A 1 325 ? 1.916 -11.336 -17.850 1.00 94.81 325 MET A O 1
ATOM 2561 N N . LEU A 1 326 ? 2.101 -9.375 -18.928 1.00 94.31 326 LEU A N 1
ATOM 2562 C CA . LEU A 1 326 ? 1.211 -8.610 -18.049 1.00 94.31 326 LEU A CA 1
ATOM 2563 C C . LEU A 1 326 ? -0.128 -8.395 -18.745 1.00 94.31 326 LEU A C 1
ATOM 2565 O O . LEU A 1 326 ? -0.157 -8.262 -19.969 1.00 94.31 326 LEU A O 1
ATOM 2569 N N . LYS A 1 327 ? -1.212 -8.277 -17.976 1.00 93.75 327 LYS A N 1
ATOM 2570 C CA . LYS A 1 327 ? -2.518 -7.841 -18.493 1.00 93.75 327 LYS A CA 1
ATOM 2571 C C . LYS A 1 327 ? -3.077 -6.689 -17.682 1.00 93.75 327 LYS A C 1
ATOM 2573 O O . LYS A 1 327 ? -2.778 -6.557 -16.491 1.00 93.75 327 LYS A O 1
ATOM 2578 N N . ILE A 1 328 ? -3.884 -5.860 -18.334 1.00 92.56 328 ILE A N 1
ATOM 2579 C CA . ILE A 1 328 ? -4.508 -4.693 -17.714 1.00 92.56 328 ILE A CA 1
ATOM 2580 C C . ILE A 1 328 ? -6.032 -4.714 -17.884 1.00 92.56 328 ILE A C 1
ATOM 2582 O O . ILE A 1 328 ? -6.582 -5.485 -18.671 1.00 92.56 328 ILE A O 1
ATOM 2586 N N . SER A 1 329 ? -6.733 -3.866 -17.132 1.00 84.62 329 SER A N 1
ATOM 2587 C CA . SER A 1 329 ? -8.196 -3.901 -16.994 1.00 84.62 329 SER A CA 1
ATOM 2588 C C . SER A 1 329 ? -8.994 -3.596 -18.266 1.00 84.62 329 SER A C 1
ATOM 2590 O O . SER A 1 329 ? -10.182 -3.899 -18.307 1.00 84.62 329 SER A O 1
ATOM 2592 N N . ASN A 1 330 ? -8.369 -3.051 -19.313 1.00 86.69 330 ASN A N 1
ATOM 2593 C CA . ASN A 1 330 ? -9.003 -2.870 -20.625 1.00 86.69 330 ASN A CA 1
ATOM 2594 C C . ASN A 1 330 ? -8.789 -4.060 -21.584 1.00 86.69 330 ASN A C 1
ATOM 2596 O O . ASN A 1 330 ? -9.159 -3.971 -22.752 1.00 86.69 330 ASN A O 1
ATOM 2600 N N . GLY A 1 331 ? -8.174 -5.150 -21.113 1.00 88.25 331 GLY A N 1
ATOM 2601 C CA . GLY A 1 331 ? -7.891 -6.349 -21.901 1.00 88.25 331 GLY A CA 1
ATOM 2602 C C . GLY A 1 331 ? -6.564 -6.327 -22.663 1.00 88.25 331 GLY A C 1
ATOM 2603 O O . GLY A 1 331 ? -6.197 -7.346 -23.245 1.00 88.25 331 GLY A O 1
ATOM 2604 N N . GLU A 1 332 ? -5.817 -5.218 -22.658 1.00 93.88 332 GLU A N 1
ATOM 2605 C CA . GLU A 1 332 ? -4.493 -5.177 -23.280 1.00 93.88 332 GLU A CA 1
ATOM 2606 C C . GLU A 1 332 ? -3.475 -6.033 -22.515 1.00 93.88 332 GLU A C 1
ATOM 2608 O O . GLU A 1 332 ? -3.518 -6.171 -21.287 1.00 93.88 332 GLU A O 1
ATOM 2613 N N . SER A 1 333 ? -2.523 -6.581 -23.268 1.00 96.19 333 SER A N 1
ATOM 2614 C CA . SER A 1 333 ? -1.437 -7.414 -22.763 1.00 96.19 333 SER A CA 1
ATOM 2615 C C . SER A 1 333 ? -0.078 -6.834 -23.131 1.00 96.19 333 SER A C 1
ATOM 2617 O O . SER A 1 333 ? 0.079 -6.309 -24.234 1.00 96.19 333 SER A O 1
ATOM 2619 N N . PHE A 1 334 ? 0.917 -6.996 -22.261 1.00 97.81 334 PHE A N 1
ATOM 2620 C CA . PHE A 1 334 ? 2.271 -6.489 -22.476 1.00 97.81 334 PHE A CA 1
ATOM 2621 C C . PHE A 1 334 ? 3.293 -7.622 -22.429 1.00 97.81 334 PHE A C 1
ATOM 2623 O O . PHE A 1 334 ? 3.362 -8.356 -21.443 1.00 97.81 334 PHE A O 1
ATOM 2630 N N . SER A 1 335 ? 4.106 -7.736 -23.481 1.00 97.19 335 SER A N 1
ATOM 2631 C CA . SER A 1 335 ? 5.246 -8.660 -23.524 1.00 97.19 335 SER A CA 1
ATOM 2632 C C . SER A 1 335 ? 6.413 -8.085 -22.731 1.00 97.19 335 SER A C 1
ATOM 2634 O O . SER A 1 335 ? 6.748 -6.910 -22.894 1.00 97.19 335 SER A O 1
ATOM 2636 N N . VAL A 1 336 ? 7.053 -8.905 -21.899 1.00 97.50 336 VAL A N 1
ATOM 2637 C CA . VAL A 1 336 ? 8.122 -8.443 -21.006 1.00 97.50 336 VAL A CA 1
ATOM 2638 C C . VAL A 1 336 ? 9.504 -8.769 -21.567 1.00 97.50 336 VAL A C 1
ATOM 2640 O O . VAL A 1 336 ? 9.808 -9.906 -21.933 1.00 97.50 336 VAL A O 1
ATOM 2643 N N . TYR A 1 337 ? 10.361 -7.756 -21.561 1.00 97.62 337 TYR A N 1
ATOM 2644 C CA . TYR A 1 337 ? 11.778 -7.816 -21.893 1.00 97.62 337 TYR A CA 1
ATOM 2645 C C . TYR A 1 337 ? 12.595 -7.509 -20.645 1.00 97.62 337 TYR A C 1
ATOM 2647 O O . TYR A 1 337 ? 12.127 -6.765 -19.784 1.00 97.62 337 TYR A O 1
ATOM 2655 N N . ARG A 1 338 ? 13.810 -8.046 -20.533 1.00 96.06 338 ARG A N 1
ATOM 2656 C CA . ARG A 1 338 ? 14.669 -7.797 -19.372 1.00 96.06 338 ARG A CA 1
ATOM 2657 C C . ARG A 1 338 ? 16.133 -7.606 -19.721 1.00 96.06 338 ARG A C 1
ATOM 2659 O O . ARG A 1 338 ? 16.623 -8.175 -20.691 1.00 96.06 338 ARG A O 1
ATOM 2666 N N . ARG A 1 339 ? 16.852 -6.861 -18.885 1.00 95.62 339 ARG A N 1
ATOM 2667 C CA . ARG A 1 339 ? 18.322 -6.841 -18.860 1.00 95.62 339 ARG A CA 1
ATOM 2668 C C . ARG A 1 339 ? 18.845 -6.551 -17.462 1.00 95.62 339 ARG A C 1
ATOM 2670 O O . ARG A 1 339 ? 18.205 -5.837 -16.693 1.00 95.62 339 ARG A O 1
ATOM 2677 N N . SER A 1 340 ? 20.038 -7.044 -17.159 1.00 94.69 340 SER A N 1
ATOM 2678 C CA . SER A 1 340 ? 20.766 -6.623 -15.962 1.00 94.69 340 SER A CA 1
ATOM 2679 C C . SER A 1 340 ? 21.298 -5.202 -16.139 1.00 94.69 340 SER A C 1
ATOM 2681 O O . SER A 1 340 ? 21.784 -4.838 -17.211 1.00 94.69 340 SER A O 1
ATOM 2683 N N . VAL A 1 341 ? 21.235 -4.402 -15.079 1.00 94.06 341 VAL A N 1
ATOM 2684 C CA . VAL A 1 341 ? 21.811 -3.057 -15.012 1.00 94.06 341 VAL A CA 1
ATOM 2685 C C . VAL A 1 341 ? 22.769 -2.970 -13.826 1.00 94.06 341 VAL A C 1
ATOM 2687 O O . VAL A 1 341 ? 22.536 -3.560 -12.768 1.00 94.06 341 VAL A O 1
ATOM 2690 N N . LYS A 1 342 ? 23.881 -2.255 -14.011 1.00 94.38 342 LYS A N 1
ATOM 2691 C CA . LYS A 1 342 ? 24.784 -1.906 -12.907 1.00 94.38 342 LYS A CA 1
ATOM 2692 C C . LYS A 1 342 ? 24.132 -0.813 -12.053 1.00 94.38 342 LYS A C 1
ATOM 2694 O O . LYS A 1 342 ? 23.241 -0.121 -12.535 1.00 94.38 342 LYS A O 1
ATOM 2699 N N . ALA A 1 343 ? 24.598 -0.652 -10.815 1.00 94.00 343 ALA A N 1
ATOM 2700 C CA . ALA A 1 343 ? 24.275 0.540 -10.035 1.00 94.00 343 ALA A CA 1
ATOM 2701 C C . ALA A 1 343 ? 24.713 1.802 -10.800 1.00 94.00 343 ALA A C 1
ATOM 2703 O O . ALA A 1 343 ? 25.783 1.807 -11.416 1.00 94.00 343 ALA A O 1
ATOM 2704 N N . GLY A 1 344 ? 23.899 2.852 -10.744 1.00 95.00 344 GLY A N 1
ATOM 2705 C CA . GLY A 1 344 ? 24.116 4.120 -11.432 1.00 95.00 344 GLY A CA 1
ATOM 2706 C C . GLY A 1 344 ? 23.029 4.434 -12.457 1.00 95.00 344 GLY A C 1
ATOM 2707 O O . GLY A 1 344 ? 21.863 4.072 -12.285 1.00 95.00 344 GLY A O 1
ATOM 2708 N N . GLU A 1 345 ? 23.415 5.158 -13.508 1.00 97.00 345 GLU A N 1
ATOM 2709 C CA . GLU A 1 345 ? 22.469 5.706 -14.477 1.00 97.00 345 GLU A CA 1
ATOM 2710 C C . GLU A 1 345 ? 21.870 4.625 -15.377 1.00 97.00 345 GLU A C 1
ATOM 2712 O O . GLU A 1 345 ? 22.568 3.774 -15.933 1.00 97.00 345 GLU A O 1
ATOM 2717 N N . VAL A 1 346 ? 20.561 4.728 -15.589 1.00 96.88 346 VAL A N 1
ATOM 2718 C CA . VAL A 1 346 ? 19.810 3.942 -16.556 1.00 96.88 346 VAL A CA 1
ATOM 2719 C C . VAL A 1 346 ? 19.068 4.879 -17.499 1.00 96.88 346 VAL A C 1
ATOM 2721 O O . VAL A 1 346 ? 18.370 5.794 -17.062 1.00 96.88 346 VAL A O 1
ATOM 2724 N N . ILE A 1 347 ? 19.194 4.613 -18.801 1.00 96.62 347 ILE A N 1
ATOM 2725 C CA . ILE A 1 347 ? 18.566 5.382 -19.880 1.00 96.62 347 ILE A CA 1
ATOM 2726 C C . ILE A 1 347 ? 17.710 4.443 -20.735 1.00 96.62 347 ILE A C 1
ATOM 2728 O O . ILE A 1 347 ? 18.137 3.332 -21.079 1.00 96.62 347 ILE A O 1
ATOM 2732 N N . LEU A 1 348 ? 16.508 4.900 -21.083 1.00 97.19 348 LEU A N 1
ATOM 2733 C CA . LEU A 1 348 ? 15.579 4.246 -22.001 1.00 97.19 348 LEU A CA 1
ATOM 2734 C C . LEU A 1 348 ? 15.138 5.220 -23.102 1.00 97.19 348 LEU A C 1
ATOM 2736 O O . LEU A 1 348 ? 14.929 6.410 -22.848 1.00 97.19 348 LEU A O 1
ATOM 2740 N N . GLY A 1 349 ? 14.985 4.697 -24.318 1.00 97.00 349 GLY A N 1
ATOM 2741 C CA . GLY A 1 349 ? 14.448 5.438 -25.458 1.00 97.00 349 GLY A CA 1
ATOM 2742 C C . GLY A 1 349 ? 12.929 5.599 -25.402 1.00 97.00 349 GLY A C 1
ATOM 2743 O O . GLY A 1 349 ? 12.244 4.961 -24.604 1.00 97.00 349 GLY A O 1
ATOM 2744 N N . GLY A 1 350 ? 12.402 6.470 -26.256 1.00 96.44 350 GLY A N 1
ATOM 2745 C CA . GLY A 1 350 ? 10.973 6.708 -26.406 1.00 96.44 350 GLY A CA 1
ATOM 2746 C C . GLY A 1 350 ? 10.246 5.493 -26.974 1.00 96.44 350 GLY A C 1
ATOM 2747 O O . GLY A 1 350 ? 10.836 4.623 -27.616 1.00 96.44 350 GLY A O 1
ATOM 2748 N N . ASN A 1 351 ? 8.933 5.443 -26.766 1.00 96.62 351 ASN A N 1
ATOM 2749 C CA . ASN A 1 351 ? 8.097 4.308 -27.158 1.00 96.62 351 ASN A CA 1
ATOM 2750 C C . ASN A 1 351 ? 8.160 3.976 -28.660 1.00 96.62 351 ASN A C 1
ATOM 2752 O O . ASN A 1 351 ? 7.988 2.818 -29.037 1.00 96.62 351 ASN A O 1
ATOM 2756 N N . LYS A 1 352 ? 8.422 4.983 -29.502 1.00 96.62 352 LYS A N 1
ATOM 2757 C CA . LYS A 1 352 ? 8.551 4.891 -30.963 1.00 96.62 352 LYS A CA 1
ATOM 2758 C C . LYS A 1 352 ? 9.953 5.302 -31.449 1.00 96.62 352 LYS A C 1
ATOM 2760 O O . LYS A 1 352 ? 10.123 5.768 -32.576 1.00 96.62 352 LYS A O 1
ATOM 2765 N N . VAL A 1 353 ? 10.981 5.173 -30.604 1.00 96.50 353 VAL A N 1
ATOM 2766 C CA . VAL A 1 353 ? 12.368 5.521 -30.963 1.00 96.50 353 VAL A CA 1
ATOM 2767 C C . VAL A 1 353 ? 12.802 4.821 -32.258 1.00 96.50 353 VAL A C 1
ATOM 2769 O O . VAL A 1 353 ? 12.730 3.601 -32.379 1.00 96.50 353 VAL A O 1
ATOM 2772 N N . GLY A 1 354 ? 13.254 5.598 -33.244 1.00 90.44 354 GLY A N 1
ATOM 2773 C CA . GLY A 1 354 ? 13.739 5.065 -34.521 1.00 90.44 354 GLY A CA 1
ATOM 2774 C C . GLY A 1 354 ? 12.669 4.504 -35.471 1.00 90.44 354 GLY A C 1
ATOM 2775 O O . GLY A 1 354 ? 13.036 3.813 -36.418 1.00 90.44 354 GLY A O 1
ATOM 2776 N N . GLY A 1 355 ? 11.373 4.772 -35.261 1.00 86.69 355 GLY A N 1
ATOM 2777 C CA . GLY A 1 355 ? 10.334 4.372 -36.217 1.00 86.69 355 GLY A CA 1
ATOM 2778 C C . GLY A 1 355 ? 8.910 4.412 -35.668 1.00 86.69 355 GLY A C 1
ATOM 2779 O O . GLY A 1 355 ? 8.505 5.362 -35.005 1.00 86.69 355 GLY A O 1
ATOM 2780 N N . SER A 1 356 ? 8.129 3.383 -35.989 1.00 88.31 356 SER A N 1
ATOM 2781 C CA . SER A 1 356 ? 6.809 3.122 -35.409 1.00 88.31 356 SER A CA 1
ATOM 2782 C C . SER A 1 356 ? 6.935 2.312 -34.111 1.00 88.31 356 SER A C 1
ATOM 2784 O O . SER A 1 356 ? 8.009 1.821 -33.772 1.00 88.31 356 SER A O 1
ATOM 2786 N N . GLY A 1 357 ? 5.843 2.184 -33.362 1.00 88.19 357 GLY A N 1
ATOM 2787 C CA . GLY A 1 357 ? 5.807 1.430 -32.109 1.00 88.19 357 GLY A CA 1
ATOM 2788 C C . GLY A 1 357 ? 4.376 1.258 -31.609 1.00 88.19 357 GLY A C 1
ATOM 2789 O O . GLY A 1 357 ? 3.434 1.610 -32.317 1.00 88.19 357 GLY A O 1
ATOM 2790 N N . GLY A 1 358 ? 4.223 0.709 -30.408 1.00 89.62 358 GLY A N 1
ATOM 2791 C CA . GLY A 1 358 ? 2.949 0.447 -29.745 1.00 89.62 358 GLY A CA 1
ATOM 2792 C C . GLY A 1 358 ? 2.082 1.683 -29.526 1.00 89.62 358 GLY A C 1
ATOM 2793 O O . GLY A 1 358 ? 2.560 2.819 -29.467 1.00 89.62 358 GLY A O 1
ATOM 2794 N N . GLU A 1 359 ? 0.786 1.426 -29.373 1.00 93.62 359 GLU A N 1
ATOM 2795 C CA . GLU A 1 359 ? -0.249 2.435 -29.118 1.00 93.62 359 GLU A CA 1
ATOM 2796 C C . GLU A 1 359 ? -0.556 2.590 -27.622 1.00 93.62 359 GLU A C 1
ATOM 2798 O O . GLU A 1 359 ? -1.380 3.413 -27.221 1.00 93.62 359 GLU A O 1
ATOM 2803 N N . SER A 1 360 ? 0.168 1.843 -26.795 1.00 95.31 360 SER A N 1
ATOM 2804 C CA . SER A 1 360 ? 0.216 1.982 -25.348 1.00 95.31 360 SER A CA 1
ATOM 2805 C C . SER A 1 360 ? 1.659 2.240 -24.912 1.00 95.31 360 SER A C 1
ATOM 2807 O O . SER A 1 360 ? 2.598 1.640 -25.441 1.00 95.31 360 SER A O 1
ATOM 2809 N N . MET A 1 361 ? 1.854 3.158 -23.963 1.00 96.06 361 MET A N 1
ATOM 2810 C CA . MET A 1 361 ? 3.178 3.450 -23.415 1.00 96.06 361 MET A CA 1
ATOM 2811 C C . MET A 1 361 ? 3.689 2.240 -22.626 1.00 96.06 361 MET A C 1
ATOM 2813 O O . MET A 1 361 ? 2.933 1.627 -21.860 1.00 96.06 361 MET A O 1
ATOM 2817 N N . TYR A 1 362 ? 4.971 1.911 -22.799 1.00 96.81 362 TYR A N 1
ATOM 2818 C CA . TYR A 1 362 ? 5.608 0.817 -22.071 1.00 96.81 362 TYR A CA 1
ATOM 2819 C C . TYR A 1 362 ? 5.601 1.051 -20.553 1.00 96.81 362 TYR A C 1
ATOM 2821 O O . TYR A 1 362 ? 5.553 2.188 -20.070 1.00 96.81 362 TYR A O 1
ATOM 2829 N N . GLN A 1 363 ? 5.686 -0.040 -19.794 1.00 96.44 363 GLN A N 1
ATOM 2830 C CA . GLN A 1 363 ? 5.882 -0.021 -18.344 1.00 96.44 363 GLN A CA 1
ATOM 2831 C C . GLN A 1 363 ? 7.303 -0.445 -17.992 1.00 96.44 363 GLN A C 1
ATOM 2833 O O . GLN A 1 363 ? 7.892 -1.285 -18.673 1.00 96.44 363 GLN A O 1
ATOM 2838 N N . VAL A 1 364 ? 7.850 0.138 -16.925 1.00 96.44 364 VAL A N 1
ATOM 2839 C CA . VAL A 1 364 ? 9.204 -0.161 -16.450 1.00 96.44 364 VAL A CA 1
ATOM 2840 C C . VAL A 1 364 ? 9.132 -0.669 -15.021 1.00 96.44 364 VAL A C 1
ATOM 2842 O O . VAL A 1 364 ? 8.551 -0.017 -14.150 1.00 96.44 364 VAL A O 1
ATOM 2845 N N . PHE A 1 365 ? 9.761 -1.814 -14.785 1.00 94.25 365 PHE A N 1
ATOM 2846 C CA . PHE A 1 365 ? 9.892 -2.401 -13.459 1.00 94.25 365 PHE A CA 1
ATOM 2847 C C . PHE A 1 365 ? 11.355 -2.660 -13.154 1.00 94.25 365 PHE A C 1
ATOM 2849 O O . PHE A 1 365 ? 12.098 -3.114 -14.022 1.00 94.25 365 PHE A O 1
ATOM 2856 N N . ILE A 1 366 ? 11.769 -2.387 -11.923 1.00 91.56 366 ILE A N 1
ATOM 2857 C CA . ILE A 1 366 ? 13.128 -2.650 -11.463 1.00 91.56 366 ILE A CA 1
ATOM 2858 C C . ILE A 1 366 ? 13.043 -3.574 -10.251 1.00 91.56 366 ILE A C 1
ATOM 2860 O O . ILE A 1 366 ? 12.343 -3.275 -9.283 1.00 91.56 366 ILE A O 1
ATOM 2864 N N . SER A 1 367 ? 13.753 -4.696 -10.306 1.00 85.88 367 SER A N 1
ATOM 2865 C CA . SER A 1 367 ? 13.910 -5.604 -9.170 1.00 85.88 367 SER A CA 1
ATOM 2866 C C . SER A 1 367 ? 15.384 -5.754 -8.826 1.00 85.88 367 SER A C 1
ATOM 2868 O O . SER A 1 367 ? 16.260 -5.543 -9.667 1.00 85.88 367 SER A O 1
ATOM 2870 N N . ARG A 1 368 ? 15.683 -6.175 -7.597 1.00 79.00 368 ARG A N 1
ATOM 2871 C CA . ARG A 1 368 ? 17.052 -6.541 -7.232 1.00 79.00 368 ARG A CA 1
ATOM 2872 C C . ARG A 1 368 ? 17.545 -7.675 -8.136 1.00 79.00 368 ARG A C 1
ATOM 2874 O O . ARG A 1 368 ? 16.773 -8.564 -8.510 1.00 79.00 368 ARG A O 1
ATOM 2881 N N . ALA A 1 369 ? 18.820 -7.621 -8.515 1.00 63.78 369 ALA A N 1
ATOM 2882 C CA . ALA A 1 369 ? 19.441 -8.682 -9.287 1.00 63.78 369 ALA A CA 1
ATOM 2883 C C . ALA A 1 369 ? 19.592 -9.927 -8.409 1.00 63.78 369 ALA A C 1
ATOM 2885 O O . ALA A 1 369 ? 20.452 -9.970 -7.539 1.00 63.78 369 ALA A O 1
ATOM 2886 N N . VAL A 1 370 ? 18.744 -10.922 -8.675 1.00 53.91 370 VAL A N 1
ATOM 2887 C CA . VAL A 1 370 ? 18.766 -12.269 -8.093 1.00 53.91 370 VAL A CA 1
ATOM 2888 C C . VAL A 1 370 ? 18.496 -12.300 -6.582 1.00 53.91 370 VAL A C 1
ATOM 2890 O O . VAL A 1 370 ? 19.353 -11.991 -5.758 1.00 53.91 370 VAL A O 1
ATOM 2893 N N . ALA A 1 371 ? 17.331 -12.807 -6.197 1.00 53.84 371 ALA A N 1
ATOM 2894 C CA . ALA A 1 371 ? 17.264 -13.640 -5.007 1.00 53.84 371 ALA A CA 1
ATOM 2895 C C . ALA A 1 371 ? 16.699 -14.988 -5.442 1.00 53.84 371 ALA A C 1
ATOM 2897 O O . ALA A 1 371 ? 15.646 -15.066 -6.075 1.00 53.84 371 ALA A O 1
ATOM 2898 N N . LYS A 1 372 ? 17.436 -16.056 -5.136 1.00 70.88 372 LYS A N 1
ATOM 2899 C CA . LYS A 1 372 ? 16.841 -17.382 -4.991 1.00 70.88 372 LYS A CA 1
ATOM 2900 C C . LYS A 1 372 ? 15.606 -17.213 -4.099 1.00 70.88 372 LYS A C 1
ATOM 2902 O O . LYS A 1 372 ? 15.710 -16.531 -3.082 1.00 70.88 372 LYS A O 1
ATOM 2907 N N . LYS A 1 373 ? 14.472 -17.804 -4.484 1.00 81.81 373 LYS A N 1
ATOM 2908 C CA . LYS A 1 373 ? 13.265 -17.789 -3.653 1.00 81.81 373 LYS A CA 1
ATOM 2909 C C . LYS A 1 373 ? 13.619 -18.312 -2.257 1.00 81.81 373 LYS A C 1
ATOM 2911 O O . LYS A 1 373 ? 14.073 -19.450 -2.135 1.00 81.81 373 LYS A O 1
ATOM 2916 N N . THR A 1 374 ? 13.432 -17.480 -1.243 1.00 88.06 374 THR A N 1
ATOM 2917 C CA . THR A 1 374 ? 13.660 -17.808 0.160 1.00 88.06 374 THR A CA 1
ATOM 2918 C C . THR A 1 374 ? 12.669 -18.861 0.612 1.00 88.06 374 THR A C 1
ATOM 2920 O O . THR A 1 374 ? 11.472 -18.799 0.320 1.00 88.06 374 THR A O 1
ATOM 2923 N N . THR A 1 375 ? 13.190 -19.838 1.336 1.00 93.56 375 THR A N 1
ATOM 2924 C CA . THR A 1 375 ? 12.431 -20.963 1.871 1.00 93.56 375 THR A CA 1
ATOM 2925 C C . THR A 1 375 ? 12.139 -20.778 3.357 1.00 93.56 375 THR A C 1
ATOM 2927 O O . THR A 1 375 ? 12.877 -20.107 4.080 1.00 93.56 375 THR A O 1
ATOM 2930 N N . ILE A 1 376 ? 11.080 -21.436 3.841 1.00 95.56 376 ILE A N 1
ATOM 2931 C CA . ILE A 1 376 ? 10.751 -21.481 5.275 1.00 95.56 376 ILE A CA 1
ATOM 2932 C C . ILE A 1 376 ? 11.933 -22.036 6.088 1.00 95.56 376 ILE A C 1
ATOM 2934 O O . ILE A 1 376 ? 12.210 -21.545 7.178 1.00 95.56 376 ILE A O 1
ATOM 2938 N N . ALA A 1 377 ? 12.652 -23.029 5.555 1.00 96.75 377 ALA A N 1
ATOM 2939 C CA . ALA A 1 377 ? 13.812 -23.623 6.217 1.00 96.75 377 ALA A CA 1
ATOM 2940 C C . ALA A 1 377 ? 14.946 -22.606 6.431 1.00 96.75 377 ALA A C 1
ATOM 2942 O O . ALA A 1 377 ? 15.439 -22.484 7.548 1.00 96.75 377 ALA A O 1
ATOM 2943 N N . GLU A 1 378 ? 15.300 -21.831 5.399 1.00 94.69 378 GLU A N 1
ATOM 2944 C CA . GLU A 1 378 ? 16.330 -20.783 5.496 1.00 94.69 378 GLU A CA 1
ATOM 2945 C C . GLU A 1 378 ? 15.948 -19.701 6.517 1.00 94.69 378 GLU A C 1
ATOM 2947 O O . GLU A 1 378 ? 16.798 -19.242 7.277 1.00 94.69 378 GLU A O 1
ATOM 2952 N N . ALA A 1 379 ? 14.669 -19.313 6.572 1.00 96.19 379 ALA A N 1
ATOM 2953 C CA . ALA A 1 379 ? 14.186 -18.367 7.576 1.00 96.19 379 ALA A CA 1
ATOM 2954 C C . ALA A 1 379 ? 14.279 -18.935 9.000 1.00 96.19 379 ALA A C 1
ATOM 2956 O O . ALA A 1 379 ? 14.749 -18.262 9.915 1.00 96.19 379 ALA A O 1
ATOM 2957 N N . LYS A 1 380 ? 13.879 -20.196 9.193 1.00 97.50 380 LYS A N 1
ATOM 2958 C CA . LYS A 1 380 ? 13.949 -20.865 10.499 1.00 97.50 380 LYS A CA 1
ATOM 2959 C C . LYS A 1 380 ? 15.384 -21.037 10.995 1.00 97.50 380 LYS A C 1
ATOM 2961 O O . LYS A 1 380 ? 15.640 -20.824 12.176 1.00 97.50 380 LYS A O 1
ATOM 2966 N N . GLU A 1 381 ? 16.317 -21.384 10.112 1.00 97.50 381 GLU A N 1
ATOM 2967 C CA . GLU A 1 381 ? 17.739 -21.521 10.452 1.00 97.50 381 GLU A CA 1
ATOM 2968 C C . GLU A 1 381 ? 18.360 -20.190 10.910 1.00 97.50 381 GLU A C 1
ATOM 2970 O O . GLU A 1 381 ? 19.241 -20.174 11.770 1.00 97.50 381 GLU A O 1
ATOM 2975 N N . ALA A 1 382 ? 17.869 -19.066 10.384 1.00 96.81 382 ALA A N 1
ATOM 2976 C CA . ALA A 1 382 ? 18.342 -17.730 10.727 1.00 96.81 382 ALA A CA 1
ATOM 2977 C C . ALA A 1 382 ? 17.746 -17.152 12.031 1.00 96.81 382 ALA A C 1
ATOM 2979 O O . ALA A 1 382 ? 18.313 -16.211 12.591 1.00 96.81 382 ALA A O 1
ATOM 2980 N N . LEU A 1 383 ? 16.656 -17.726 12.567 1.00 97.44 383 LEU A N 1
ATOM 2981 C CA . LEU A 1 383 ? 15.978 -17.246 13.787 1.00 97.44 383 LEU A CA 1
ATOM 2982 C C . LEU A 1 383 ? 16.890 -17.031 15.008 1.00 97.44 383 LEU A C 1
ATOM 2984 O O . LEU A 1 383 ? 16.705 -16.025 15.692 1.00 97.44 383 LEU A O 1
ATOM 2988 N N . PRO A 1 384 ? 17.881 -17.894 15.315 1.00 97.44 384 PRO A N 1
ATOM 2989 C CA . PRO A 1 384 ? 18.769 -17.671 16.459 1.00 97.44 384 PRO A CA 1
ATOM 2990 C C . PRO A 1 384 ? 19.597 -16.382 16.367 1.00 97.44 384 PRO A C 1
ATOM 2992 O O . PRO A 1 384 ? 20.108 -15.915 17.381 1.00 97.44 384 PRO A O 1
ATOM 2995 N N . LYS A 1 385 ? 19.747 -15.818 15.162 1.00 95.44 385 LYS A N 1
ATOM 2996 C CA . LYS A 1 385 ? 20.463 -14.565 14.894 1.00 95.44 385 LYS A CA 1
ATOM 2997 C C . LYS A 1 385 ? 19.509 -13.387 14.678 1.00 95.44 385 LYS A C 1
ATOM 2999 O O . LYS A 1 385 ? 19.951 -12.354 14.193 1.00 95.44 385 LYS A O 1
ATOM 3004 N N . ALA A 1 386 ? 18.218 -13.551 14.980 1.00 96.81 386 ALA A N 1
ATOM 3005 C CA . ALA A 1 386 ? 17.218 -12.569 14.601 1.00 96.81 386 ALA A CA 1
ATOM 3006 C C . ALA A 1 386 ? 17.406 -11.220 15.315 1.00 96.81 386 ALA A C 1
ATOM 3008 O O . ALA A 1 386 ? 17.451 -11.152 16.547 1.00 96.81 386 ALA A O 1
ATOM 3009 N N . GLU A 1 387 ? 17.446 -10.133 14.548 1.00 95.56 387 GLU A N 1
ATOM 3010 C CA . GLU A 1 387 ? 17.600 -8.773 15.061 1.00 95.56 387 GLU A CA 1
ATOM 3011 C C . GLU A 1 387 ? 16.287 -7.984 14.977 1.00 95.56 387 GLU A C 1
ATOM 3013 O O . GLU A 1 387 ? 15.843 -7.569 13.907 1.00 95.56 387 GLU A O 1
ATOM 3018 N N . LEU A 1 388 ? 15.685 -7.678 16.132 1.00 95.62 388 LEU A N 1
ATOM 3019 C CA . LEU A 1 388 ? 14.408 -6.946 16.191 1.00 95.62 388 LEU A CA 1
ATOM 3020 C C . LEU A 1 388 ? 14.478 -5.559 15.537 1.00 95.62 388 LEU A C 1
ATOM 3022 O O . LEU A 1 388 ? 13.496 -5.089 14.963 1.00 95.62 388 LEU A O 1
ATOM 3026 N N . LYS A 1 389 ? 15.631 -4.885 15.636 1.00 89.62 389 LYS A N 1
ATOM 3027 C CA . LYS A 1 389 ? 15.832 -3.571 15.017 1.00 89.62 389 LYS A CA 1
ATOM 3028 C C . LYS A 1 389 ? 15.781 -3.679 13.491 1.00 89.62 389 LYS A C 1
ATOM 3030 O O . LYS A 1 389 ? 15.028 -2.930 12.874 1.00 89.62 389 LYS A O 1
ATOM 3035 N N . HIS A 1 390 ? 16.502 -4.638 12.910 1.00 87.19 390 HIS A N 1
ATOM 3036 C CA . HIS A 1 390 ? 16.463 -4.885 11.470 1.00 87.19 390 HIS A CA 1
ATOM 3037 C C . HIS A 1 390 ? 15.070 -5.357 11.026 1.00 87.19 390 HIS A C 1
ATOM 3039 O O . HIS A 1 390 ? 14.548 -4.872 10.027 1.00 87.19 390 HIS A O 1
ATOM 3045 N N . GLY A 1 391 ? 14.387 -6.181 11.827 1.00 93.50 391 GLY A N 1
ATOM 3046 C CA . GLY A 1 391 ? 13.003 -6.587 11.568 1.00 93.50 391 GLY A CA 1
ATOM 3047 C C . GLY A 1 391 ? 12.028 -5.412 11.462 1.00 93.50 391 GLY A C 1
ATOM 3048 O O . GLY A 1 391 ? 11.223 -5.349 10.529 1.00 93.50 391 GLY A O 1
ATOM 3049 N N . LYS A 1 392 ? 12.144 -4.428 12.364 1.00 91.12 392 LYS A N 1
ATOM 3050 C CA . LYS A 1 392 ? 11.384 -3.169 12.296 1.00 91.12 392 LYS A CA 1
ATOM 3051 C C . LYS A 1 392 ? 11.696 -2.376 11.027 1.00 91.12 392 LYS A C 1
ATOM 3053 O O . LYS A 1 392 ? 10.780 -1.843 10.399 1.00 91.12 392 LYS A O 1
ATOM 3058 N N . GLU A 1 393 ? 12.974 -2.279 10.664 1.00 83.31 393 GLU A N 1
ATOM 3059 C CA . GLU A 1 393 ? 13.426 -1.592 9.448 1.00 83.31 393 GLU A CA 1
ATOM 3060 C C . GLU A 1 393 ? 12.852 -2.263 8.190 1.00 83.31 393 GLU A C 1
ATOM 3062 O O . GLU A 1 393 ? 12.338 -1.576 7.310 1.00 83.31 393 GLU A O 1
ATOM 3067 N N . ILE A 1 394 ? 12.827 -3.598 8.128 1.00 84.06 394 ILE A N 1
ATOM 3068 C CA . ILE A 1 394 ? 12.212 -4.336 7.015 1.00 84.06 394 ILE A CA 1
ATOM 3069 C C . ILE A 1 394 ? 10.704 -4.070 6.969 1.00 84.06 394 ILE A C 1
ATOM 3071 O O . ILE A 1 394 ? 10.179 -3.764 5.897 1.00 84.06 394 ILE A O 1
ATOM 3075 N N . PHE A 1 395 ? 10.008 -4.124 8.109 1.00 88.25 395 PHE A N 1
ATOM 3076 C CA . PHE A 1 395 ? 8.558 -3.922 8.174 1.00 88.25 395 PHE A CA 1
ATOM 3077 C C . PHE A 1 395 ? 8.113 -2.565 7.619 1.00 88.25 395 PHE A C 1
ATOM 3079 O O . PHE A 1 395 ? 7.152 -2.489 6.848 1.00 88.25 395 PHE A O 1
ATOM 3086 N N . PHE A 1 396 ? 8.814 -1.495 8.006 1.00 74.94 396 PHE A N 1
ATOM 3087 C CA . PHE A 1 396 ? 8.532 -0.127 7.560 1.00 74.94 396 PHE A CA 1
ATOM 3088 C C . PHE A 1 396 ? 9.286 0.288 6.288 1.00 74.94 396 PHE A C 1
ATOM 3090 O O . PHE A 1 396 ? 9.068 1.390 5.790 1.00 74.94 396 PHE A O 1
ATOM 3097 N N . GLY A 1 397 ? 10.147 -0.582 5.768 1.00 71.12 397 GLY A N 1
ATOM 3098 C CA . GLY A 1 397 ? 10.971 -0.355 4.589 1.00 71.12 397 GLY A CA 1
ATOM 3099 C C . GLY A 1 397 ? 10.646 -1.357 3.487 1.00 71.12 397 GLY A C 1
ATOM 3100 O O . GLY A 1 397 ? 9.524 -1.403 2.981 1.00 71.12 397 GLY A O 1
ATOM 3101 N N . ARG A 1 398 ? 11.643 -2.158 3.099 1.00 69.56 398 ARG A N 1
ATOM 3102 C CA . ARG A 1 398 ? 11.588 -3.047 1.920 1.00 69.56 398 ARG A CA 1
ATOM 3103 C C . ARG A 1 398 ? 10.616 -4.226 2.013 1.00 69.56 398 ARG A C 1
ATOM 3105 O O . ARG A 1 398 ? 10.242 -4.771 0.984 1.00 69.56 398 ARG A O 1
ATOM 3112 N N . GLY A 1 399 ? 10.201 -4.627 3.215 1.00 74.19 399 GLY A N 1
ATOM 3113 C CA . GLY A 1 399 ? 9.117 -5.597 3.385 1.00 74.19 399 GLY A CA 1
ATOM 3114 C C . GLY A 1 399 ? 7.758 -4.999 3.028 1.00 74.19 399 GLY A C 1
ATOM 3115 O O . GLY A 1 399 ? 6.820 -5.729 2.729 1.00 74.19 399 GLY A O 1
ATOM 3116 N N . THR A 1 400 ? 7.639 -3.664 3.019 1.00 73.44 400 THR A N 1
ATOM 3117 C CA . THR A 1 400 ? 6.407 -2.909 2.725 1.00 73.44 400 THR A CA 1
ATOM 3118 C C . THR A 1 400 ? 5.190 -3.328 3.541 1.00 73.44 400 THR A C 1
ATOM 3120 O O . THR A 1 400 ? 4.060 -2.990 3.197 1.00 73.44 400 THR A O 1
ATOM 3123 N N . CYS A 1 401 ? 5.397 -4.022 4.659 1.00 82.69 401 CYS A N 1
ATOM 3124 C CA . CYS A 1 401 ? 4.314 -4.531 5.486 1.00 82.69 401 CYS A CA 1
ATOM 3125 C C . CYS A 1 401 ? 3.429 -3.384 5.983 1.00 82.69 401 CYS A C 1
ATOM 3127 O O . CYS A 1 401 ? 2.211 -3.526 6.019 1.00 82.69 401 CYS A O 1
ATOM 3129 N N . PHE A 1 402 ? 4.019 -2.211 6.239 1.00 74.75 402 PHE A N 1
ATOM 3130 C CA . PHE A 1 402 ? 3.297 -0.993 6.612 1.00 74.75 402 PHE A CA 1
ATOM 3131 C C . PHE A 1 402 ? 2.266 -0.507 5.575 1.00 74.75 402 PHE A C 1
ATOM 3133 O O . PHE A 1 402 ? 1.344 0.230 5.923 1.00 74.75 402 PHE A O 1
ATOM 3140 N N . ALA A 1 403 ? 2.401 -0.893 4.302 1.00 71.06 403 ALA A N 1
ATOM 3141 C CA . ALA A 1 403 ? 1.442 -0.521 3.263 1.00 71.06 403 ALA A CA 1
ATOM 3142 C C . ALA A 1 403 ? 0.064 -1.152 3.509 1.00 71.06 403 ALA A C 1
ATOM 3144 O O . ALA A 1 403 ? -0.945 -0.589 3.095 1.00 71.06 403 ALA A O 1
ATOM 3145 N N . CYS A 1 404 ? 0.028 -2.296 4.202 1.00 76.25 404 CYS A N 1
ATOM 3146 C CA . CYS A 1 404 ? -1.205 -3.006 4.530 1.00 76.25 404 CYS A CA 1
ATOM 3147 C C . CYS A 1 404 ? -1.445 -3.162 6.034 1.00 76.25 404 CYS A C 1
ATOM 3149 O O . CYS A 1 404 ? -2.595 -3.319 6.428 1.00 76.25 404 CYS A O 1
ATOM 3151 N N . HIS A 1 405 ? -0.409 -3.122 6.868 1.00 85.50 405 HIS A N 1
ATOM 3152 C CA . HIS A 1 405 ? -0.511 -3.313 8.311 1.00 85.50 405 HIS A CA 1
ATOM 3153 C C . HIS A 1 405 ? -0.136 -2.038 9.063 1.00 85.50 405 HIS A C 1
ATOM 3155 O O . HIS A 1 405 ? 0.875 -1.398 8.777 1.00 85.50 405 HIS A O 1
ATOM 3161 N N . LYS A 1 406 ? -0.930 -1.688 10.073 1.00 82.94 406 LYS A N 1
ATOM 3162 C CA . LYS A 1 406 ? -0.686 -0.529 10.930 1.00 82.94 406 LYS A CA 1
ATOM 3163 C C . LYS A 1 406 ? -0.036 -0.973 12.240 1.00 82.94 406 LYS A C 1
ATOM 3165 O O . LYS A 1 406 ? -0.494 -1.926 12.857 1.00 82.94 406 LYS A O 1
ATOM 3170 N N . VAL A 1 407 ? 1.008 -0.268 12.675 1.00 84.94 407 VAL A N 1
ATOM 3171 C CA . VAL A 1 407 ? 1.648 -0.449 13.988 1.00 84.94 407 VAL A CA 1
ATOM 3172 C C . VAL A 1 407 ? 1.896 0.929 14.598 1.00 84.94 407 VAL A C 1
ATOM 3174 O O . VAL A 1 407 ? 2.623 1.752 14.032 1.00 84.94 407 VAL A O 1
ATOM 3177 N N . GLY A 1 408 ? 1.273 1.195 15.749 1.00 83.00 408 GLY A N 1
ATOM 3178 C CA . GLY A 1 408 ? 1.199 2.547 16.309 1.00 83.00 408 GLY A CA 1
ATOM 3179 C C . GLY A 1 408 ? 0.517 3.503 15.326 1.00 83.00 408 GLY A C 1
ATOM 3180 O O . GLY A 1 408 ? -0.521 3.174 14.756 1.00 83.00 408 GLY A O 1
ATOM 3181 N N . ASP A 1 409 ? 1.130 4.657 15.068 1.00 72.31 409 ASP A N 1
ATOM 3182 C CA . ASP A 1 409 ? 0.620 5.652 14.111 1.00 72.31 409 ASP A CA 1
ATOM 3183 C C . ASP A 1 409 ? 1.111 5.446 12.666 1.00 72.31 409 ASP A C 1
ATOM 3185 O O . ASP A 1 409 ? 0.753 6.217 11.777 1.00 72.31 409 ASP A O 1
ATOM 3189 N N . ARG A 1 410 ? 1.925 4.413 12.402 1.00 66.38 410 ARG A N 1
ATOM 3190 C CA . ARG A 1 410 ? 2.527 4.166 11.082 1.00 66.38 410 ARG A CA 1
ATOM 3191 C C . ARG A 1 410 ? 1.824 3.025 10.349 1.00 66.38 410 ARG A C 1
ATOM 3193 O O . ARG A 1 410 ? 1.562 1.975 10.929 1.00 66.38 410 ARG A O 1
ATOM 3200 N N . GLY A 1 411 ? 1.622 3.208 9.046 1.00 66.19 411 GLY A N 1
ATOM 3201 C CA . GLY A 1 411 ? 1.033 2.215 8.145 1.00 66.19 411 GLY A CA 1
ATOM 3202 C C . GLY A 1 411 ? -0.473 2.376 7.935 1.00 66.19 411 GLY A C 1
ATOM 3203 O O . GLY A 1 411 ? -1.081 3.337 8.409 1.00 66.19 411 GLY A O 1
ATOM 3204 N N . VAL A 1 412 ? -1.073 1.446 7.193 1.00 67.81 412 VAL A N 1
ATOM 3205 C CA . VAL A 1 412 ? -2.504 1.454 6.836 1.00 67.81 412 VAL A CA 1
ATOM 3206 C C . VAL A 1 412 ? -3.180 0.213 7.415 1.00 67.81 412 VAL A C 1
ATOM 3208 O O . VAL A 1 412 ? -2.554 -0.828 7.511 1.00 67.81 412 VAL A O 1
ATOM 3211 N N . ALA A 1 413 ? -4.446 0.303 7.825 1.00 76.50 413 ALA A N 1
ATOM 3212 C CA . ALA A 1 413 ? -5.214 -0.834 8.347 1.00 76.50 413 ALA A CA 1
ATOM 3213 C C . ALA A 1 413 ? -6.052 -1.483 7.228 1.00 76.50 413 ALA A C 1
ATOM 3215 O O . ALA A 1 413 ? -7.274 -1.307 7.173 1.00 76.50 413 ALA A O 1
ATOM 3216 N N . ILE A 1 414 ? -5.366 -2.146 6.291 1.00 76.44 414 ILE A N 1
ATOM 3217 C CA . ILE A 1 414 ? -5.960 -2.877 5.153 1.00 76.44 414 ILE A CA 1
ATOM 3218 C C . ILE A 1 414 ? -5.903 -4.388 5.408 1.00 76.44 414 ILE A C 1
ATOM 3220 O O . ILE A 1 414 ? -6.885 -5.081 5.179 1.00 76.44 414 ILE A O 1
ATOM 3224 N N . GLY A 1 415 ? -4.764 -4.883 5.889 1.00 81.38 415 GLY A N 1
ATOM 3225 C CA . GLY A 1 415 ? -4.529 -6.252 6.332 1.00 81.38 415 GLY A CA 1
ATOM 3226 C C . GLY A 1 415 ? -4.837 -6.453 7.822 1.00 81.38 415 GLY A C 1
ATOM 3227 O O . GLY A 1 415 ? -5.153 -5.492 8.530 1.00 81.38 415 GLY A O 1
ATOM 3228 N N . PRO A 1 416 ? -4.746 -7.702 8.313 1.00 86.88 416 PRO A N 1
ATOM 3229 C CA . PRO A 1 416 ? -5.074 -8.037 9.695 1.00 86.88 416 PRO A CA 1
ATOM 3230 C C . PRO A 1 416 ? -4.154 -7.338 10.698 1.00 86.88 416 PRO A C 1
ATOM 3232 O O . PRO A 1 416 ? -2.986 -7.069 10.413 1.00 86.88 416 PRO A O 1
ATOM 3235 N N . ASP A 1 417 ? -4.668 -7.083 11.899 1.00 88.69 417 ASP A N 1
ATOM 3236 C CA . ASP A 1 417 ? -3.869 -6.483 12.963 1.00 88.69 417 ASP A CA 1
ATOM 3237 C C . ASP A 1 417 ? -2.771 -7.448 13.442 1.00 88.69 417 ASP A C 1
ATOM 3239 O O . ASP A 1 417 ? -3.031 -8.605 13.804 1.00 88.69 417 ASP A O 1
ATOM 3243 N N . LEU A 1 418 ? -1.534 -6.953 13.428 1.00 93.88 418 LEU A N 1
ATOM 3244 C CA . LEU A 1 418 ? -0.340 -7.675 13.861 1.00 93.88 418 LEU A CA 1
ATOM 3245 C C . LEU A 1 418 ? 0.040 -7.344 15.309 1.00 93.88 418 LEU A C 1
ATOM 3247 O O . LEU A 1 418 ? 0.849 -8.053 15.903 1.00 93.88 418 LEU A O 1
ATOM 3251 N N . VAL A 1 419 ? -0.551 -6.308 15.907 1.00 91.44 419 VAL A N 1
ATOM 3252 C CA . VAL A 1 419 ? -0.321 -5.971 17.311 1.00 91.44 419 VAL A CA 1
ATOM 3253 C C . VAL A 1 419 ? -0.873 -7.094 18.202 1.00 91.44 419 VAL A C 1
ATOM 3255 O O . VAL A 1 419 ? -1.979 -7.621 18.008 1.00 91.44 419 VAL A O 1
ATOM 3258 N N . GLY A 1 420 ? -0.038 -7.556 19.137 1.00 90.69 420 GLY A N 1
ATOM 3259 C CA . GLY A 1 420 ? -0.348 -8.670 20.029 1.00 90.69 420 GLY A CA 1
ATOM 3260 C C . GLY A 1 420 ? -0.479 -10.033 19.338 1.00 90.69 420 GLY A C 1
ATOM 3261 O O . GLY A 1 420 ? -1.011 -10.964 19.949 1.00 90.69 420 GLY A O 1
ATOM 3262 N N . ILE A 1 421 ? -0.027 -10.185 18.084 1.00 93.69 421 ILE A N 1
ATOM 3263 C CA . ILE A 1 421 ? -0.188 -11.431 17.314 1.00 93.69 421 ILE A CA 1
ATOM 3264 C C . ILE A 1 421 ? 0.438 -12.649 17.999 1.00 93.69 421 ILE A C 1
ATOM 3266 O O . ILE A 1 421 ? -0.122 -13.739 17.896 1.00 93.69 421 ILE A O 1
ATOM 3270 N N . GLY A 1 422 ? 1.509 -12.467 18.779 1.00 91.38 422 GLY A N 1
ATOM 3271 C CA . GLY A 1 422 ? 2.152 -13.545 19.538 1.00 91.38 422 GLY A CA 1
ATOM 3272 C C . GLY A 1 422 ? 1.252 -14.217 20.585 1.00 91.38 422 GLY A C 1
ATOM 3273 O O . GLY A 1 422 ? 1.587 -15.286 21.082 1.00 91.38 422 GLY A O 1
ATOM 3274 N N . LYS A 1 423 ? 0.087 -13.631 20.911 1.00 91.31 423 LYS A N 1
ATOM 3275 C CA . LYS A 1 423 ? -0.950 -14.274 21.741 1.00 91.31 423 LYS A CA 1
ATOM 3276 C C . LYS A 1 423 ? -1.883 -15.191 20.942 1.00 91.31 423 LYS A C 1
ATOM 3278 O O . LYS A 1 423 ? -2.584 -16.004 21.533 1.00 91.31 423 LYS A O 1
ATOM 3283 N N . ARG A 1 424 ? -1.958 -15.008 19.620 1.00 90.50 424 ARG A N 1
ATOM 3284 C CA . ARG A 1 424 ? -2.936 -15.654 18.725 1.00 90.50 424 ARG A CA 1
ATOM 3285 C C . ARG A 1 424 ? -2.301 -16.666 17.773 1.00 90.50 424 ARG A C 1
ATOM 3287 O O . ARG A 1 424 ? -3.012 -17.533 17.274 1.00 90.50 424 ARG A O 1
ATOM 3294 N N . ARG A 1 425 ? -1.011 -16.515 17.457 1.00 94.44 425 ARG A N 1
ATOM 3295 C CA . ARG A 1 425 ? -0.274 -17.296 16.452 1.00 94.44 425 ARG A CA 1
ATOM 3296 C C . ARG A 1 425 ? 1.163 -17.543 16.908 1.00 94.44 425 ARG A C 1
ATOM 3298 O O . ARG A 1 425 ? 1.675 -16.808 17.747 1.00 94.44 425 ARG A O 1
ATOM 3305 N N . ASP A 1 426 ? 1.793 -18.568 16.345 1.00 95.94 426 ASP A N 1
ATOM 3306 C CA . ASP A 1 426 ? 3.191 -18.916 16.596 1.00 95.94 426 ASP A CA 1
ATOM 3307 C C . ASP A 1 426 ? 4.142 -18.330 15.533 1.00 95.94 426 ASP A C 1
ATOM 3309 O O . ASP A 1 426 ? 3.726 -17.691 14.563 1.00 95.94 426 ASP A O 1
ATOM 3313 N N . MET A 1 427 ? 5.448 -18.526 15.742 1.00 96.81 427 MET A N 1
ATOM 3314 C CA . MET A 1 427 ? 6.495 -18.063 14.824 1.00 96.81 427 MET A CA 1
ATOM 3315 C C . MET A 1 427 ? 6.363 -18.692 13.430 1.00 96.81 427 MET A C 1
ATOM 3317 O O . MET A 1 427 ? 6.561 -18.018 12.420 1.00 96.81 427 MET A O 1
ATOM 3321 N N . ASP A 1 428 ? 6.001 -19.974 13.376 1.00 96.31 428 ASP A N 1
ATOM 3322 C CA . ASP A 1 428 ? 5.868 -20.729 12.131 1.00 96.31 428 ASP A CA 1
ATOM 3323 C C . ASP A 1 428 ? 4.767 -20.148 11.244 1.00 96.31 428 ASP A C 1
ATOM 3325 O O . ASP A 1 428 ? 4.976 -19.969 10.043 1.00 96.31 428 ASP A O 1
ATOM 3329 N N . TYR A 1 429 ? 3.640 -19.764 11.843 1.00 95.38 429 TYR A N 1
ATOM 3330 C CA . TYR A 1 429 ? 2.561 -19.072 11.157 1.00 95.38 429 TYR A CA 1
ATOM 3331 C C . TYR A 1 429 ? 3.023 -17.748 10.541 1.00 95.38 429 TYR A C 1
ATOM 3333 O O . TYR A 1 429 ? 2.660 -17.452 9.402 1.00 95.38 429 TYR A O 1
ATOM 3341 N N . VAL A 1 430 ? 3.811 -16.939 11.259 1.00 96.50 430 VAL A N 1
ATOM 3342 C CA . VAL A 1 430 ? 4.281 -15.636 10.750 1.00 96.50 430 VAL A CA 1
ATOM 3343 C C . VAL A 1 430 ? 5.267 -15.821 9.595 1.00 96.50 430 VAL A C 1
ATOM 3345 O O . VAL A 1 430 ? 5.128 -15.154 8.566 1.00 96.50 430 VAL A O 1
ATOM 3348 N N . ILE A 1 431 ? 6.203 -16.769 9.710 1.00 97.25 431 ILE A N 1
ATOM 3349 C CA . ILE A 1 431 ? 7.156 -17.096 8.638 1.00 97.25 431 ILE A CA 1
ATOM 3350 C C . ILE A 1 431 ? 6.420 -17.624 7.404 1.00 97.25 431 ILE A C 1
ATOM 3352 O O . ILE A 1 431 ? 6.663 -17.144 6.294 1.00 97.25 431 ILE A O 1
ATOM 3356 N N . GLN A 1 432 ? 5.506 -18.583 7.583 1.00 95.31 432 GLN A N 1
ATOM 3357 C CA . GLN A 1 432 ? 4.748 -19.148 6.471 1.00 95.31 432 GLN A CA 1
ATOM 3358 C C . GLN A 1 432 ? 3.860 -18.093 5.823 1.00 95.31 432 GLN A C 1
ATOM 3360 O O . GLN A 1 432 ? 3.886 -17.967 4.607 1.00 95.31 432 GLN A O 1
ATOM 3365 N N . SER A 1 433 ? 3.146 -17.284 6.610 1.00 94.06 433 SER A N 1
ATOM 3366 C CA . SER A 1 433 ? 2.342 -16.188 6.064 1.00 94.06 433 SER A CA 1
ATOM 3367 C C . SER A 1 433 ? 3.214 -15.263 5.214 1.00 94.06 433 SER A C 1
ATOM 3369 O O . SER A 1 433 ? 2.812 -14.921 4.110 1.00 94.06 433 SER A O 1
ATOM 3371 N N . THR A 1 434 ? 4.427 -14.924 5.681 1.00 93.06 434 THR A N 1
ATOM 3372 C CA . THR A 1 434 ? 5.404 -14.057 4.985 1.00 93.06 434 THR A CA 1
ATOM 3373 C C . THR A 1 434 ? 5.844 -14.598 3.627 1.00 93.06 434 THR A C 1
ATOM 3375 O O . THR A 1 434 ? 5.940 -13.836 2.666 1.00 93.06 434 THR A O 1
ATOM 3378 N N . LEU A 1 435 ? 6.115 -15.899 3.533 1.00 91.50 435 LEU A N 1
ATOM 3379 C CA . LEU A 1 435 ? 6.695 -16.520 2.337 1.00 91.50 435 LEU A CA 1
ATOM 3380 C C . LEU A 1 435 ? 5.661 -17.166 1.406 1.00 91.50 435 LEU A C 1
ATOM 3382 O O . LEU A 1 435 ? 5.888 -17.271 0.199 1.00 91.50 435 LEU A O 1
ATOM 3386 N N . GLU A 1 436 ? 4.538 -17.596 1.968 1.00 90.75 436 GLU A N 1
ATOM 3387 C CA . GLU A 1 436 ? 3.467 -18.359 1.329 1.00 90.75 436 GLU A CA 1
ATOM 3388 C C . GLU A 1 436 ? 2.100 -17.775 1.733 1.00 90.75 436 GLU A C 1
ATOM 3390 O O . GLU A 1 436 ? 1.287 -18.451 2.367 1.00 90.75 436 GLU A O 1
ATOM 3395 N N . PRO A 1 437 ? 1.807 -16.513 1.375 1.00 87.38 437 PRO A N 1
ATOM 3396 C CA . PRO A 1 437 ? 0.627 -15.810 1.880 1.00 87.38 437 PRO A CA 1
ATOM 3397 C C . PRO A 1 437 ? -0.711 -16.435 1.454 1.00 87.38 437 PRO A C 1
ATOM 3399 O O . PRO A 1 437 ? -1.734 -16.188 2.089 1.00 87.38 437 PRO A O 1
ATOM 3402 N N . ASP A 1 438 ? -0.706 -17.265 0.410 1.00 85.12 438 ASP A N 1
ATOM 3403 C CA . ASP A 1 438 ? -1.880 -17.993 -0.084 1.00 85.12 438 ASP A CA 1
ATOM 3404 C C . ASP A 1 438 ? -2.145 -19.301 0.689 1.00 85.12 438 ASP A C 1
ATOM 3406 O O . ASP A 1 438 ? -3.213 -19.893 0.533 1.00 85.12 438 ASP A O 1
ATOM 3410 N N . ALA A 1 439 ? -1.204 -19.766 1.525 1.00 87.00 439 ALA A N 1
ATOM 3411 C CA . ALA A 1 439 ? -1.337 -21.020 2.274 1.00 87.00 439 ALA A CA 1
ATOM 3412 C C . ALA A 1 439 ? -2.464 -20.959 3.316 1.00 87.00 439 ALA A C 1
ATOM 3414 O O . ALA A 1 439 ? -3.150 -21.952 3.564 1.00 87.00 439 ALA A O 1
ATOM 3415 N N . TYR A 1 440 ? -2.669 -19.784 3.912 1.00 85.00 440 TYR A N 1
ATOM 3416 C CA . TYR A 1 440 ? -3.760 -19.523 4.837 1.00 85.00 440 TYR A CA 1
ATOM 3417 C C . TYR A 1 440 ? -4.168 -18.052 4.761 1.00 85.00 440 TYR A C 1
ATOM 3419 O O . TYR A 1 440 ? -3.419 -17.164 5.165 1.00 85.00 440 TYR A O 1
ATOM 3427 N N . ILE A 1 441 ? -5.384 -17.793 4.282 1.00 81.19 441 ILE A N 1
ATOM 3428 C CA . ILE A 1 441 ? -5.929 -16.438 4.186 1.00 81.19 441 ILE A CA 1
ATOM 3429 C C . ILE A 1 441 ? -6.944 -16.244 5.310 1.00 81.19 441 ILE A C 1
ATOM 3431 O O . ILE A 1 441 ? -7.919 -16.988 5.419 1.00 81.19 441 ILE A O 1
ATOM 3435 N N . VAL A 1 442 ? -6.710 -15.238 6.155 1.00 78.88 442 VAL A N 1
ATOM 3436 C CA . VAL A 1 442 ? -7.643 -14.862 7.224 1.00 78.88 442 VAL A CA 1
ATOM 3437 C C . VAL A 1 442 ? -8.973 -14.425 6.601 1.00 78.88 442 VAL A C 1
ATOM 3439 O O . VAL A 1 442 ? -8.992 -13.643 5.651 1.00 78.88 442 VAL A O 1
ATOM 3442 N N . GLU A 1 443 ? -10.085 -14.924 7.145 1.00 73.00 443 GLU A N 1
ATOM 3443 C CA . GLU A 1 443 ? -11.435 -14.550 6.713 1.00 73.00 443 GLU A CA 1
ATOM 3444 C C . GLU A 1 443 ? -11.621 -13.024 6.729 1.00 73.00 443 GLU A C 1
ATOM 3446 O O . GLU A 1 443 ? -11.263 -12.363 7.705 1.00 73.00 443 GLU A O 1
ATOM 3451 N N . GLY A 1 444 ? -12.157 -12.472 5.637 1.00 72.69 444 GLY A N 1
ATOM 3452 C CA . GLY A 1 444 ? -12.345 -11.030 5.444 1.00 72.69 444 GLY A CA 1
ATOM 3453 C C . GLY A 1 444 ? -11.173 -10.324 4.752 1.00 72.69 444 GLY A C 1
ATOM 3454 O O . GLY A 1 444 ? -11.313 -9.166 4.370 1.00 72.69 444 GLY A O 1
ATOM 3455 N N . PHE A 1 445 ? -10.043 -11.008 4.538 1.00 78.06 445 PHE A N 1
ATOM 3456 C CA . PHE A 1 445 ? -8.858 -10.453 3.865 1.00 78.06 445 PHE A CA 1
ATOM 3457 C C . PHE A 1 445 ? -8.549 -11.121 2.517 1.00 78.06 445 PHE A C 1
ATOM 3459 O O . PHE A 1 445 ? -7.499 -10.871 1.921 1.00 78.06 445 PHE A O 1
ATOM 3466 N N . GLN A 1 446 ? -9.453 -11.964 2.007 1.00 77.81 446 GLN A N 1
ATOM 3467 C CA . GLN A 1 446 ? -9.344 -12.504 0.654 1.00 77.81 446 GLN A CA 1
ATOM 3468 C C . GLN A 1 446 ? -9.480 -11.383 -0.380 1.00 77.81 446 GLN A C 1
ATOM 3470 O O . GLN A 1 446 ? -10.416 -10.577 -0.329 1.00 77.81 446 GLN A O 1
ATOM 3475 N N . GLN A 1 447 ? -8.579 -11.353 -1.364 1.00 78.56 447 GLN A N 1
ATOM 3476 C CA . GLN A 1 447 ? -8.744 -10.448 -2.491 1.00 78.56 447 GLN A CA 1
ATOM 3477 C C . GLN A 1 447 ? -9.927 -10.926 -3.340 1.00 78.56 447 GLN A C 1
ATOM 3479 O O . GLN A 1 447 ? -9.964 -12.052 -3.815 1.00 78.56 447 GLN A O 1
ATOM 3484 N N . THR A 1 448 ? -10.902 -10.059 -3.555 1.00 82.56 448 THR A N 1
ATOM 3485 C CA . THR A 1 448 ? -12.096 -10.316 -4.356 1.00 82.56 448 THR A CA 1
ATOM 3486 C C . THR A 1 448 ? -12.042 -9.487 -5.629 1.00 82.56 448 THR A C 1
ATOM 3488 O O . THR A 1 448 ? -11.701 -8.303 -5.600 1.00 82.56 448 THR A O 1
ATOM 3491 N N . SER A 1 449 ? -12.389 -10.110 -6.754 1.00 85.38 449 SER A N 1
ATOM 3492 C CA . SER A 1 449 ? -12.651 -9.414 -8.013 1.00 85.38 449 SER A CA 1
ATOM 3493 C C . SER A 1 449 ? -14.149 -9.389 -8.301 1.00 85.38 449 SER A C 1
ATOM 3495 O O . SER A 1 449 ? -14.821 -10.421 -8.228 1.00 85.38 449 SER A O 1
ATOM 3497 N N . LEU A 1 450 ? -14.670 -8.207 -8.621 1.00 87.50 450 LEU A N 1
ATOM 3498 C CA . LEU A 1 450 ? -16.060 -7.997 -9.013 1.00 87.50 450 LEU A CA 1
ATOM 3499 C C . LEU A 1 450 ? -16.087 -7.501 -10.457 1.00 87.50 450 LEU A C 1
ATOM 3501 O O . LEU A 1 450 ? -15.718 -6.360 -10.733 1.00 87.50 450 LEU A O 1
ATOM 3505 N N . GLU A 1 451 ? -16.517 -8.357 -11.380 1.00 88.69 451 GLU A N 1
ATOM 3506 C CA . GLU A 1 451 ? -16.919 -7.934 -12.719 1.00 88.69 451 GLU A CA 1
ATOM 3507 C C . GLU A 1 451 ? -18.310 -7.307 -12.611 1.00 88.69 451 GLU A C 1
ATOM 3509 O O . GLU A 1 451 ? -19.273 -7.962 -12.206 1.00 88.69 451 GLU A O 1
ATOM 3514 N N . MET A 1 452 ? -18.419 -6.039 -12.974 1.00 88.06 452 MET A N 1
ATOM 3515 C CA . MET A 1 452 ? -19.647 -5.258 -12.925 1.00 88.06 452 MET A CA 1
ATOM 3516 C C . MET A 1 452 ? -20.420 -5.381 -14.241 1.00 88.06 452 MET A C 1
ATOM 3518 O O . MET A 1 452 ? -19.839 -5.577 -15.312 1.00 88.06 452 MET A O 1
ATOM 3522 N N . LYS A 1 453 ? -21.749 -5.229 -14.192 1.00 87.56 453 LYS A N 1
ATOM 3523 C CA . LYS A 1 453 ? -22.606 -5.213 -15.394 1.00 87.56 453 LYS A CA 1
ATOM 3524 C C . LYS A 1 453 ? -22.283 -4.059 -16.347 1.00 87.56 453 LYS A C 1
ATOM 3526 O O . LYS A 1 453 ? -22.512 -4.192 -17.545 1.00 87.56 453 LYS A O 1
ATOM 3531 N N . ASP A 1 454 ? -21.722 -2.967 -15.831 1.00 80.38 454 ASP A N 1
ATOM 3532 C CA . ASP A 1 454 ? -21.248 -1.820 -16.616 1.00 80.38 454 ASP A CA 1
ATOM 3533 C C . ASP A 1 454 ? -19.869 -2.041 -17.275 1.00 80.38 454 ASP A C 1
ATOM 3535 O O . ASP A 1 454 ? -19.360 -1.156 -17.959 1.00 80.38 454 ASP A O 1
ATOM 3539 N N . GLY A 1 455 ? -19.264 -3.219 -17.084 1.00 76.25 455 GLY A N 1
ATOM 3540 C CA . GLY A 1 455 ? -17.975 -3.594 -17.661 1.00 76.25 455 GLY A CA 1
ATOM 3541 C C . GLY A 1 455 ? -16.756 -3.255 -16.801 1.00 76.25 455 GLY A C 1
ATOM 3542 O O . GLY A 1 455 ? -15.651 -3.661 -17.157 1.00 76.25 455 GLY A O 1
ATOM 3543 N N . ARG A 1 456 ? -16.910 -2.561 -15.663 1.00 80.69 456 ARG A N 1
ATOM 3544 C CA . ARG A 1 456 ? -15.796 -2.353 -14.723 1.00 80.69 456 ARG A CA 1
ATOM 3545 C C . ARG A 1 456 ? -15.385 -3.670 -14.062 1.00 80.69 456 ARG A C 1
ATOM 3547 O O . ARG A 1 456 ? -16.218 -4.533 -13.805 1.00 80.69 456 ARG A O 1
ATOM 3554 N N . VAL A 1 457 ? -14.104 -3.791 -13.718 1.00 81.44 457 VAL A N 1
ATOM 3555 C CA . VAL A 1 457 ? -13.595 -4.868 -12.857 1.00 81.44 457 VAL A CA 1
ATOM 3556 C C . VAL A 1 457 ? -12.959 -4.236 -11.627 1.00 81.44 457 VAL A C 1
ATOM 3558 O O . VAL A 1 457 ? -11.961 -3.523 -11.737 1.00 81.44 457 VAL A O 1
ATOM 3561 N N . LEU A 1 458 ? -13.562 -4.463 -10.463 1.00 81.12 458 LEU A N 1
ATOM 3562 C CA . LEU A 1 458 ? -13.092 -3.937 -9.183 1.00 81.12 458 LEU A CA 1
ATOM 3563 C C . LEU A 1 458 ? -12.289 -5.009 -8.444 1.00 81.12 458 LEU A C 1
ATOM 3565 O O . LEU A 1 458 ? -12.672 -6.174 -8.463 1.00 81.12 458 LEU A O 1
ATOM 3569 N N . PHE A 1 459 ? -11.205 -4.613 -7.773 1.00 78.25 459 PHE A N 1
ATOM 3570 C CA . PHE A 1 459 ? -10.378 -5.502 -6.951 1.00 78.25 459 PHE A CA 1
ATOM 3571 C C . PHE A 1 459 ? -10.249 -4.944 -5.535 1.00 78.25 459 PHE A C 1
ATOM 3573 O O . PHE A 1 459 ? -9.774 -3.823 -5.356 1.00 78.25 459 PHE A O 1
ATOM 3580 N N . GLY A 1 460 ? -10.622 -5.729 -4.531 1.00 79.81 460 GLY A N 1
ATOM 3581 C CA . GLY A 1 460 ? -10.525 -5.330 -3.127 1.00 79.81 460 GLY A CA 1
ATOM 3582 C C . GLY A 1 460 ? -10.988 -6.431 -2.184 1.00 79.81 460 GLY A C 1
ATOM 3583 O O . GLY A 1 460 ? -11.278 -7.532 -2.631 1.00 79.81 460 GLY A O 1
ATOM 3584 N N . MET A 1 461 ? -11.059 -6.160 -0.887 1.00 83.31 461 MET A N 1
ATOM 3585 C CA . MET A 1 461 ? -11.580 -7.114 0.099 1.00 83.31 461 MET A CA 1
ATOM 3586 C C . MET A 1 461 ? -13.009 -6.747 0.466 1.00 83.31 461 MET A C 1
ATOM 3588 O O . MET A 1 461 ? -13.343 -5.565 0.564 1.00 83.31 461 MET A O 1
ATOM 3592 N N . ILE A 1 462 ? -13.853 -7.745 0.689 1.00 79.81 462 ILE A N 1
ATOM 3593 C CA . ILE A 1 462 ? -15.202 -7.506 1.194 1.00 79.81 462 ILE A CA 1
ATOM 3594 C C . ILE A 1 462 ? -15.091 -7.203 2.686 1.00 79.81 462 ILE A C 1
ATOM 3596 O O . ILE A 1 462 ? -14.815 -8.087 3.490 1.00 79.81 462 ILE A O 1
ATOM 3600 N N . GLY A 1 463 ? -15.284 -5.934 3.044 1.00 71.12 463 GLY A N 1
ATOM 3601 C CA . GLY A 1 463 ? -15.326 -5.502 4.441 1.00 71.12 463 GLY A CA 1
ATOM 3602 C C . GLY A 1 463 ? -16.697 -5.721 5.081 1.00 71.12 463 GLY A C 1
ATOM 3603 O O . GLY A 1 463 ? -16.790 -5.892 6.291 1.00 71.12 463 GLY A O 1
ATOM 3604 N N . GLU A 1 464 ? -17.755 -5.717 4.271 1.00 69.25 464 GLU A N 1
ATOM 3605 C CA . GLU A 1 464 ? -19.124 -6.016 4.689 1.00 69.25 464 GLU A CA 1
ATOM 3606 C C . GLU A 1 464 ? -19.923 -6.531 3.488 1.00 69.25 464 GLU A C 1
ATOM 3608 O O . GLU A 1 464 ? -19.751 -6.050 2.364 1.00 69.25 464 GLU A O 1
ATOM 3613 N N . GLU A 1 465 ? -20.827 -7.475 3.730 1.00 66.62 465 GLU A N 1
ATOM 3614 C CA . GLU A 1 465 ? -21.789 -7.941 2.741 1.00 66.62 465 GLU A CA 1
ATOM 3615 C C . GLU A 1 465 ? -23.166 -8.128 3.383 1.00 66.62 465 GLU A C 1
ATOM 3617 O O . GLU A 1 465 ? -23.324 -8.789 4.411 1.00 66.62 465 GLU A O 1
ATOM 3622 N N . THR A 1 466 ? -24.171 -7.541 2.746 1.00 69.81 466 THR A N 1
ATOM 3623 C CA . THR A 1 466 ? -25.590 -7.743 3.022 1.00 69.81 466 THR A CA 1
ATOM 3624 C C . THR A 1 466 ? -26.302 -8.120 1.723 1.00 69.81 466 THR A C 1
ATOM 3626 O O . THR A 1 466 ? -25.726 -8.071 0.638 1.00 69.81 466 THR A O 1
ATOM 3629 N N . ALA A 1 467 ? -27.594 -8.442 1.803 1.00 55.25 467 ALA A N 1
ATOM 3630 C CA . ALA A 1 467 ? -28.399 -8.682 0.605 1.00 55.25 467 ALA A CA 1
ATOM 3631 C C . ALA A 1 467 ? -28.542 -7.440 -0.305 1.00 55.25 467 ALA A C 1
ATOM 3633 O O . ALA A 1 467 ? -28.878 -7.589 -1.477 1.00 55.25 467 ALA A O 1
ATOM 3634 N N . LEU A 1 468 ? -28.316 -6.226 0.217 1.00 53.88 468 LEU A N 1
ATOM 3635 C CA . LEU A 1 468 ? -28.543 -4.960 -0.498 1.00 53.88 468 LEU A CA 1
ATOM 3636 C C . LEU A 1 468 ? -27.251 -4.224 -0.868 1.00 53.88 468 LEU A C 1
ATOM 3638 O O . LEU A 1 468 ? -27.254 -3.394 -1.777 1.00 53.88 468 LEU A O 1
ATOM 3642 N N . SER A 1 469 ? -26.154 -4.502 -0.170 1.00 69.50 469 SER A N 1
ATOM 3643 C CA . SER A 1 469 ? -24.890 -3.791 -0.333 1.00 69.50 469 SER A CA 1
ATOM 3644 C C . SER A 1 469 ? -23.701 -4.700 -0.059 1.00 69.50 469 SER A C 1
ATOM 3646 O O . SER A 1 469 ? -23.720 -5.535 0.840 1.00 69.50 469 SER A O 1
ATOM 3648 N N . MET A 1 470 ? -22.637 -4.487 -0.821 1.00 76.62 470 MET A N 1
ATOM 3649 C CA . MET A 1 470 ? -21.323 -5.064 -0.600 1.00 76.62 470 MET A CA 1
ATOM 3650 C C . MET A 1 470 ? -20.314 -3.928 -0.522 1.00 76.62 470 MET A C 1
ATOM 3652 O O . MET A 1 470 ? -20.210 -3.105 -1.433 1.00 76.62 470 MET A O 1
ATOM 3656 N N . LYS A 1 471 ? -19.573 -3.864 0.577 1.00 79.75 471 LYS A N 1
ATOM 3657 C CA . LYS A 1 471 ? -18.555 -2.846 0.794 1.00 79.75 471 LYS A CA 1
ATOM 3658 C C . LYS A 1 471 ? -17.187 -3.411 0.451 1.00 79.75 471 LYS A C 1
ATOM 3660 O O . LYS A 1 471 ? -16.654 -4.256 1.167 1.00 79.75 471 LYS A O 1
ATOM 3665 N N . LEU A 1 472 ? -16.616 -2.915 -0.637 1.00 80.88 472 LEU A N 1
ATOM 3666 C CA . LEU A 1 472 ? -15.309 -3.310 -1.132 1.00 80.88 472 LEU A CA 1
ATOM 3667 C C . LEU A 1 472 ? -14.240 -2.329 -0.637 1.00 80.88 472 LEU A C 1
ATOM 3669 O O . LEU A 1 472 ? -14.295 -1.137 -0.933 1.00 80.88 472 LEU A O 1
ATOM 3673 N N . VAL A 1 473 ? -13.255 -2.826 0.105 1.00 78.88 473 VAL A N 1
ATOM 3674 C CA . VAL A 1 473 ? -12.062 -2.077 0.513 1.00 78.88 473 VAL A CA 1
ATOM 3675 C C . VAL A 1 473 ? -10.986 -2.276 -0.548 1.00 78.88 473 VAL A C 1
ATOM 3677 O O . VAL A 1 473 ? -10.463 -3.377 -0.716 1.00 78.88 473 VAL A O 1
ATOM 3680 N N . LEU A 1 474 ? -10.667 -1.218 -1.285 1.00 72.31 474 LEU A N 1
ATOM 3681 C CA . LEU A 1 474 ? -9.614 -1.225 -2.289 1.00 72.31 474 LEU A CA 1
ATOM 3682 C C . LEU A 1 474 ? -8.225 -1.259 -1.643 1.00 72.31 474 LEU A C 1
ATOM 3684 O O . LEU A 1 474 ? -8.030 -0.876 -0.490 1.00 72.31 474 LEU A O 1
ATOM 3688 N N . LEU A 1 475 ? -7.225 -1.623 -2.445 1.00 65.44 475 LEU A N 1
ATOM 3689 C CA . LEU A 1 475 ? -5.803 -1.552 -2.087 1.00 65.44 475 LEU A CA 1
ATOM 3690 C C . LEU A 1 475 ? -5.321 -0.150 -1.691 1.00 65.44 475 LEU A C 1
ATOM 3692 O O . LEU A 1 475 ? -4.314 -0.005 -1.008 1.00 65.44 475 LEU A O 1
ATOM 3696 N N . THR A 1 476 ? -6.029 0.889 -2.125 1.00 57.72 476 THR A N 1
ATOM 3697 C CA . THR A 1 476 ? -5.769 2.276 -1.725 1.00 57.72 476 THR A CA 1
ATOM 3698 C C . THR A 1 476 ? -6.257 2.582 -0.305 1.00 57.72 476 THR A C 1
ATOM 3700 O O . THR A 1 476 ? -5.991 3.665 0.205 1.00 57.72 476 THR A O 1
ATOM 3703 N N . GLY A 1 477 ? -6.996 1.663 0.327 1.00 62.31 477 GLY A N 1
ATOM 3704 C CA . GLY A 1 477 ? -7.747 1.889 1.562 1.00 62.31 477 GLY A CA 1
ATOM 3705 C C . GLY A 1 477 ? -9.114 2.547 1.337 1.00 62.31 477 GLY A C 1
ATOM 3706 O O . GLY A 1 477 ? -9.907 2.632 2.279 1.00 62.31 477 GLY A O 1
ATOM 3707 N N . GLU A 1 478 ? -9.406 2.980 0.105 1.00 67.50 478 GLU A N 1
ATOM 3708 C CA . GLU A 1 478 ? -10.710 3.508 -0.296 1.00 67.50 478 GLU A CA 1
ATOM 3709 C C . GLU A 1 478 ? -11.797 2.444 -0.134 1.00 67.50 478 GLU A C 1
ATOM 3711 O O . GLU A 1 478 ? -11.572 1.258 -0.367 1.00 67.50 478 GLU A O 1
ATOM 3716 N N . GLN A 1 479 ? -12.989 2.874 0.265 1.00 76.56 479 GLN A N 1
ATOM 3717 C CA . GLN A 1 479 ? -14.137 1.996 0.427 1.00 76.56 479 GLN A CA 1
ATOM 3718 C C . GLN A 1 479 ? -15.180 2.337 -0.628 1.00 76.56 479 GLN A C 1
ATOM 3720 O O . GLN A 1 479 ? -15.682 3.458 -0.662 1.00 76.56 479 GLN A O 1
ATOM 3725 N N . ILE A 1 480 ? -15.526 1.359 -1.457 1.00 78.75 480 ILE A N 1
ATOM 3726 C CA . ILE A 1 480 ? -16.561 1.481 -2.479 1.00 78.75 480 ILE A CA 1
ATOM 3727 C C . ILE A 1 480 ? -17.754 0.638 -2.053 1.00 78.75 480 ILE A C 1
ATOM 3729 O O . ILE A 1 480 ? -17.604 -0.522 -1.676 1.00 78.75 480 ILE A O 1
ATOM 3733 N N . VAL A 1 481 ? -18.950 1.215 -2.128 1.00 81.19 481 VAL A N 1
ATOM 3734 C CA . VAL A 1 481 ? -20.195 0.466 -1.963 1.00 81.19 481 VAL A CA 1
ATOM 3735 C C . VAL A 1 481 ? -20.666 0.016 -3.336 1.00 81.19 481 VAL A C 1
ATOM 3737 O O . VAL A 1 481 ? -20.807 0.822 -4.255 1.00 81.19 481 VAL A O 1
ATOM 3740 N N . VAL A 1 482 ? -20.896 -1.282 -3.461 1.00 82.56 482 VAL A N 1
ATOM 3741 C CA . VAL A 1 482 ? -21.349 -1.948 -4.674 1.00 82.56 482 VAL A CA 1
ATOM 3742 C C . VAL A 1 482 ? -22.682 -2.611 -4.362 1.00 82.56 482 VAL A C 1
ATOM 3744 O O . VAL A 1 482 ? -22.833 -3.217 -3.301 1.00 82.56 482 VAL A O 1
ATOM 3747 N N . LYS A 1 483 ? -23.665 -2.513 -5.257 1.00 83.50 483 LYS A N 1
ATOM 3748 C CA . LYS A 1 483 ? -24.897 -3.285 -5.084 1.00 83.50 483 LYS A CA 1
ATOM 3749 C C . LYS A 1 483 ? -24.695 -4.701 -5.634 1.00 83.50 483 LYS A C 1
ATOM 3751 O O . LYS A 1 483 ? -24.196 -4.830 -6.754 1.00 83.50 483 LYS A O 1
ATOM 3756 N N . PRO A 1 484 ? -25.069 -5.765 -4.899 1.00 80.75 484 PRO A N 1
ATOM 3757 C CA . PRO A 1 484 ? -24.902 -7.140 -5.373 1.00 80.75 484 PRO A CA 1
ATOM 3758 C C . PRO A 1 484 ? -25.578 -7.418 -6.724 1.00 80.75 484 PRO A C 1
ATOM 3760 O O . PRO A 1 484 ? -25.073 -8.213 -7.510 1.00 80.75 484 PRO A O 1
ATOM 3763 N N . ASP A 1 485 ? -26.684 -6.737 -7.034 1.00 85.50 485 ASP A N 1
ATOM 3764 C CA . ASP A 1 485 ? -27.404 -6.869 -8.304 1.00 85.50 485 ASP A CA 1
ATOM 3765 C C . ASP A 1 485 ? -26.688 -6.205 -9.494 1.00 85.50 485 ASP A C 1
ATOM 3767 O O . ASP A 1 485 ? -26.970 -6.551 -10.642 1.00 85.50 485 ASP A O 1
ATOM 3771 N N . GLU A 1 486 ? -25.741 -5.298 -9.260 1.00 88.44 486 GLU A N 1
ATOM 3772 C CA . GLU A 1 486 ? -24.876 -4.707 -10.288 1.00 88.44 486 GLU A CA 1
ATOM 3773 C C . GLU A 1 486 ? -23.653 -5.587 -10.597 1.00 88.44 486 GLU A C 1
ATOM 3775 O O . GLU A 1 486 ? -22.987 -5.388 -11.619 1.00 88.44 486 GLU A O 1
ATOM 3780 N N . VAL A 1 487 ? -23.367 -6.587 -9.756 1.00 89.94 487 VAL A N 1
ATOM 3781 C CA . VAL A 1 487 ? -22.264 -7.530 -9.957 1.00 89.94 487 VAL A CA 1
ATOM 3782 C C . VAL A 1 487 ? -22.676 -8.571 -10.997 1.00 89.94 487 VAL A C 1
ATOM 3784 O O . VAL A 1 487 ? -23.640 -9.317 -10.836 1.00 89.94 487 VAL A O 1
ATOM 3787 N N . LYS A 1 488 ? -21.927 -8.630 -12.097 1.00 90.12 488 LYS A N 1
ATOM 3788 C CA . LYS A 1 488 ? -22.070 -9.655 -13.135 1.00 90.12 488 LYS A CA 1
ATOM 3789 C C . LYS A 1 488 ? -21.432 -10.969 -12.691 1.00 90.12 488 LYS A C 1
ATOM 3791 O O . LYS A 1 488 ? -22.003 -12.033 -12.914 1.00 90.12 488 LYS A O 1
ATOM 3796 N N . LYS A 1 489 ? -20.239 -10.898 -12.099 1.00 87.94 489 LYS A N 1
ATOM 3797 C CA . LYS A 1 489 ? -19.505 -12.065 -11.611 1.00 87.94 489 LYS A CA 1
ATOM 3798 C C . LYS A 1 489 ? -18.596 -11.665 -10.460 1.00 87.94 489 LYS A C 1
ATOM 3800 O O . LYS A 1 489 ? -17.827 -10.716 -10.567 1.00 87.94 489 LYS A O 1
ATOM 3805 N N . ARG A 1 490 ? -18.660 -12.434 -9.379 1.00 85.06 490 ARG A N 1
ATOM 3806 C CA . ARG A 1 490 ? -17.718 -12.368 -8.264 1.00 85.06 490 ARG A CA 1
ATOM 3807 C C . ARG A 1 490 ? -16.738 -13.523 -8.392 1.00 85.06 490 ARG A C 1
ATOM 3809 O O . ARG A 1 490 ? -17.154 -14.661 -8.606 1.00 85.06 490 ARG A O 1
ATOM 3816 N N . SER A 1 491 ? -15.453 -13.227 -8.259 1.00 81.19 491 SER A N 1
ATOM 3817 C CA . SER A 1 491 ? -14.430 -14.249 -8.064 1.00 81.19 491 SER A CA 1
ATOM 3818 C C . SER A 1 491 ? -13.620 -13.874 -6.835 1.00 81.19 491 SER A C 1
ATOM 3820 O O . SER A 1 491 ? -12.817 -12.937 -6.882 1.00 81.19 491 SER A O 1
ATOM 3822 N N . ASP A 1 492 ? -13.843 -14.607 -5.750 1.00 70.62 492 ASP A N 1
ATOM 3823 C CA . ASP A 1 492 ? -12.981 -14.558 -4.575 1.00 70.62 492 ASP A CA 1
ATOM 3824 C C . ASP A 1 492 ? -11.674 -15.221 -4.984 1.00 70.62 492 ASP A C 1
ATOM 3826 O O . ASP A 1 492 ? -11.635 -16.416 -5.298 1.00 70.62 492 ASP A O 1
ATOM 3830 N N . ALA A 1 493 ? -10.615 -14.427 -5.107 1.00 61.03 493 ALA A N 1
ATOM 3831 C CA . ALA A 1 493 ? -9.324 -14.968 -5.464 1.00 61.03 493 ALA A CA 1
ATOM 3832 C C . ALA A 1 493 ? -8.905 -15.945 -4.362 1.00 61.03 493 ALA A C 1
ATOM 3834 O O . ALA A 1 493 ? -9.004 -15.651 -3.171 1.00 61.03 493 ALA A O 1
ATOM 3835 N N . LYS A 1 494 ? -8.348 -17.092 -4.758 1.00 67.38 494 LYS A N 1
ATOM 3836 C CA . LYS A 1 494 ? -7.605 -17.977 -3.844 1.00 67.38 494 LYS A CA 1
ATOM 3837 C C . LYS A 1 494 ? -6.237 -17.386 -3.477 1.00 67.38 494 LYS A C 1
ATOM 3839 O O . LYS A 1 494 ? -5.312 -18.126 -3.173 1.00 67.38 494 LYS A O 1
ATOM 3844 N N . ASN A 1 495 ? -6.100 -16.070 -3.594 1.00 72.44 495 ASN A N 1
ATOM 3845 C CA . ASN A 1 495 ? -4.859 -15.349 -3.440 1.00 72.44 495 ASN A CA 1
ATOM 3846 C C . ASN A 1 495 ? -5.042 -14.276 -2.372 1.00 72.44 495 ASN A C 1
ATOM 3848 O O . ASN A 1 495 ? -6.062 -13.580 -2.310 1.00 72.44 495 ASN A O 1
ATOM 3852 N N . SER A 1 496 ? -4.032 -14.167 -1.533 1.00 79.12 496 SER A N 1
ATOM 3853 C CA . SER A 1 496 ? -3.873 -13.136 -0.539 1.00 79.12 496 SER A CA 1
ATOM 3854 C C . SER A 1 496 ? -3.543 -11.808 -1.205 1.00 79.12 496 SER A C 1
ATOM 3856 O O . SER A 1 496 ? -2.905 -11.742 -2.255 1.00 79.12 496 SER A O 1
ATOM 3858 N N . ILE A 1 497 ? -3.948 -10.727 -0.546 1.00 75.81 497 ILE A N 1
ATOM 3859 C CA . ILE A 1 497 ? -3.487 -9.376 -0.876 1.00 75.81 497 ILE A CA 1
ATOM 3860 C C . ILE A 1 497 ? -2.022 -9.161 -0.478 1.00 75.81 497 ILE A C 1
ATOM 3862 O O . ILE A 1 497 ? -1.379 -8.198 -0.890 1.00 75.81 497 ILE A O 1
ATOM 3866 N N . MET A 1 498 ? -1.493 -10.046 0.364 1.00 82.06 498 MET A N 1
ATOM 3867 C CA . MET A 1 498 ? -0.116 -9.981 0.792 1.00 82.06 498 MET A CA 1
ATOM 3868 C C . MET A 1 498 ? 0.808 -10.448 -0.344 1.00 82.06 498 MET A C 1
ATOM 3870 O O . MET A 1 498 ? 0.543 -11.486 -0.954 1.00 82.06 498 MET A O 1
ATOM 3874 N N . PRO A 1 499 ? 1.891 -9.716 -0.662 1.00 76.00 499 PRO A N 1
ATOM 3875 C CA . PRO A 1 499 ? 2.660 -10.004 -1.867 1.00 76.00 499 PRO A CA 1
ATOM 3876 C C . PRO A 1 499 ? 3.387 -11.355 -1.797 1.00 76.00 499 PRO A C 1
ATOM 3878 O O . PRO A 1 499 ? 4.311 -11.532 -1.006 1.00 76.00 499 PRO A O 1
ATOM 3881 N N . ALA A 1 500 ? 3.060 -12.287 -2.699 1.00 77.06 500 ALA A N 1
ATOM 3882 C CA . ALA A 1 500 ? 3.787 -13.559 -2.838 1.00 77.06 500 ALA A CA 1
ATOM 3883 C C . ALA A 1 500 ? 5.283 -13.366 -3.174 1.00 77.06 500 ALA A C 1
ATOM 3885 O O . ALA A 1 500 ? 6.127 -14.230 -2.918 1.00 77.06 500 ALA A O 1
ATOM 3886 N N . SER A 1 501 ? 5.627 -12.193 -3.709 1.00 73.00 501 SER A N 1
ATOM 3887 C CA . SER A 1 501 ? 6.990 -11.786 -4.026 1.00 73.00 501 SER A CA 1
ATOM 3888 C C . SER A 1 501 ? 7.901 -11.592 -2.831 1.00 73.00 501 SER A C 1
ATOM 3890 O O . SER A 1 501 ? 9.104 -11.498 -3.045 1.00 73.00 501 SER A O 1
ATOM 3892 N N . LEU A 1 502 ? 7.386 -11.518 -1.600 1.00 80.88 502 LEU A N 1
ATOM 3893 C CA . LEU A 1 502 ? 8.238 -11.367 -0.416 1.00 80.88 502 LEU A CA 1
ATOM 3894 C C . LEU A 1 502 ? 9.273 -12.495 -0.325 1.00 80.88 502 LEU A C 1
ATOM 3896 O O . LEU A 1 502 ? 10.425 -12.250 0.020 1.00 80.88 502 LEU A O 1
ATOM 3900 N N . SER A 1 503 ? 8.910 -13.699 -0.773 1.00 83.94 503 SER A N 1
ATOM 3901 C CA . SER A 1 503 ? 9.838 -14.825 -0.917 1.00 83.94 503 SER A CA 1
ATOM 3902 C C . SER A 1 503 ? 10.967 -14.590 -1.931 1.00 83.94 503 SER A C 1
ATOM 3904 O O . SER A 1 503 ? 12.016 -15.212 -1.832 1.00 83.94 503 SER A O 1
ATOM 3906 N N . ASN A 1 504 ? 10.799 -13.675 -2.883 1.00 76.38 504 ASN A N 1
ATOM 3907 C CA . ASN A 1 504 ? 11.799 -13.319 -3.894 1.00 76.38 504 ASN A CA 1
ATOM 3908 C C . ASN A 1 504 ? 12.555 -12.023 -3.558 1.00 76.38 504 ASN A C 1
ATOM 3910 O O . ASN A 1 504 ? 13.471 -11.648 -4.287 1.00 76.38 504 ASN A O 1
ATOM 3914 N N . THR A 1 505 ? 12.162 -11.297 -2.510 1.00 73.12 505 THR A N 1
ATOM 3915 C CA . THR A 1 505 ? 12.753 -9.991 -2.167 1.00 73.12 505 THR A CA 1
ATOM 3916 C C . THR A 1 505 ? 13.380 -9.956 -0.776 1.00 73.12 505 THR A C 1
ATOM 3918 O O . THR A 1 505 ? 14.272 -9.138 -0.535 1.00 73.12 505 THR A O 1
ATOM 3921 N N . LEU A 1 506 ? 12.963 -10.851 0.121 1.00 81.94 506 LEU A N 1
ATOM 3922 C CA . LEU A 1 506 ? 13.501 -11.013 1.468 1.00 81.94 506 LEU A CA 1
ATOM 3923 C C . LEU A 1 506 ? 14.353 -12.278 1.529 1.00 81.94 506 LEU A C 1
ATOM 3925 O O . LEU A 1 506 ? 13.923 -13.321 1.052 1.00 81.94 506 LEU A O 1
ATOM 3929 N N . SER A 1 507 ? 15.547 -12.196 2.109 1.00 86.44 507 SER A N 1
ATOM 3930 C CA . SER A 1 507 ? 16.406 -13.342 2.426 1.00 86.44 507 SER A CA 1
ATOM 3931 C C . SER A 1 507 ? 15.899 -14.106 3.655 1.00 86.44 507 SER A C 1
ATOM 3933 O O . SER A 1 507 ? 15.042 -13.613 4.387 1.00 86.44 507 SER A O 1
ATOM 3935 N N . GLY A 1 508 ? 16.457 -15.291 3.933 1.00 92.19 508 GLY A N 1
ATOM 3936 C CA . GLY A 1 508 ? 16.126 -16.044 5.152 1.00 92.19 508 GLY A CA 1
ATOM 3937 C C . GLY A 1 508 ? 16.327 -15.224 6.433 1.00 92.19 508 GLY A C 1
ATOM 3938 O O . GLY A 1 508 ? 15.446 -15.207 7.289 1.00 92.19 508 GLY A O 1
ATOM 3939 N N . GLN A 1 509 ? 17.427 -14.465 6.526 1.00 93.06 509 GLN A N 1
ATOM 3940 C CA . GLN A 1 509 ? 17.684 -13.593 7.679 1.00 93.06 509 GLN A CA 1
ATOM 3941 C C . GLN A 1 509 ? 16.640 -12.478 7.795 1.00 93.06 509 GLN A C 1
ATOM 3943 O O . GLN A 1 509 ? 16.151 -12.204 8.883 1.00 93.06 509 GLN A O 1
ATOM 3948 N N . ASP A 1 510 ? 16.220 -11.898 6.673 1.00 91.06 510 ASP A N 1
ATOM 3949 C CA . ASP A 1 510 ? 15.221 -10.826 6.675 1.00 91.06 510 ASP A CA 1
ATOM 3950 C C . ASP A 1 510 ? 13.871 -11.312 7.195 1.00 91.06 510 ASP A C 1
ATOM 3952 O O . ASP A 1 510 ? 13.210 -10.629 7.976 1.00 91.06 510 ASP A O 1
ATOM 3956 N N . VAL A 1 511 ? 13.471 -12.511 6.767 1.00 95.56 511 VAL A N 1
ATOM 3957 C CA . VAL A 1 511 ? 12.232 -13.150 7.216 1.00 95.56 511 VAL A CA 1
ATOM 3958 C C . VAL A 1 511 ? 12.325 -13.509 8.697 1.00 95.56 511 VAL A C 1
ATOM 3960 O O . VAL A 1 511 ? 11.351 -13.314 9.422 1.00 95.56 511 VAL A O 1
ATOM 3963 N N . ALA A 1 512 ? 13.481 -13.982 9.169 1.00 97.50 512 ALA A N 1
ATOM 3964 C CA . ALA A 1 512 ? 13.712 -14.246 10.586 1.00 97.50 512 ALA A CA 1
ATOM 3965 C C . ALA A 1 512 ? 13.583 -12.969 11.431 1.00 97.50 512 ALA A C 1
ATOM 3967 O O . ALA A 1 512 ? 12.836 -12.950 12.411 1.00 97.50 512 ALA A O 1
ATOM 3968 N N . ASP A 1 513 ? 14.248 -11.892 11.014 1.00 96.94 513 ASP A N 1
ATOM 3969 C CA . ASP A 1 513 ? 14.281 -10.611 11.718 1.00 96.94 513 ASP A CA 1
ATOM 3970 C C . ASP A 1 513 ? 12.890 -9.976 11.794 1.00 96.94 513 ASP A C 1
ATOM 3972 O O . ASP A 1 513 ? 12.429 -9.599 12.878 1.00 96.94 513 ASP A O 1
ATOM 3976 N N . ILE A 1 514 ? 12.180 -9.885 10.659 1.00 96.62 514 ILE A N 1
ATOM 3977 C CA . ILE A 1 514 ? 10.834 -9.300 10.632 1.00 96.62 514 ILE A CA 1
ATOM 3978 C C . ILE A 1 514 ? 9.831 -10.154 11.405 1.00 96.62 514 ILE A C 1
ATOM 3980 O O . ILE A 1 514 ? 9.000 -9.596 12.120 1.00 96.62 514 ILE A O 1
ATOM 3984 N N . SER A 1 515 ? 9.926 -11.485 11.330 1.00 98.00 515 SER A N 1
ATOM 3985 C CA . SER A 1 515 ? 9.029 -12.373 12.075 1.00 98.00 515 SER A CA 1
ATOM 3986 C C . SER A 1 515 ? 9.261 -12.240 13.580 1.00 98.00 515 SER A C 1
ATOM 3988 O O . SER A 1 515 ? 8.302 -12.083 14.333 1.00 98.00 515 SER A O 1
ATOM 3990 N N . ALA A 1 516 ? 10.522 -12.195 14.026 1.00 98.12 516 ALA A N 1
ATOM 3991 C CA . ALA A 1 516 ? 10.870 -11.942 15.424 1.00 98.12 516 ALA A CA 1
ATOM 3992 C C . ALA A 1 516 ? 10.351 -10.583 15.914 1.00 98.12 516 ALA A C 1
ATOM 3994 O O . ALA A 1 516 ? 9.782 -10.491 17.005 1.00 98.12 516 ALA A O 1
ATOM 3995 N N . TRP A 1 517 ? 10.482 -9.536 15.095 1.00 97.75 517 TRP A N 1
ATOM 3996 C CA . TRP A 1 517 ? 9.952 -8.219 15.432 1.00 97.75 517 TRP A CA 1
ATOM 3997 C C . TRP A 1 517 ? 8.420 -8.197 15.502 1.00 97.75 517 TRP A C 1
ATOM 3999 O O . TRP A 1 517 ? 7.880 -7.722 16.501 1.00 97.75 517 TRP A O 1
ATOM 4009 N N . ILE A 1 518 ? 7.717 -8.761 14.514 1.00 97.44 518 ILE A N 1
ATOM 4010 C CA . ILE A 1 518 ? 6.248 -8.879 14.508 1.00 97.44 518 ILE A CA 1
ATOM 4011 C C . ILE A 1 518 ? 5.760 -9.615 15.763 1.00 97.44 518 ILE A C 1
ATOM 4013 O O . ILE A 1 518 ? 4.841 -9.152 16.436 1.00 97.44 518 ILE A O 1
ATOM 4017 N N . MET A 1 519 ? 6.417 -10.717 16.133 1.00 97.31 519 MET A N 1
ATOM 4018 C CA . MET A 1 519 ? 6.082 -11.496 17.330 1.00 97.31 519 MET A CA 1
ATOM 4019 C C . MET A 1 519 ? 6.310 -10.729 18.641 1.00 97.31 519 MET A C 1
ATOM 4021 O O . MET A 1 519 ? 5.715 -11.072 19.663 1.00 97.31 519 MET A O 1
ATOM 4025 N N . SER A 1 520 ? 7.136 -9.679 18.624 1.00 96.50 520 SER A N 1
ATOM 4026 C CA . SER A 1 520 ? 7.401 -8.821 19.785 1.00 96.50 520 SER A CA 1
ATOM 4027 C C . SER A 1 520 ? 6.383 -7.685 19.979 1.00 96.50 520 SER A C 1
ATOM 4029 O O . SER A 1 520 ? 6.402 -7.032 21.026 1.00 96.50 520 SER A O 1
ATOM 4031 N N . LEU A 1 521 ? 5.503 -7.439 18.997 1.00 94.50 521 LEU A N 1
ATOM 4032 C CA . LEU A 1 521 ? 4.497 -6.375 19.051 1.00 94.50 521 LEU A CA 1
ATOM 4033 C C . LEU A 1 521 ? 3.453 -6.663 20.136 1.00 94.50 521 LEU A C 1
ATOM 4035 O O . LEU A 1 521 ? 2.841 -7.734 20.153 1.00 94.50 521 LEU A O 1
ATOM 4039 N N . LYS A 1 522 ? 3.235 -5.692 21.028 1.00 84.88 522 LYS A N 1
ATOM 4040 C CA . LYS A 1 522 ? 2.355 -5.814 22.199 1.00 84.88 522 LYS A CA 1
ATOM 4041 C C . LYS A 1 522 ? 1.082 -5.012 22.068 1.00 84.88 522 LYS A C 1
ATOM 4043 O O . LYS A 1 522 ? 1.199 -3.843 21.642 1.00 84.88 522 LYS A O 1
#

Secondary structure (DSSP, 8-state):
--HHHHHHHHHH-S-HHHHHHHHHHHHHTT-GGGHHHHHHHTT-SSHHHHHHHHHHHHHH--GGGHHHHHHHHTT--SHHHHHHHHHHHHHHS-HHHHHHGGG-SSHHHHHHHHHHHHHTT-HHHHHTHHHHS-SS---TT-S-EEEES-SEESS-EEEEEE-SSSSEEEEESBSPPP-TTSPBP-SEEEE-S-EEEEEEEEETTEE-S--EEEEEEE--HHHHHHS--EEEEEESSS-S--EEE-S---TT-BSBSSS--BEEE--TTTTT-EEEEB-GGGGG---TT-EEEEESS-EEEEEEEETTSPPPTTTSTT-EEEEEEEEETTS-EEEEEEEEE-SEEEEE--TTTTS---SS--EEEEEES--PPPPHHHHHHHGGG--HHHHHHHHHTTT-GGGT--BTTBS-SSS---TTGGGT--HHHHHHHHH-TTSS--TT-EEEEEEETTS-EEEEEEEEE-SS-EEEEETTS-EEEE-GGGEEEEEEEEEESS-TTHHHHS-HHHHHHHHHHHHT--

Radius of gyration: 25.84 Å; chains: 1; bounding box: 62×60×64 Å